Protein AF-0000000080268380 (afdb_homodimer)

Organism: Selenomonas ruminantium (NCBI:txid971)

Sequence (578 aa):
MYRKSRQEIVDLFRERSENGKILTGIGTGMEQTAKHGDHLGADFLAFYHTGRLQRAGRSMLAGMLSYDDANTIVQELGDEVLPAVRKTPVFAGVCGTDPFRKMDMFLGTLKEQGFNGVQNFPTVGIVDGRFRANMEGTNMGYQLEVDMIRTAHELDLFTCPFVFDAEQGEAMTHAGADMLLLHFGLVTKRALERGDTPSVESCADKLRQVWEKCRAVRRDILIGCCGQQVDSLEGAAQLVQSIPSVAGFFIFFPGKGEELEKGLTTKVREYRSLDKMKRAALQRTGAGRMYRKSRQEIVDLFRERSENGKILTGIGTGMEQTAKHGDHLGADFLAFYHTGRLQRAGRSMLAGMLSYDDANTIVQELGDEVLPAVRKTPVFAGVCGTDPFRKMDMFLGTLKEQGFNGVQNFPTVGIVDGRFRANMEGTNMGYQLEVDMIRTAHELDLFTCPFVFDAEQGEAMTHAGADMLLLHFGLVTKRALERGDTPSVESCADKLRQVWEKCRAVRRDILIGCCGQQVDSLEGAAQLVQSIPSVAGFFIFFPGKGEELEKGLTTKVREYRSLDKMKRAALQRTGAGR

Nearest PDB structures (foldseek):
  2p10-assembly1_E  TM=8.997E-01  e=6.668E-26  Mesorhizobium japonicum MAFF 303099
  2p10-assembly1_F  TM=9.136E-01  e=3.160E-25  Mesorhizobium japonicum MAFF 303099
  2p10-assembly1_D  TM=8.978E-01  e=2.675E-25  Mesorhizobium japonicum MAFF 303099
  3ez4-assembly1_B  TM=6.530E-01  e=5.687E-08  Burkholderia pseudomallei
  3k8k-assembly2_B  TM=4.576E-01  e=6.291E-03  Bacteroides thetaiotaomicron

Structure (mmCIF, N/CA/C/O backbone):
data_AF-0000000080268380-model_v1
#
loop_
_entity.id
_entity.type
_entity.pdbx_description
1 polymer 'Predicted TIM-barrel enzyme'
#
loop_
_atom_site.group_PDB
_atom_site.id
_atom_site.type_symbol
_atom_site.label_atom_id
_atom_site.label_alt_id
_atom_site.label_comp_id
_atom_site.label_asym_id
_atom_site.label_entity_id
_atom_site.label_seq_id
_atom_site.pdbx_PDB_ins_code
_atom_site.Cartn_x
_atom_site.Cartn_y
_atom_site.Cartn_z
_atom_site.occupancy
_atom_site.B_iso_or_equiv
_atom_site.auth_seq_id
_atom_site.auth_comp_id
_atom_site.auth_asym_id
_atom_site.auth_atom_id
_atom_site.pdbx_PDB_model_num
ATOM 1 N N . MET A 1 1 ? 4.48 -33.344 5.031 1 73.31 1 MET A N 1
ATOM 2 C CA . MET A 1 1 ? 4.875 -32.188 4.258 1 73.31 1 MET A CA 1
ATOM 3 C C . MET A 1 1 ? 5.398 -32.594 2.885 1 73.31 1 MET A C 1
ATOM 5 O O . MET A 1 1 ? 5.945 -33.688 2.719 1 73.31 1 MET A O 1
ATOM 9 N N . TYR A 1 2 ? 5.129 -31.766 1.904 1 80.56 2 TYR A N 1
ATOM 10 C CA . TYR A 1 2 ? 5.555 -32 0.531 1 80.56 2 TYR A CA 1
ATOM 11 C C . TYR A 1 2 ? 7.062 -31.828 0.386 1 80.56 2 TYR A C 1
ATOM 13 O O . TYR A 1 2 ? 7.582 -30.734 0.604 1 80.56 2 TYR A O 1
ATOM 21 N N . ARG A 1 3 ? 7.895 -32.781 0.098 1 85.31 3 ARG A N 1
ATOM 22 C CA . ARG A 1 3 ? 9.344 -32.719 0.237 1 85.31 3 ARG A CA 1
ATOM 23 C C . ARG A 1 3 ? 10.031 -32.812 -1.125 1 85.31 3 ARG A C 1
ATOM 25 O O . ARG A 1 3 ? 11.211 -33.156 -1.215 1 85.31 3 ARG A O 1
ATOM 32 N N . LYS A 1 4 ? 9.383 -32.406 -2.152 1 91 4 LYS A N 1
ATOM 33 C CA . LYS A 1 4 ? 10.047 -32.406 -3.451 1 91 4 LYS A CA 1
ATOM 34 C C . LYS A 1 4 ? 10.945 -31.172 -3.609 1 91 4 LYS A C 1
ATOM 36 O O . LYS A 1 4 ? 10.633 -30.109 -3.084 1 91 4 LYS A O 1
ATOM 41 N N . SER A 1 5 ? 12.039 -31.375 -4.348 1 95.25 5 SER A N 1
ATOM 42 C CA . SER A 1 5 ? 12.945 -30.281 -4.672 1 95.25 5 SER A CA 1
ATOM 43 C C . SER A 1 5 ? 12.352 -29.375 -5.75 1 95.25 5 SER A C 1
ATOM 45 O O . SER A 1 5 ? 11.367 -29.734 -6.402 1 95.25 5 SER A O 1
ATOM 47 N N . ARG A 1 6 ? 12.938 -28.234 -5.895 1 98 6 ARG A N 1
ATOM 48 C CA . ARG A 1 6 ? 12.547 -27.312 -6.953 1 98 6 ARG A CA 1
ATOM 49 C C . ARG A 1 6 ? 12.555 -28 -8.312 1 98 6 ARG A C 1
ATOM 51 O O . ARG A 1 6 ? 11.578 -27.922 -9.055 1 98 6 ARG A O 1
ATOM 58 N N . GLN A 1 7 ? 13.633 -28.719 -8.617 1 97.75 7 GLN A N 1
ATOM 59 C CA . GLN A 1 7 ? 13.773 -29.328 -9.93 1 97.75 7 GLN A CA 1
ATOM 60 C C . GLN A 1 7 ? 12.727 -30.422 -10.148 1 97.75 7 GLN A C 1
ATOM 62 O O . GLN A 1 7 ? 12.195 -30.578 -11.25 1 97.75 7 GLN A O 1
ATOM 67 N N . GLU A 1 8 ? 12.484 -31.141 -9.125 1 97.94 8 GLU A N 1
ATOM 68 C CA . GLU A 1 8 ? 11.453 -32.188 -9.227 1 97.94 8 GLU A CA 1
ATOM 69 C C . GLU A 1 8 ? 10.086 -31.562 -9.539 1 97.94 8 GLU A C 1
ATOM 71 O O . GLU A 1 8 ? 9.312 -32.125 -10.312 1 97.94 8 GLU A O 1
ATOM 76 N N . ILE A 1 9 ? 9.789 -30.453 -8.93 1 98.31 9 ILE A N 1
ATOM 77 C CA . ILE A 1 9 ? 8.523 -29.766 -9.172 1 98.31 9 ILE A CA 1
ATOM 78 C C . ILE A 1 9 ? 8.492 -29.219 -10.602 1 98.31 9 ILE A C 1
ATOM 80 O O . ILE A 1 9 ? 7.488 -29.375 -11.305 1 98.31 9 ILE A O 1
ATOM 84 N N . VAL A 1 10 ? 9.602 -28.641 -11.023 1 98.31 10 VAL A N 1
ATOM 85 C CA . VAL A 1 10 ? 9.711 -28.109 -12.383 1 98.31 10 VAL A CA 1
ATOM 86 C C . VAL A 1 10 ? 9.461 -29.234 -13.391 1 98.31 10 VAL A C 1
ATOM 88 O O . VAL A 1 10 ? 8.672 -29.062 -14.328 1 98.31 10 VAL A O 1
ATOM 91 N N . ASP A 1 11 ? 10.102 -30.359 -13.18 1 98.12 11 ASP A N 1
ATOM 92 C CA . ASP A 1 11 ? 9.961 -31.5 -14.094 1 98.12 11 ASP A CA 1
ATOM 93 C C . ASP A 1 11 ? 8.523 -32 -14.117 1 98.12 11 ASP A C 1
ATOM 95 O O . ASP A 1 11 ? 7.984 -32.312 -15.18 1 98.12 11 ASP A O 1
ATOM 99 N N . LEU A 1 12 ? 7.984 -32.094 -12.984 1 97.94 12 LEU A N 1
ATOM 100 C CA . LEU A 1 12 ? 6.605 -32.562 -12.875 1 97.94 12 LEU A CA 1
ATOM 101 C C . LEU A 1 12 ? 5.652 -31.625 -13.617 1 97.94 12 LEU A C 1
ATOM 103 O O . LEU A 1 12 ? 4.785 -32.062 -14.359 1 97.94 12 LEU A O 1
ATOM 107 N N . PHE A 1 13 ? 5.754 -30.281 -13.375 1 98.62 13 PHE A N 1
ATOM 108 C CA . PHE A 1 13 ? 4.887 -29.297 -14.008 1 98.62 13 PHE A CA 1
ATOM 109 C C . PHE A 1 13 ? 5.066 -29.312 -15.523 1 98.62 13 PHE A C 1
ATOM 111 O O . PHE A 1 13 ? 4.09 -29.234 -16.266 1 98.62 13 PHE A O 1
ATOM 118 N N . ARG A 1 14 ? 6.273 -29.453 -15.938 1 97.5 14 ARG A N 1
ATOM 119 C CA . ARG A 1 14 ? 6.559 -29.516 -17.375 1 97.5 14 ARG A CA 1
ATOM 120 C C . ARG A 1 14 ? 5.93 -30.75 -18.016 1 97.5 14 ARG A C 1
ATOM 122 O O . ARG A 1 14 ? 5.281 -30.656 -19.047 1 97.5 14 ARG A O 1
ATOM 129 N N . GLU A 1 15 ? 6.168 -31.828 -17.391 1 97.38 15 GLU A N 1
ATOM 130 C CA . GLU A 1 15 ? 5.609 -33.062 -17.891 1 97.38 15 GLU A CA 1
ATOM 131 C C . GLU A 1 15 ? 4.09 -33 -18 1 97.38 15 GLU A C 1
ATOM 133 O O . GLU A 1 15 ? 3.514 -33.375 -19.016 1 97.38 15 GLU A O 1
ATOM 138 N N . ARG A 1 16 ? 3.475 -32.531 -17 1 97.44 16 ARG A N 1
ATOM 139 C CA . ARG A 1 16 ? 2.02 -32.406 -16.984 1 97.44 16 ARG A CA 1
ATOM 140 C C . ARG A 1 16 ? 1.522 -31.469 -18.062 1 97.44 16 ARG A C 1
ATOM 142 O O . ARG A 1 16 ? 0.605 -31.797 -18.812 1 97.44 16 ARG A O 1
ATOM 149 N N . SER A 1 17 ? 2.15 -30.297 -18.125 1 96.94 17 SER A N 1
ATOM 150 C CA . SER A 1 17 ? 1.724 -29.297 -19.094 1 96.94 17 SER A CA 1
ATOM 151 C C . SER A 1 17 ? 1.911 -29.812 -20.516 1 96.94 17 SER A C 1
ATOM 153 O O . SER A 1 17 ? 1.025 -29.656 -21.359 1 96.94 17 SER A O 1
ATOM 155 N N . GLU A 1 18 ? 2.994 -30.469 -20.812 1 93.81 18 GLU A N 1
ATOM 156 C CA . GLU A 1 18 ? 3.312 -30.969 -22.156 1 93.81 18 GLU A CA 1
ATOM 157 C C . GLU A 1 18 ? 2.395 -32.125 -22.547 1 93.81 18 GLU A C 1
ATOM 159 O O . GLU A 1 18 ? 2.166 -32.375 -23.719 1 93.81 18 GLU A O 1
ATOM 164 N N . ASN A 1 19 ? 1.91 -32.812 -21.531 1 95.56 19 ASN A N 1
ATOM 165 C CA . ASN A 1 19 ? 1.016 -33.938 -21.797 1 95.56 19 ASN A CA 1
ATOM 166 C C . ASN A 1 19 ? -0.446 -33.5 -21.797 1 95.56 19 ASN A C 1
ATOM 168 O O . ASN 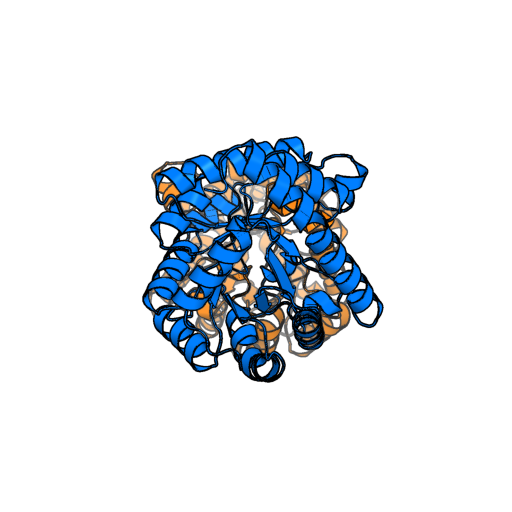A 1 19 ? -1.349 -34.312 -21.719 1 95.56 19 ASN A O 1
ATOM 172 N N . GLY A 1 20 ? -0.683 -32.219 -21.75 1 96.38 20 GLY A N 1
ATOM 173 C CA . GLY A 1 20 ? -2.012 -31.672 -21.984 1 96.38 20 GLY A CA 1
ATOM 174 C C . GLY A 1 20 ? -2.805 -31.438 -20.719 1 96.38 20 GLY A C 1
ATOM 175 O O . GLY A 1 20 ? -4.012 -31.203 -20.766 1 96.38 20 GLY A O 1
ATOM 176 N N . LYS A 1 21 ? -2.141 -31.516 -19.625 1 97.5 21 LYS A N 1
ATOM 177 C CA . LYS A 1 21 ? -2.816 -31.234 -18.359 1 97.5 21 LYS A CA 1
ATOM 178 C C . LYS A 1 21 ? -2.812 -29.734 -18.078 1 97.5 21 LYS A C 1
ATOM 180 O O . LYS A 1 21 ? -1.808 -29.047 -18.297 1 97.5 21 LYS A O 1
ATOM 185 N N . ILE A 1 22 ? -3.945 -29.234 -17.641 1 98.06 22 ILE A N 1
ATOM 186 C CA . ILE A 1 22 ? -4.043 -27.875 -17.141 1 98.06 22 ILE A CA 1
ATOM 187 C C . ILE A 1 22 ? -3.557 -27.812 -15.695 1 98.06 22 ILE A C 1
ATOM 189 O O . ILE A 1 22 ? -4.16 -28.406 -14.805 1 98.06 22 ILE A O 1
ATOM 193 N N . LEU A 1 23 ? -2.428 -27.125 -15.469 1 98.5 23 LEU A N 1
ATOM 194 C CA . LEU A 1 23 ? -1.984 -26.922 -14.094 1 98.5 23 LEU A CA 1
ATOM 195 C C . LEU A 1 23 ? -2.918 -25.953 -13.359 1 98.5 23 LEU A C 1
ATOM 197 O O . LEU A 1 23 ? -3.227 -24.875 -13.867 1 98.5 23 LEU A O 1
ATOM 201 N N . THR A 1 24 ? -3.363 -26.375 -12.195 1 97.88 24 THR A N 1
ATOM 202 C CA . THR A 1 24 ? -4.266 -25.547 -11.406 1 97.88 24 THR A CA 1
ATOM 203 C C . THR A 1 24 ? -3.6 -25.109 -10.102 1 97.88 24 THR A C 1
ATOM 205 O O . THR A 1 24 ? -3.189 -25.938 -9.297 1 97.88 24 THR A O 1
ATOM 208 N N . GLY A 1 25 ? -3.445 -23.812 -9.906 1 97.88 25 GLY A N 1
ATOM 209 C CA . GLY A 1 25 ? -2.963 -23.234 -8.664 1 97.88 25 GLY A CA 1
ATOM 210 C C . GLY A 1 25 ? -4.043 -22.5 -7.895 1 97.88 25 GLY A C 1
ATOM 211 O O . GLY A 1 25 ? -4.961 -21.922 -8.492 1 97.88 25 GLY A O 1
ATOM 212 N N . ILE A 1 26 ? -3.934 -22.531 -6.586 1 96.38 26 ILE A N 1
ATOM 213 C CA . ILE A 1 26 ? -4.887 -21.844 -5.723 1 96.38 26 ILE A CA 1
ATOM 214 C C . ILE A 1 26 ? -4.141 -20.922 -4.758 1 96.38 26 ILE A C 1
ATOM 216 O O . ILE A 1 26 ? -3.191 -21.344 -4.094 1 96.38 26 ILE A O 1
ATOM 220 N N . GLY A 1 27 ? -4.527 -19.688 -4.727 1 95.5 27 GLY A N 1
ATOM 221 C CA . GLY A 1 27 ? -4 -18.734 -3.76 1 95.5 27 GLY A CA 1
ATOM 222 C C . GLY A 1 27 ? -4.953 -18.469 -2.609 1 95.5 27 GLY A C 1
ATOM 223 O O . GLY A 1 27 ? -6.152 -18.281 -2.818 1 95.5 27 GLY A O 1
ATOM 224 N N . THR A 1 28 ? -4.387 -18.453 -1.376 1 94.25 28 THR A N 1
ATOM 225 C CA . THR A 1 28 ? -5.246 -18.219 -0.222 1 94.25 28 THR A CA 1
ATOM 226 C C . THR A 1 28 ? -4.422 -17.766 0.985 1 94.25 28 THR A C 1
ATOM 228 O O . THR A 1 28 ? -3.205 -17.953 1.013 1 94.25 28 THR A O 1
ATOM 231 N N . GLY A 1 29 ? -5.105 -17.109 1.889 1 93.31 29 GLY A N 1
ATOM 232 C CA . GLY A 1 29 ? -4.535 -16.859 3.203 1 93.31 29 GLY A CA 1
ATOM 233 C C . GLY A 1 29 ? -5.203 -17.656 4.305 1 93.31 29 GLY A C 1
ATOM 234 O O . GLY A 1 29 ? -4.934 -17.438 5.488 1 93.31 29 GLY A O 1
ATOM 235 N N . MET A 1 30 ? -6.02 -18.594 3.928 1 91.69 30 MET A N 1
ATOM 236 C CA . MET A 1 30 ? -6.789 -19.375 4.895 1 91.69 30 MET A CA 1
ATOM 237 C C . MET A 1 30 ? -6.344 -20.828 4.895 1 91.69 30 MET A C 1
ATOM 239 O O . MET A 1 30 ? -6.293 -21.469 3.842 1 91.69 30 MET A O 1
ATOM 243 N N . GLU A 1 31 ? -6.129 -21.297 6.09 1 91.94 31 GLU A N 1
ATOM 244 C CA . GLU A 1 31 ? -5.703 -22.688 6.258 1 91.94 31 GLU A CA 1
ATOM 245 C C . GLU A 1 31 ? -6.738 -23.656 5.688 1 91.94 31 GLU A C 1
ATOM 247 O O . GLU A 1 31 ? -6.383 -24.625 5.012 1 91.94 31 GLU A O 1
ATOM 252 N N . GLN A 1 32 ? -7.977 -23.391 5.918 1 91.5 32 GLN A N 1
ATOM 253 C CA . GLN A 1 32 ? -9.039 -24.281 5.469 1 91.5 32 GLN A CA 1
ATOM 254 C C . GLN A 1 32 ? -9.086 -24.359 3.943 1 91.5 32 GLN A C 1
ATOM 256 O O . GLN A 1 32 ? -9.328 -25.422 3.371 1 91.5 32 GLN A O 1
ATOM 261 N N . THR A 1 33 ? -8.883 -23.266 3.32 1 92.62 33 THR A N 1
ATOM 262 C CA . THR A 1 33 ? -8.867 -23.234 1.861 1 92.62 33 THR A CA 1
ATOM 263 C C . THR A 1 33 ? -7.664 -24 1.314 1 92.62 33 THR A C 1
ATOM 265 O O . THR A 1 33 ? -7.777 -24.719 0.319 1 92.62 33 THR A O 1
ATOM 268 N N . ALA A 1 34 ? -6.527 -23.844 1.977 1 94.06 34 ALA A N 1
ATOM 269 C CA . ALA A 1 34 ? -5.332 -24.578 1.571 1 94.06 34 ALA A CA 1
ATOM 270 C C . ALA A 1 34 ? -5.551 -26.094 1.688 1 94.06 34 ALA A C 1
ATOM 272 O O . ALA A 1 34 ? -5.203 -26.844 0.776 1 94.06 34 ALA A O 1
ATOM 273 N N . LYS A 1 35 ? -6.164 -26.484 2.771 1 93.56 35 LYS A N 1
ATOM 274 C CA . LYS A 1 35 ? -6.457 -27.891 2.998 1 93.56 35 LYS A CA 1
ATOM 275 C C . LYS A 1 35 ? -7.41 -28.438 1.936 1 93.56 35 LYS A C 1
ATOM 277 O O . LYS A 1 35 ? -7.215 -29.547 1.425 1 93.56 35 LYS A O 1
ATOM 282 N N . HIS A 1 36 ? -8.383 -27.703 1.685 1 94.38 36 HIS A N 1
ATOM 283 C CA . HIS A 1 36 ? -9.359 -28.125 0.686 1 94.38 36 HIS A CA 1
ATOM 284 C C . HIS A 1 36 ? -8.727 -28.234 -0.695 1 94.38 36 HIS A C 1
ATOM 286 O O . HIS A 1 36 ? -9.008 -29.172 -1.44 1 94.38 36 HIS A O 1
ATOM 292 N N . GLY A 1 37 ? -7.883 -27.234 -1.049 1 95.25 37 GLY A N 1
ATOM 293 C CA . GLY A 1 37 ? -7.164 -27.312 -2.311 1 95.25 37 GLY A CA 1
ATOM 294 C C . GLY A 1 37 ? -6.293 -28.547 -2.434 1 95.25 37 GLY A C 1
ATOM 295 O O . GLY A 1 37 ? -6.23 -29.172 -3.496 1 95.25 37 GLY A O 1
ATOM 296 N N . ASP A 1 38 ? -5.668 -28.859 -1.34 1 96.31 38 ASP A N 1
ATOM 297 C CA . ASP A 1 38 ? -4.855 -30.078 -1.284 1 96.31 38 ASP A CA 1
ATOM 298 C C . ASP A 1 38 ? -5.707 -31.312 -1.54 1 96.31 38 ASP A C 1
ATOM 300 O O . ASP A 1 38 ? -5.316 -32.188 -2.307 1 96.31 38 ASP A O 1
ATOM 304 N N . HIS A 1 39 ? -6.852 -31.328 -0.969 1 95.44 39 HIS A N 1
ATOM 305 C CA . HIS A 1 39 ? -7.77 -32.438 -1.107 1 95.44 39 HIS A CA 1
ATOM 306 C C . HIS A 1 39 ? -8.289 -32.562 -2.537 1 95.44 39 HIS A C 1
ATOM 308 O O . HIS A 1 39 ? -8.516 -33.656 -3.033 1 95.44 39 HIS A O 1
ATOM 314 N N . LEU A 1 40 ? -8.484 -31.438 -3.182 1 95.5 40 LEU A N 1
ATOM 315 C CA . LEU A 1 40 ? -9.031 -31.406 -4.531 1 95.5 40 LEU A CA 1
ATOM 316 C C . LEU A 1 40 ? -7.984 -31.812 -5.562 1 95.5 40 LEU A C 1
ATOM 318 O O . LEU A 1 40 ? -8.32 -32.062 -6.719 1 95.5 40 LEU A O 1
ATOM 322 N N . GLY A 1 41 ? -6.727 -31.812 -5.125 1 95.31 41 GLY A N 1
ATOM 323 C CA . GLY A 1 41 ? -5.652 -32.188 -6.043 1 95.31 41 GLY A CA 1
ATOM 324 C C . GLY A 1 41 ? -5.168 -31 -6.879 1 95.31 41 GLY A C 1
ATOM 325 O O . GLY A 1 41 ? -4.852 -31.172 -8.062 1 95.31 41 GLY A O 1
ATOM 326 N N . ALA A 1 42 ? -5.188 -29.781 -6.355 1 96.44 42 ALA A N 1
ATOM 327 C CA . ALA A 1 42 ? -4.523 -28.672 -7.012 1 96.44 42 ALA A CA 1
ATOM 328 C C . ALA A 1 42 ? -3.055 -28.984 -7.281 1 96.44 42 ALA A C 1
ATOM 330 O O . ALA A 1 42 ? -2.443 -29.781 -6.566 1 96.44 42 ALA A O 1
ATOM 331 N N . ASP A 1 43 ? -2.527 -28.422 -8.289 1 97.94 43 ASP A N 1
ATOM 332 C CA . ASP A 1 43 ? -1.135 -28.703 -8.625 1 97.94 43 ASP A CA 1
ATOM 333 C C . ASP A 1 43 ? -0.186 -27.953 -7.699 1 97.94 43 ASP A C 1
ATOM 335 O O . ASP A 1 43 ? 0.919 -28.422 -7.418 1 97.94 43 ASP A O 1
ATOM 339 N N . PHE A 1 44 ? -0.546 -26.75 -7.258 1 98.19 44 PHE A N 1
ATOM 340 C CA . PHE A 1 44 ? 0.22 -25.984 -6.273 1 98.19 44 PHE A CA 1
ATOM 341 C C . PHE A 1 44 ? -0.677 -25.016 -5.52 1 98.19 44 PHE A C 1
ATOM 343 O O . PHE A 1 44 ? -1.767 -24.688 -5.984 1 98.19 44 PHE A O 1
ATOM 350 N N . LEU A 1 45 ? -0.254 -24.672 -4.363 1 97.62 45 LEU A N 1
ATOM 351 C CA . LEU A 1 45 ? -0.914 -23.688 -3.512 1 97.62 45 LEU A CA 1
ATOM 352 C C . LEU A 1 45 ? 0.018 -22.516 -3.213 1 97.62 45 LEU A C 1
ATOM 354 O O . LEU A 1 45 ? 1.23 -22.688 -3.088 1 97.62 45 LEU A O 1
ATOM 358 N N . ALA A 1 46 ? -0.507 -21.359 -3.219 1 97.56 46 ALA A N 1
ATOM 359 C CA . ALA A 1 46 ? 0.213 -20.188 -2.73 1 97.56 46 ALA A CA 1
ATOM 360 C C . ALA A 1 46 ? -0.452 -19.625 -1.482 1 97.56 46 ALA A C 1
ATOM 362 O O . ALA A 1 46 ? -1.665 -19.391 -1.465 1 97.56 46 ALA A O 1
ATOM 363 N N . PHE A 1 47 ? 0.313 -19.406 -0.52 1 96.94 47 PHE A N 1
ATOM 364 C CA . PHE A 1 47 ? -0.2 -18.938 0.76 1 96.94 47 PHE A CA 1
ATOM 365 C C . PHE A 1 47 ? 0.258 -17.516 1.031 1 96.94 47 PHE A C 1
ATOM 367 O O . PHE A 1 47 ? 1.448 -17.203 0.934 1 96.94 47 PHE A O 1
ATOM 374 N N . TYR A 1 48 ? -0.719 -16.672 1.386 1 96.31 48 TYR A N 1
ATOM 375 C CA . TYR A 1 48 ? -0.467 -15.242 1.564 1 96.31 48 TYR A CA 1
ATOM 376 C C . TYR A 1 48 ? -0.883 -14.781 2.957 1 96.31 48 TYR A C 1
ATOM 378 O O . TYR A 1 48 ? -1.445 -15.562 3.73 1 96.31 48 TYR A O 1
ATOM 386 N N . HIS A 1 49 ? -0.612 -13.555 3.227 1 96.69 49 HIS A N 1
ATOM 387 C CA . HIS A 1 49 ? -0.997 -12.922 4.484 1 96.69 49 HIS A CA 1
ATOM 388 C C . HIS A 1 49 ? -2.457 -12.484 4.457 1 96.69 49 HIS A C 1
ATOM 390 O O . HIS A 1 49 ? -2.93 -11.828 5.391 1 96.69 49 HIS A O 1
ATOM 396 N N . THR A 1 50 ? -3.246 -12.867 3.49 1 93.38 50 THR A N 1
ATOM 397 C CA . THR A 1 50 ? -4.504 -12.211 3.162 1 93.38 50 THR A CA 1
ATOM 398 C C . THR A 1 50 ? -5.676 -12.898 3.855 1 93.38 50 THR A C 1
ATOM 400 O O . THR A 1 50 ? -6.836 -12.656 3.518 1 93.38 50 THR A O 1
ATOM 403 N N . GLY A 1 51 ? -5.441 -13.797 4.797 1 90.12 51 GLY A N 1
ATOM 404 C CA . GLY A 1 51 ? -6.512 -14.547 5.426 1 90.12 51 GLY A CA 1
ATOM 405 C C . GLY A 1 51 ? -7.602 -13.664 6.004 1 90.12 51 GLY A C 1
ATOM 406 O O . GLY A 1 51 ? -8.789 -13.859 5.723 1 90.12 51 GLY A O 1
ATOM 407 N N . ARG A 1 52 ? -7.223 -12.664 6.742 1 88.06 52 ARG A N 1
ATOM 408 C CA . ARG A 1 52 ? -8.188 -11.766 7.371 1 88.06 52 ARG A CA 1
ATOM 409 C C . ARG A 1 52 ? -8.945 -10.953 6.324 1 88.06 52 ARG A C 1
ATOM 411 O O . ARG A 1 52 ? -10.141 -10.711 6.473 1 88.06 52 ARG A O 1
ATOM 418 N N . LEU A 1 53 ? -8.234 -10.547 5.344 1 88.69 53 LEU A N 1
ATOM 419 C CA . LEU A 1 53 ? -8.844 -9.766 4.273 1 88.69 53 LEU A CA 1
ATOM 420 C C . LEU A 1 53 ? -9.875 -10.594 3.514 1 88.69 53 LEU A C 1
ATOM 422 O O . LEU A 1 53 ? -10.969 -10.109 3.215 1 88.69 53 LEU A O 1
ATOM 426 N N . GLN A 1 54 ? -9.492 -11.852 3.244 1 86.56 54 GLN A N 1
ATOM 427 C CA . GLN A 1 54 ? -10.391 -12.75 2.535 1 86.56 54 GLN A CA 1
ATOM 428 C C . GLN A 1 54 ? -11.656 -13.023 3.35 1 86.56 54 GLN A C 1
ATOM 430 O O . GLN A 1 54 ? -12.766 -12.992 2.812 1 86.56 54 GLN A O 1
ATOM 435 N N . ARG A 1 55 ? -11.453 -13.234 4.602 1 84.5 55 ARG A N 1
ATOM 436 C CA . ARG A 1 55 ? -12.594 -13.477 5.473 1 84.5 55 ARG A CA 1
ATOM 437 C C . ARG A 1 55 ? -13.523 -12.266 5.512 1 84.5 55 ARG A C 1
ATOM 439 O O . ARG A 1 55 ? -14.742 -12.414 5.645 1 84.5 55 ARG A O 1
ATOM 446 N N . ALA A 1 56 ? -12.953 -11.133 5.352 1 84.56 56 ALA A N 1
ATOM 447 C CA . ALA A 1 56 ? -13.719 -9.891 5.402 1 84.56 56 ALA A CA 1
ATOM 448 C C . ALA A 1 56 ? -14.312 -9.555 4.035 1 84.56 56 ALA A C 1
ATOM 450 O O . ALA A 1 56 ? -14.984 -8.539 3.879 1 84.56 56 ALA A O 1
ATOM 451 N N . GLY A 1 57 ? -14.047 -10.375 2.998 1 80.38 57 GLY A N 1
ATOM 452 C CA . GLY A 1 57 ? -14.578 -10.156 1.662 1 80.38 57 GLY A CA 1
ATOM 453 C C . GLY A 1 57 ? -13.883 -9.031 0.923 1 80.38 57 GLY A C 1
ATOM 454 O O . GLY A 1 57 ? -14.492 -8.352 0.095 1 80.38 57 GLY A O 1
ATOM 455 N N . ARG A 1 58 ? -12.609 -8.828 1.279 1 84.56 58 ARG A N 1
ATOM 456 C CA . ARG A 1 58 ? -11.867 -7.746 0.641 1 84.56 58 ARG A CA 1
ATOM 457 C C . ARG A 1 58 ? -11.062 -8.266 -0.549 1 84.56 58 ARG A C 1
ATOM 459 O O . ARG A 1 58 ? -10.688 -9.438 -0.588 1 84.56 58 ARG A O 1
ATOM 466 N N . SER A 1 59 ? -10.891 -7.375 -1.443 1 82.81 59 SER A N 1
ATOM 467 C CA . SER A 1 59 ? -10.078 -7.676 -2.621 1 82.81 59 SER A CA 1
ATOM 468 C C . SER A 1 59 ? -8.633 -7.973 -2.236 1 82.81 59 SER A C 1
ATOM 470 O O . SER A 1 59 ? -8.133 -7.445 -1.243 1 82.81 59 SER A O 1
ATOM 472 N N . MET A 1 60 ? -8.016 -8.742 -3.072 1 83.75 60 MET A N 1
ATOM 473 C CA . MET A 1 60 ? -6.605 -9.062 -2.869 1 83.75 60 MET A CA 1
ATOM 474 C C . MET A 1 60 ? -5.746 -7.805 -2.984 1 83.75 60 MET A C 1
ATOM 476 O O . MET A 1 60 ? -4.664 -7.73 -2.398 1 83.75 60 MET A O 1
ATOM 480 N N . LEU A 1 61 ? -6.277 -6.848 -3.637 1 87.75 61 LEU A N 1
ATOM 481 C CA . LEU A 1 61 ? -5.582 -5.57 -3.762 1 87.75 61 LEU A CA 1
ATOM 482 C C . LEU A 1 61 ? -5.324 -4.957 -2.391 1 87.75 61 LEU A C 1
ATOM 484 O O . LEU A 1 61 ? -4.316 -4.277 -2.189 1 87.75 61 LEU A O 1
ATOM 488 N N . ALA A 1 62 ? -6.176 -5.262 -1.526 1 91.56 62 ALA A N 1
ATOM 489 C CA . ALA A 1 62 ? -6.066 -4.738 -0.167 1 91.56 62 ALA A CA 1
ATOM 490 C C . ALA A 1 62 ? -4.805 -5.25 0.518 1 91.56 62 ALA A C 1
ATOM 492 O O . ALA A 1 62 ? -4.277 -4.602 1.426 1 91.56 62 ALA A O 1
ATOM 493 N N . GLY A 1 63 ? -4.293 -6.344 0.036 1 94.06 63 GLY A N 1
ATOM 494 C CA . GLY A 1 63 ? -3.107 -6.945 0.627 1 94.06 63 GLY A CA 1
ATOM 495 C C . GLY A 1 63 ? -1.863 -6.094 0.459 1 94.06 63 GLY A C 1
ATOM 496 O O . GLY A 1 63 ? -0.861 -6.305 1.145 1 94.06 63 GLY A O 1
ATOM 497 N N . MET A 1 64 ? -1.932 -5.09 -0.365 1 95.31 64 MET A N 1
ATOM 498 C CA . MET A 1 64 ? -0.781 -4.23 -0.634 1 95.31 64 MET A CA 1
ATOM 499 C C . MET A 1 64 ? -0.662 -3.133 0.418 1 95.31 64 MET A C 1
ATOM 501 O O . MET A 1 64 ? 0.389 -2.502 0.548 1 95.31 64 MET A O 1
ATOM 505 N N . LEU A 1 65 ? -1.72 -2.916 1.15 1 96.25 65 LEU A N 1
ATOM 506 C CA . LEU A 1 65 ? -1.782 -1.724 1.987 1 96.25 65 LEU A CA 1
ATOM 507 C C . LEU A 1 65 ? -1.331 -2.033 3.41 1 96.25 65 LEU A C 1
ATOM 509 O O . LEU A 1 65 ? -1.221 -3.201 3.791 1 96.25 65 LEU A O 1
ATOM 513 N N . SER A 1 66 ? -1.084 -0.993 4.129 1 97.12 66 SER A N 1
ATOM 514 C CA . SER A 1 66 ? -0.489 -1.079 5.457 1 97.12 66 SER A CA 1
ATOM 515 C C . SER A 1 66 ? -1.521 -1.5 6.5 1 97.12 66 SER A C 1
ATOM 517 O O . SER A 1 66 ? -1.545 -0.963 7.609 1 97.12 66 SER A O 1
ATOM 519 N N . TYR A 1 67 ? -2.338 -2.453 6.113 1 96.19 67 TYR A N 1
ATOM 520 C CA . TYR A 1 67 ? -3.256 -3.072 7.062 1 96.19 67 TYR A CA 1
ATOM 521 C C . TYR A 1 67 ? -2.537 -4.113 7.914 1 96.19 67 TYR A C 1
ATOM 523 O O . TYR A 1 67 ? -2.936 -4.375 9.055 1 96.19 67 TYR A O 1
ATOM 531 N N . ASP A 1 68 ? -1.453 -4.695 7.191 1 93.94 68 ASP A N 1
ATOM 532 C CA . ASP A 1 68 ? -0.718 -5.809 7.789 1 93.94 68 ASP A CA 1
ATOM 533 C C . ASP A 1 68 ? 0.749 -5.785 7.363 1 93.94 68 ASP A C 1
ATOM 535 O O . ASP A 1 68 ? 1.116 -5.082 6.418 1 93.94 68 ASP A O 1
ATOM 539 N N . ASP A 1 69 ? 1.484 -6.484 8.164 1 96 69 ASP A N 1
ATOM 540 C CA . ASP A 1 69 ? 2.83 -6.848 7.73 1 96 69 ASP A CA 1
ATOM 541 C C . ASP A 1 69 ? 2.828 -8.18 6.984 1 96 69 ASP A C 1
ATOM 543 O O . ASP A 1 69 ? 2.793 -9.242 7.609 1 96 69 ASP A O 1
ATOM 547 N N . ALA A 1 70 ? 2.92 -8.133 5.719 1 98.06 70 ALA A N 1
ATOM 548 C CA . ALA A 1 70 ? 2.68 -9.297 4.871 1 98.06 70 ALA A CA 1
ATOM 549 C C . ALA A 1 70 ? 3.674 -10.414 5.18 1 98.06 70 ALA A C 1
ATOM 551 O O . ALA A 1 70 ? 3.279 -11.555 5.41 1 98.06 70 ALA A O 1
ATOM 552 N N . ASN A 1 71 ? 4.977 -10.078 5.215 1 98.38 71 ASN A N 1
ATOM 553 C CA . ASN A 1 71 ? 6.012 -11.094 5.367 1 98.38 71 ASN A CA 1
ATOM 554 C C . ASN A 1 71 ? 5.965 -11.734 6.754 1 98.38 71 ASN A C 1
ATOM 556 O O . ASN A 1 71 ? 6.141 -12.945 6.887 1 98.38 71 ASN A O 1
ATOM 560 N N . THR A 1 72 ? 5.676 -10.961 7.773 1 97.38 72 THR A N 1
ATOM 561 C CA . THR A 1 72 ? 5.566 -11.516 9.117 1 97.38 72 THR A CA 1
ATOM 562 C C . THR A 1 72 ? 4.41 -12.508 9.211 1 97.38 72 THR A C 1
ATOM 564 O O . THR A 1 72 ? 4.566 -13.602 9.758 1 97.38 72 THR A O 1
ATOM 567 N N . ILE A 1 73 ? 3.33 -12.141 8.648 1 97.25 73 ILE A N 1
ATOM 568 C CA . ILE A 1 73 ? 2.131 -12.961 8.766 1 97.25 73 ILE A CA 1
ATOM 569 C C . ILE A 1 73 ? 2.32 -14.273 8 1 97.25 73 ILE A C 1
ATOM 571 O O . ILE A 1 73 ? 1.973 -15.344 8.5 1 97.25 73 ILE A O 1
ATOM 575 N N . VAL A 1 74 ? 2.875 -14.211 6.82 1 97.75 74 VAL A N 1
ATOM 576 C CA . VAL A 1 74 ? 3.088 -15.422 6.035 1 97.75 74 VAL A CA 1
ATOM 577 C C . VAL A 1 74 ? 4.016 -16.375 6.789 1 97.75 74 VAL A C 1
ATOM 579 O O . VAL A 1 74 ? 3.77 -17.578 6.844 1 97.75 74 VAL A O 1
ATOM 582 N N . GLN A 1 75 ? 5.09 -15.836 7.359 1 97.38 75 GLN A N 1
ATOM 583 C CA . GLN A 1 75 ? 6.047 -16.656 8.102 1 97.38 75 GLN A CA 1
ATOM 584 C C . GLN A 1 75 ? 5.395 -17.281 9.328 1 97.38 75 GLN A C 1
ATOM 586 O O . GLN A 1 75 ? 5.547 -18.484 9.57 1 97.38 75 GLN A O 1
ATOM 591 N N . GLU A 1 76 ? 4.652 -16.5 10.047 1 96.56 76 GLU A N 1
ATOM 592 C CA . GLU A 1 76 ? 4.031 -16.984 11.281 1 96.56 76 GLU A CA 1
ATOM 593 C C . GLU A 1 76 ? 2.977 -18.047 10.984 1 96.56 76 GLU A C 1
ATOM 595 O O . GLU A 1 76 ? 2.926 -19.078 11.648 1 96.56 76 GLU A O 1
ATOM 600 N N . LEU A 1 77 ? 2.229 -17.828 9.969 1 94.75 77 LEU A N 1
ATOM 601 C CA . LEU A 1 77 ? 1.116 -18.734 9.68 1 94.75 77 LEU A CA 1
ATOM 602 C C . LEU A 1 77 ? 1.594 -19.953 8.906 1 94.75 77 LEU A C 1
ATOM 604 O O . LEU A 1 77 ? 0.872 -20.953 8.797 1 94.75 77 LEU A O 1
ATOM 608 N N . GLY A 1 78 ? 2.818 -19.844 8.359 1 94.5 78 GLY A N 1
ATOM 609 C CA . GLY A 1 78 ? 3.389 -21 7.68 1 94.5 78 GLY A CA 1
ATOM 610 C C . GLY A 1 78 ? 3.457 -22.234 8.555 1 94.5 78 GLY A C 1
ATOM 611 O O . GLY A 1 78 ? 3.195 -23.344 8.094 1 94.5 78 GLY A O 1
ATOM 612 N N . ASP A 1 79 ? 3.678 -22.016 9.828 1 91.94 79 ASP A N 1
ATOM 613 C CA . ASP A 1 79 ? 3.803 -23.125 10.766 1 91.94 79 ASP A CA 1
ATOM 614 C C . ASP A 1 79 ? 2.463 -23.828 10.969 1 91.94 79 ASP A C 1
ATOM 616 O O . ASP A 1 79 ? 2.422 -25.016 11.305 1 91.94 79 ASP A O 1
ATOM 620 N N . GLU A 1 80 ? 1.474 -23.172 10.703 1 91.19 80 GLU A N 1
ATOM 621 C CA . GLU A 1 80 ? 0.142 -23.75 10.867 1 91.19 80 GLU A CA 1
ATOM 622 C C . GLU A 1 80 ? -0.335 -24.406 9.57 1 91.19 80 GLU A C 1
ATOM 624 O O . GLU A 1 80 ? -0.898 -25.5 9.594 1 91.19 80 GLU A O 1
ATOM 629 N N . VAL A 1 81 ? -0.068 -23.781 8.438 1 94.06 81 VAL A N 1
ATOM 630 C CA . VAL A 1 81 ? -0.665 -24.219 7.18 1 94.06 81 VAL A CA 1
ATOM 631 C C . VAL A 1 81 ? 0.142 -25.375 6.59 1 94.06 81 VAL A C 1
ATOM 633 O O . VAL A 1 81 ? -0.422 -26.281 5.988 1 94.06 81 VAL A O 1
ATOM 636 N N . LEU A 1 82 ? 1.443 -25.375 6.723 1 95.94 82 LEU A N 1
ATOM 637 C CA . LEU A 1 82 ? 2.32 -26.328 6.047 1 95.94 82 LEU A CA 1
ATOM 638 C C . LEU A 1 82 ? 2.047 -27.75 6.523 1 95.94 82 LEU A C 1
ATOM 640 O O . LEU A 1 82 ? 1.92 -28.656 5.707 1 95.94 82 LEU A O 1
ATOM 644 N N . PRO A 1 83 ? 1.826 -27.969 7.875 1 94 83 PRO A N 1
ATOM 645 C CA . PRO A 1 83 ? 1.521 -29.328 8.312 1 94 83 PRO A CA 1
ATOM 646 C C . PRO A 1 83 ? 0.153 -29.812 7.832 1 94 83 PRO A C 1
ATOM 648 O O . PRO A 1 83 ? -0.091 -31.016 7.762 1 94 83 PRO A O 1
ATOM 651 N N . ALA A 1 84 ? -0.67 -28.891 7.391 1 93.5 84 ALA A N 1
ATOM 652 C CA . ALA A 1 84 ? -2.041 -29.234 7.012 1 93.5 84 ALA A CA 1
ATOM 653 C C . ALA A 1 84 ? -2.117 -29.641 5.547 1 93.5 84 ALA A C 1
ATOM 655 O O . ALA A 1 84 ? -3.107 -30.25 5.117 1 93.5 84 ALA A O 1
ATOM 656 N N . VAL A 1 85 ? -1.177 -29.328 4.723 1 95.5 85 VAL A N 1
ATOM 657 C CA . VAL A 1 85 ? -1.117 -29.641 3.297 1 95.5 85 VAL A CA 1
ATOM 658 C C . VAL A 1 85 ? -0.089 -30.75 3.051 1 95.5 85 VAL A C 1
ATOM 660 O O . VAL A 1 85 ? 1.095 -30.578 3.352 1 95.5 85 VAL A O 1
ATOM 663 N N . ARG A 1 86 ? -0.508 -31.859 2.412 1 92.69 86 ARG A N 1
ATOM 664 C CA . ARG A 1 86 ? 0.356 -33.031 2.4 1 92.69 86 ARG A CA 1
ATOM 665 C C . ARG A 1 86 ? 0.769 -33.406 0.978 1 92.69 86 ARG A C 1
ATOM 667 O O . ARG A 1 86 ? 1.848 -33.969 0.76 1 92.69 86 ARG A O 1
ATOM 674 N N . LYS A 1 87 ? 0.01 -33.031 0.029 1 95.75 87 LYS A N 1
ATOM 675 C CA . LYS A 1 87 ? 0.194 -33.625 -1.293 1 95.75 87 LYS A CA 1
ATOM 676 C C . LYS A 1 87 ? 0.617 -32.562 -2.312 1 95.75 87 LYS A C 1
ATOM 678 O O . LYS A 1 87 ? 1.087 -32.906 -3.402 1 95.75 87 LYS A O 1
ATOM 683 N N . THR A 1 88 ? 0.452 -31.328 -1.983 1 97.62 88 THR A N 1
ATOM 684 C CA . THR A 1 88 ? 0.61 -30.234 -2.932 1 97.62 88 THR A CA 1
ATOM 685 C C . THR A 1 88 ? 1.727 -29.281 -2.49 1 97.62 88 THR A C 1
ATOM 687 O O . THR A 1 88 ? 1.825 -28.953 -1.309 1 97.62 88 THR A O 1
ATOM 690 N N . PRO A 1 89 ? 2.67 -28.922 -3.418 1 98.19 89 PRO A N 1
ATOM 691 C CA . PRO A 1 89 ? 3.646 -27.906 -3.016 1 98.19 89 PRO A CA 1
ATOM 692 C C . PRO A 1 89 ? 2.992 -26.578 -2.6 1 98.19 89 PRO A C 1
ATOM 694 O O . PRO A 1 89 ? 2.006 -26.156 -3.207 1 98.19 89 PRO A O 1
ATOM 697 N N . VAL A 1 90 ? 3.527 -25.969 -1.563 1 98.12 90 VAL A N 1
ATOM 698 C CA . VAL A 1 90 ? 3.006 -24.703 -1.045 1 98.12 90 VAL A CA 1
ATOM 699 C C . VAL A 1 90 ? 4.039 -23.594 -1.244 1 98.12 90 VAL A C 1
ATOM 701 O O . VAL A 1 90 ? 5.188 -23.719 -0.818 1 98.12 90 VAL A O 1
ATOM 704 N N . PHE A 1 91 ? 3.623 -22.562 -1.955 1 98.62 91 PHE A N 1
ATOM 705 C CA . PHE A 1 91 ? 4.465 -21.391 -2.189 1 98.62 91 PHE A CA 1
ATOM 706 C C . PHE A 1 91 ? 4.098 -20.266 -1.239 1 98.62 91 PHE A C 1
ATOM 708 O O . PHE A 1 91 ? 2.92 -20.047 -0.95 1 98.62 91 PHE A O 1
ATOM 715 N N . ALA A 1 92 ? 5.09 -19.562 -0.777 1 98.69 92 ALA A N 1
ATOM 716 C CA . ALA A 1 92 ? 4.855 -18.391 0.072 1 98.69 92 ALA A CA 1
ATOM 717 C C . ALA A 1 92 ? 4.738 -17.125 -0.762 1 98.69 92 ALA A C 1
ATOM 719 O O . ALA A 1 92 ? 5.543 -16.891 -1.668 1 98.69 92 ALA A O 1
ATOM 720 N N . GLY A 1 93 ? 3.715 -16.344 -0.504 1 98.44 93 GLY A N 1
ATOM 721 C CA . GLY A 1 93 ? 3.725 -14.984 -1.009 1 98.44 93 GLY A CA 1
ATOM 722 C C . GLY A 1 93 ? 4.672 -14.07 -0.251 1 98.44 93 GLY A C 1
ATOM 723 O O . GLY A 1 93 ? 4.516 -13.867 0.954 1 98.44 93 GLY A O 1
ATOM 724 N N . VAL A 1 94 ? 5.633 -13.523 -0.976 1 98.81 94 VAL A N 1
ATOM 725 C CA . VAL A 1 94 ? 6.676 -12.727 -0.339 1 98.81 94 VAL A CA 1
ATOM 726 C C . VAL A 1 94 ? 6.598 -11.289 -0.833 1 98.81 94 VAL A C 1
ATOM 728 O O . VAL A 1 94 ? 6.578 -11.039 -2.041 1 98.81 94 VAL A O 1
ATOM 731 N N . CYS A 1 95 ? 6.48 -10.391 0.092 1 98.5 95 CYS A N 1
ATOM 732 C CA . CYS A 1 95 ? 6.625 -8.977 -0.248 1 98.5 95 CYS A CA 1
ATOM 733 C C . CYS A 1 95 ? 8.078 -8.633 -0.55 1 98.5 95 CYS A C 1
ATOM 735 O O . CYS A 1 95 ? 8.844 -8.297 0.356 1 98.5 95 CYS A O 1
ATOM 737 N N . GLY A 1 96 ? 8.414 -8.578 -1.775 1 98.19 96 GLY A N 1
ATOM 738 C CA . GLY A 1 96 ? 9.797 -8.477 -2.213 1 98.19 96 GLY A CA 1
ATOM 739 C C . GLY A 1 96 ? 10.383 -7.09 -2.016 1 98.19 96 GLY A C 1
ATOM 740 O O . GLY A 1 96 ? 11.602 -6.926 -1.982 1 98.19 96 GLY A O 1
ATOM 741 N N . THR A 1 97 ? 9.547 -6.082 -1.837 1 97.06 97 THR A N 1
ATOM 742 C CA . THR A 1 97 ? 10.031 -4.715 -1.702 1 97.06 97 THR A CA 1
ATOM 743 C C . THR A 1 97 ? 10.281 -4.371 -0.236 1 97.06 97 THR A C 1
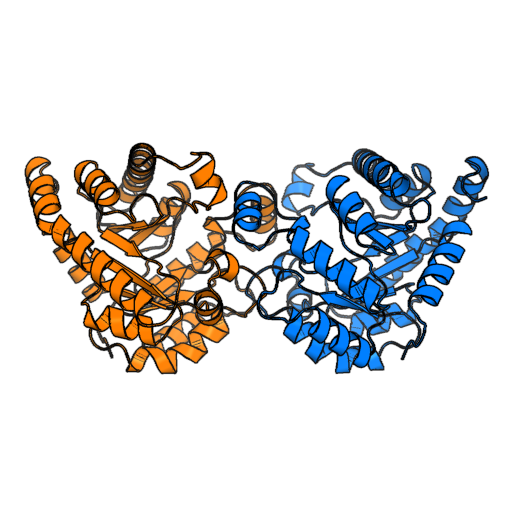ATOM 745 O O . THR A 1 97 ? 10.734 -3.268 0.08 1 97.06 97 THR A O 1
ATOM 748 N N . ASP A 1 98 ? 9.984 -5.281 0.687 1 96.44 98 ASP A N 1
ATOM 749 C CA . ASP A 1 98 ? 10.094 -5.039 2.121 1 96.44 98 ASP A CA 1
ATOM 750 C C . ASP A 1 98 ? 11.523 -4.668 2.508 1 96.44 98 ASP A C 1
ATOM 752 O O . ASP A 1 98 ? 12.43 -5.496 2.424 1 96.44 98 ASP A O 1
ATOM 756 N N . PRO A 1 99 ? 11.68 -3.463 2.975 1 94.5 99 PRO A N 1
ATOM 757 C CA . PRO A 1 99 ? 13.047 -3.018 3.264 1 94.5 99 PRO A CA 1
ATOM 758 C C . PRO A 1 99 ? 13.562 -3.541 4.602 1 94.5 99 PRO A C 1
ATOM 760 O O . PRO A 1 99 ? 14.734 -3.338 4.934 1 94.5 99 PRO A O 1
ATOM 763 N N . PHE A 1 100 ? 12.812 -4.258 5.273 1 94.81 100 PHE A N 1
ATOM 764 C CA . PHE A 1 100 ? 13.195 -4.645 6.625 1 94.81 100 PHE A CA 1
ATOM 765 C C . PHE A 1 100 ? 13.578 -6.121 6.676 1 94.81 100 PHE A C 1
ATOM 767 O O . PHE A 1 100 ? 13.766 -6.68 7.758 1 94.81 100 PHE A O 1
ATOM 774 N N . ARG A 1 101 ? 13.609 -6.703 5.562 1 95.62 101 ARG A N 1
ATOM 775 C CA . ARG A 1 101 ? 14 -8.109 5.48 1 95.62 101 ARG A CA 1
ATOM 776 C C . ARG A 1 101 ? 15.32 -8.266 4.738 1 95.62 101 ARG A C 1
ATOM 778 O O . ARG A 1 101 ? 15.508 -7.715 3.654 1 95.62 101 ARG A O 1
ATOM 785 N N . LYS A 1 102 ? 16.234 -8.922 5.457 1 96.88 102 LYS A N 1
ATOM 786 C CA . LYS A 1 102 ? 17.297 -9.516 4.656 1 96.88 102 LYS A CA 1
ATOM 787 C C . LYS A 1 102 ? 16.781 -10.672 3.809 1 96.88 102 LYS A C 1
ATOM 789 O O . LYS A 1 102 ? 16.641 -11.797 4.297 1 96.88 102 LYS A O 1
ATOM 794 N N . MET A 1 103 ? 16.594 -10.406 2.609 1 98.06 103 MET A N 1
ATOM 795 C CA . MET A 1 103 ? 15.75 -11.242 1.759 1 98.06 103 MET A CA 1
ATOM 796 C C . MET A 1 103 ? 16.312 -12.656 1.654 1 98.06 103 MET A C 1
ATOM 798 O O . MET A 1 103 ? 15.547 -13.633 1.673 1 98.06 103 MET A O 1
ATOM 802 N N . ASP A 1 104 ? 17.656 -12.742 1.504 1 98.44 104 ASP A N 1
ATOM 803 C CA . ASP A 1 104 ? 18.234 -14.078 1.402 1 98.44 104 ASP A CA 1
ATOM 804 C C . ASP A 1 104 ? 18 -14.883 2.678 1 98.44 104 ASP A C 1
ATOM 806 O O . ASP A 1 104 ? 17.625 -16.047 2.619 1 98.44 104 ASP A O 1
ATOM 810 N N . MET A 1 105 ? 18.141 -14.258 3.82 1 98.5 105 MET A N 1
ATOM 811 C CA . MET A 1 105 ? 17.906 -14.93 5.094 1 98.5 105 MET A CA 1
ATOM 812 C C . MET A 1 105 ? 16.438 -15.234 5.301 1 98.5 105 MET A C 1
ATOM 814 O O . MET A 1 105 ? 16.078 -16.312 5.797 1 98.5 105 MET A O 1
ATOM 818 N N . PHE A 1 106 ? 15.625 -14.266 4.949 1 98.69 106 PHE A N 1
ATOM 819 C CA . PHE A 1 106 ? 14.188 -14.461 5.098 1 98.69 106 PHE A CA 1
ATOM 820 C C . PHE A 1 106 ? 13.711 -15.633 4.25 1 98.69 106 PHE A C 1
ATOM 822 O O . PHE A 1 106 ? 12.969 -16.484 4.734 1 98.69 106 PHE A O 1
ATOM 829 N N . LEU A 1 107 ? 14.125 -15.672 2.982 1 98.88 107 LEU A N 1
ATOM 830 C CA . LEU A 1 107 ? 13.773 -16.766 2.086 1 98.88 107 LEU A CA 1
ATOM 831 C C . LEU A 1 107 ? 14.305 -18.094 2.613 1 98.88 107 LEU A C 1
ATOM 833 O O . LEU A 1 107 ? 13.633 -19.125 2.514 1 98.88 107 LEU A O 1
ATOM 837 N N . GLY A 1 108 ? 15.531 -18.047 3.16 1 98.62 108 GLY A N 1
ATOM 838 C CA . GLY A 1 108 ? 16.062 -19.25 3.793 1 98.62 108 GLY A CA 1
ATOM 839 C C . GLY A 1 108 ? 15.203 -19.766 4.926 1 98.62 108 GLY A C 1
ATOM 840 O O . GLY A 1 108 ? 14.992 -20.969 5.051 1 98.62 108 GLY A O 1
ATOM 841 N N . THR A 1 109 ? 14.695 -18.844 5.73 1 98.25 109 THR A N 1
ATOM 842 C CA . THR A 1 109 ? 13.812 -19.203 6.84 1 98.25 109 THR A CA 1
ATOM 843 C C . THR A 1 109 ? 12.531 -19.859 6.324 1 98.25 109 THR A C 1
ATOM 845 O O . THR A 1 109 ? 12.055 -20.844 6.902 1 98.25 109 THR A O 1
ATOM 848 N N . LEU A 1 110 ? 11.961 -19.312 5.242 1 98.31 110 LEU A N 1
ATOM 849 C CA . LEU A 1 110 ? 10.758 -19.875 4.648 1 98.31 110 LEU A CA 1
ATOM 850 C C . LEU A 1 110 ? 11.016 -21.281 4.121 1 98.31 110 LEU A C 1
ATOM 852 O O . LEU A 1 110 ? 10.195 -22.188 4.301 1 98.31 110 LEU A O 1
ATOM 856 N N . LYS A 1 111 ? 12.148 -21.453 3.5 1 97.94 111 LYS A N 1
ATOM 857 C CA . LYS A 1 111 ? 12.531 -22.781 3 1 97.94 111 LYS A CA 1
ATOM 858 C C . LYS A 1 111 ? 12.672 -23.781 4.145 1 97.94 111 LYS A C 1
ATOM 860 O O . LYS A 1 111 ? 12.164 -24.906 4.059 1 97.94 111 LYS A O 1
ATOM 865 N N . GLU A 1 112 ? 13.305 -23.359 5.211 1 96.88 112 GLU A N 1
ATOM 866 C CA . GLU A 1 112 ? 13.508 -24.234 6.367 1 96.88 112 GLU A CA 1
ATOM 867 C C . GLU A 1 112 ? 12.18 -24.594 7.02 1 96.88 112 GLU A C 1
ATOM 869 O O . GLU A 1 112 ? 12.023 -25.703 7.547 1 96.88 112 GLU A O 1
ATOM 874 N N . GLN A 1 113 ? 11.297 -23.688 6.961 1 96.38 113 GLN A N 1
ATOM 875 C CA . GLN A 1 113 ? 9.969 -23.938 7.512 1 96.38 113 GLN A CA 1
ATOM 876 C C . GLN A 1 113 ? 9.242 -25.031 6.719 1 96.38 113 GLN A C 1
ATOM 878 O O . GLN A 1 113 ? 8.367 -25.703 7.254 1 96.38 113 GLN A O 1
ATOM 883 N N . GLY A 1 114 ? 9.562 -25.047 5.355 1 96.94 114 GLY A N 1
ATOM 884 C CA . GLY A 1 114 ? 8.977 -26.125 4.566 1 96.94 114 GLY A CA 1
ATOM 885 C C . GLY A 1 114 ? 8.281 -25.625 3.312 1 96.94 114 GLY A C 1
ATOM 886 O O . GLY A 1 114 ? 7.719 -26.422 2.555 1 96.94 114 GLY A O 1
ATOM 887 N N . PHE A 1 115 ? 8.289 -24.359 3.074 1 98.25 115 PHE A N 1
ATOM 888 C CA . PHE A 1 115 ? 7.742 -23.875 1.813 1 98.25 115 PHE A CA 1
ATOM 889 C C . PHE A 1 115 ? 8.539 -24.406 0.632 1 98.25 115 PHE A C 1
ATOM 891 O O . PHE A 1 115 ? 9.773 -24.484 0.693 1 98.25 115 PHE A O 1
ATOM 898 N N . ASN A 1 116 ? 7.875 -24.688 -0.427 1 98.5 116 ASN A N 1
ATOM 899 C CA . ASN A 1 116 ? 8.508 -25.281 -1.604 1 98.5 116 ASN A CA 1
ATOM 900 C C . ASN A 1 116 ? 8.945 -24.203 -2.596 1 98.5 116 ASN A C 1
ATOM 902 O O . ASN A 1 116 ? 9.766 -24.453 -3.479 1 98.5 116 ASN A O 1
ATOM 906 N N . GLY A 1 117 ? 8.367 -23.031 -2.461 1 98.75 117 GLY A N 1
ATOM 907 C CA . GLY A 1 117 ? 8.609 -21.953 -3.412 1 98.75 117 GLY A CA 1
ATOM 908 C C . GLY A 1 117 ? 8.047 -20.609 -2.963 1 98.75 117 GLY A C 1
ATOM 909 O O . GLY A 1 117 ? 7.637 -20.469 -1.81 1 98.75 117 GLY A O 1
ATOM 910 N N . VAL A 1 118 ? 8.109 -19.656 -3.914 1 98.94 118 VAL A N 1
ATOM 911 C CA . VAL A 1 118 ? 7.672 -18.312 -3.547 1 98.94 118 VAL A CA 1
ATOM 912 C C . VAL A 1 118 ? 6.961 -17.656 -4.73 1 98.94 118 VAL A C 1
ATOM 914 O O . VAL A 1 118 ? 7.168 -18.047 -5.883 1 98.94 118 VAL A O 1
ATOM 917 N N . GLN A 1 119 ? 6.098 -16.781 -4.434 1 98.81 119 GLN A N 1
ATOM 918 C CA . GLN A 1 119 ? 5.52 -15.789 -5.336 1 98.81 119 GLN A CA 1
ATOM 919 C C . GLN A 1 119 ? 5.801 -14.367 -4.852 1 98.81 119 GLN A C 1
ATOM 921 O O . GLN A 1 119 ? 5.984 -14.141 -3.654 1 98.81 119 GLN A O 1
ATOM 926 N N . ASN A 1 120 ? 5.914 -13.422 -5.809 1 98.75 120 ASN A N 1
ATOM 927 C CA . ASN A 1 120 ? 5.965 -12.016 -5.414 1 98.75 120 ASN A CA 1
ATOM 928 C C . ASN A 1 120 ? 4.578 -11.484 -5.055 1 98.75 120 ASN A C 1
ATOM 930 O O . ASN A 1 120 ? 3.838 -11.039 -5.934 1 98.75 120 ASN A O 1
ATOM 934 N N . PHE A 1 121 ? 4.195 -11.555 -3.844 1 97.88 121 PHE A N 1
ATOM 935 C CA . PHE A 1 121 ? 2.916 -11.047 -3.365 1 97.88 121 PHE A CA 1
ATOM 936 C C . PHE A 1 121 ? 3.039 -10.523 -1.941 1 97.88 121 PHE A C 1
ATOM 938 O O . PHE A 1 121 ? 3.498 -11.234 -1.047 1 97.88 121 PHE A O 1
ATOM 945 N N . PRO A 1 122 ? 2.566 -9.328 -1.732 1 96.94 122 PRO A N 1
ATOM 946 C CA . PRO A 1 122 ? 1.986 -8.383 -2.691 1 96.94 122 PRO A CA 1
ATOM 947 C C . PRO A 1 122 ? 3.004 -7.883 -3.715 1 96.94 122 PRO A C 1
ATOM 949 O O . PRO A 1 122 ? 4.211 -8.008 -3.5 1 96.94 122 PRO A O 1
ATOM 952 N N . THR A 1 123 ? 2.523 -7.363 -4.863 1 97.56 123 THR A N 1
ATOM 953 C CA . THR A 1 123 ? 3.432 -6.977 -5.938 1 97.56 123 THR A CA 1
ATOM 954 C C . THR A 1 123 ? 3.119 -5.562 -6.422 1 97.56 123 THR A C 1
ATOM 956 O O . THR A 1 123 ? 1.955 -5.211 -6.621 1 97.56 123 THR A O 1
ATOM 959 N N . VAL A 1 124 ? 4.121 -4.746 -6.633 1 96.94 124 VAL A N 1
ATOM 960 C CA . VAL A 1 124 ? 3.955 -3.404 -7.18 1 96.94 124 VAL A CA 1
ATOM 961 C C . VAL A 1 124 ? 3.732 -3.482 -8.688 1 96.94 124 VAL A C 1
ATOM 963 O O . VAL A 1 124 ? 3.387 -2.484 -9.32 1 96.94 124 VAL A O 1
ATOM 966 N N . GLY A 1 125 ? 3.846 -4.707 -9.211 1 96.69 125 GLY A N 1
ATOM 967 C CA . GLY A 1 125 ? 3.68 -4.902 -10.648 1 96.69 125 GLY A CA 1
ATOM 968 C C . GLY A 1 125 ? 2.312 -4.477 -11.148 1 96.69 125 GLY A C 1
ATOM 969 O O . GLY A 1 125 ? 2.156 -4.137 -12.328 1 96.69 125 GLY A O 1
ATOM 970 N N . ILE A 1 126 ? 1.341 -4.488 -10.258 1 94.62 126 ILE A N 1
ATOM 971 C CA . ILE A 1 126 ? -0.03 -4.191 -10.656 1 94.62 126 ILE A CA 1
ATOM 972 C C . ILE A 1 126 ? -0.256 -2.68 -10.641 1 94.62 126 ILE A C 1
ATOM 974 O O . ILE A 1 126 ? -1.276 -2.193 -11.133 1 94.62 126 ILE A O 1
ATOM 978 N N . VAL A 1 127 ? 0.664 -1.908 -10.039 1 95.44 127 VAL A N 1
ATOM 979 C CA . VAL A 1 127 ? 0.523 -0.467 -9.867 1 95.44 127 VAL A CA 1
ATOM 980 C C . VAL A 1 127 ? 0.937 0.254 -11.148 1 95.44 127 VAL A C 1
ATOM 982 O O . VAL A 1 127 ? 1.805 -0.222 -11.883 1 95.44 127 VAL A O 1
ATOM 985 N N . ASP A 1 128 ? 0.281 1.376 -11.469 1 94.69 128 ASP A N 1
ATOM 986 C CA . ASP A 1 128 ? 0.613 2.178 -12.641 1 94.69 128 ASP A CA 1
ATOM 987 C C . ASP A 1 128 ? 0.544 3.67 -12.328 1 94.69 128 ASP A C 1
ATOM 989 O O . ASP A 1 128 ? 0.487 4.062 -11.156 1 94.69 128 ASP A O 1
ATOM 993 N N . GLY A 1 129 ? 0.808 4.508 -13.336 1 93.38 129 GLY A N 1
ATOM 994 C CA . GLY A 1 129 ? 0.69 5.949 -13.188 1 93.38 129 GLY A CA 1
ATOM 995 C C . GLY A 1 129 ? 1.901 6.586 -12.523 1 93.38 129 GLY A C 1
ATOM 996 O O . GLY A 1 129 ? 2.975 5.98 -12.477 1 93.38 129 GLY A O 1
ATOM 997 N N . ARG A 1 130 ? 1.716 7.852 -12.102 1 90.44 130 ARG A N 1
ATOM 998 C CA . ARG A 1 130 ? 2.762 8.602 -11.422 1 90.44 130 ARG A CA 1
ATOM 999 C C . ARG A 1 130 ? 3.141 7.941 -10.102 1 90.44 130 ARG A C 1
ATOM 1001 O O . ARG A 1 130 ? 4.305 7.969 -9.695 1 90.44 130 ARG A O 1
ATOM 1008 N N . PHE A 1 131 ? 2.178 7.32 -9.547 1 92.88 131 PHE A N 1
ATOM 1009 C CA . PHE A 1 131 ? 2.428 6.637 -8.289 1 92.88 131 PHE A CA 1
ATOM 1010 C C . PHE A 1 131 ? 3.449 5.52 -8.469 1 92.88 131 PHE A C 1
ATOM 1012 O O . PHE A 1 131 ? 4.379 5.387 -7.672 1 92.88 131 PHE A O 1
ATOM 1019 N N . ARG A 1 132 ? 3.287 4.746 -9.547 1 94.62 132 ARG A N 1
ATOM 1020 C CA . ARG A 1 132 ? 4.246 3.693 -9.867 1 94.62 132 ARG A CA 1
ATOM 1021 C C . ARG A 1 132 ? 5.629 4.273 -10.133 1 94.62 132 ARG A C 1
ATOM 1023 O O . ARG A 1 132 ? 6.633 3.752 -9.641 1 94.62 132 ARG A O 1
ATOM 1030 N N . ALA A 1 133 ? 5.629 5.336 -10.875 1 91.81 133 ALA A N 1
ATOM 1031 C CA . ALA A 1 133 ? 6.902 5.992 -11.172 1 91.81 133 ALA A CA 1
ATOM 1032 C C . ALA A 1 133 ? 7.598 6.453 -9.898 1 91.81 133 ALA A C 1
ATOM 1034 O O . ALA A 1 133 ? 8.82 6.352 -9.773 1 91.81 133 ALA A O 1
ATOM 1035 N N . ASN A 1 134 ? 6.824 6.965 -8.953 1 91.12 134 ASN A N 1
ATOM 1036 C CA . ASN A 1 134 ? 7.375 7.398 -7.676 1 91.12 134 ASN A CA 1
ATOM 1037 C C . ASN A 1 134 ? 7.934 6.223 -6.879 1 91.12 134 ASN A C 1
ATOM 1039 O O . ASN A 1 134 ? 8.969 6.352 -6.219 1 91.12 134 ASN A O 1
ATOM 1043 N N . MET A 1 135 ? 7.238 5.082 -6.941 1 93.5 135 MET A N 1
ATOM 1044 C CA . MET A 1 135 ? 7.742 3.889 -6.266 1 93.5 135 MET A CA 1
ATOM 1045 C C . MET A 1 135 ? 9.078 3.455 -6.848 1 93.5 135 MET A C 1
ATOM 1047 O O . MET A 1 135 ? 10.008 3.129 -6.109 1 93.5 135 MET A O 1
ATOM 1051 N N . GLU A 1 136 ? 9.156 3.494 -8.18 1 93.25 136 GLU A N 1
ATOM 1052 C CA . GLU A 1 136 ? 10.406 3.145 -8.859 1 93.25 136 GLU A CA 1
ATOM 1053 C C . GLU A 1 136 ? 11.531 4.094 -8.461 1 93.25 136 GLU A C 1
ATOM 1055 O O . GLU A 1 136 ? 12.68 3.678 -8.32 1 93.25 136 GLU A O 1
ATOM 1060 N N . GLY A 1 137 ? 11.188 5.367 -8.203 1 89.62 137 GLY A N 1
ATOM 1061 C CA . GLY A 1 137 ? 12.18 6.387 -7.91 1 89.62 137 GLY A CA 1
ATOM 1062 C C . GLY A 1 137 ? 12.562 6.438 -6.445 1 89.62 137 GLY A C 1
ATOM 1063 O O . GLY A 1 137 ? 13.492 7.152 -6.062 1 89.62 137 GLY A O 1
ATOM 1064 N N . THR A 1 138 ? 11.859 5.66 -5.617 1 89.19 138 THR A N 1
ATOM 1065 C CA . THR A 1 138 ? 12.133 5.699 -4.184 1 89.19 138 THR A CA 1
ATOM 1066 C C . THR A 1 138 ? 12.445 4.301 -3.656 1 89.19 138 THR A C 1
ATOM 1068 O O . THR A 1 138 ? 12.031 3.939 -2.555 1 89.19 138 THR A O 1
ATOM 1071 N N . ASN A 1 139 ? 13.023 3.439 -4.453 1 88.75 139 ASN A N 1
ATOM 1072 C CA . ASN A 1 139 ? 13.555 2.131 -4.09 1 88.75 139 ASN A CA 1
ATOM 1073 C C . ASN A 1 139 ? 12.445 1.176 -3.666 1 88.75 139 ASN A C 1
ATOM 1075 O O . ASN A 1 139 ? 12.586 0.447 -2.682 1 88.75 139 ASN A O 1
ATOM 1079 N N . MET A 1 140 ? 11.328 1.242 -4.285 1 93.44 140 MET A N 1
ATOM 1080 C CA . MET A 1 140 ? 10.211 0.33 -4.066 1 93.44 140 MET A CA 1
ATOM 1081 C C . MET A 1 140 ? 9.703 -0.238 -5.387 1 93.44 140 MET A C 1
ATOM 1083 O O . MET A 1 140 ? 8.508 -0.483 -5.543 1 93.44 140 MET A O 1
ATOM 1087 N N . GLY A 1 141 ? 10.594 -0.274 -6.273 1 95.62 141 GLY A N 1
ATOM 1088 C CA . GLY A 1 141 ? 10.211 -0.668 -7.621 1 95.62 141 GLY A CA 1
ATOM 1089 C C . GLY A 1 141 ? 10.141 -2.172 -7.805 1 95.62 141 GLY A C 1
ATOM 1090 O O . GLY A 1 141 ? 10.516 -2.932 -6.91 1 95.62 141 GLY A O 1
ATOM 1091 N N . TYR A 1 142 ? 9.727 -2.611 -9.016 1 98.25 142 TYR A N 1
ATOM 1092 C CA . TYR A 1 142 ? 9.484 -4.008 -9.375 1 98.25 142 TYR A CA 1
ATOM 1093 C C . TYR A 1 142 ? 10.789 -4.793 -9.398 1 98.25 142 TYR A C 1
ATOM 1095 O O . TYR A 1 142 ? 10.797 -6.004 -9.164 1 98.25 142 TYR A O 1
ATOM 1103 N N . GLN A 1 143 ? 11.922 -4.105 -9.617 1 98.44 143 GLN A N 1
ATOM 1104 C CA . GLN A 1 143 ? 13.219 -4.781 -9.68 1 98.44 143 GLN A CA 1
ATOM 1105 C C . GLN A 1 143 ? 13.531 -5.496 -8.375 1 98.44 143 GLN A C 1
ATOM 1107 O O . GLN A 1 143 ? 14.18 -6.543 -8.375 1 98.44 143 GLN A O 1
ATOM 1112 N N . LEU A 1 144 ? 13.07 -4.957 -7.273 1 98.31 144 LEU A N 1
ATOM 1113 C CA . LEU A 1 144 ? 13.297 -5.609 -5.992 1 98.31 144 LEU A CA 1
ATOM 1114 C C . LEU A 1 144 ? 12.609 -6.973 -5.949 1 98.31 144 LEU A C 1
ATOM 1116 O O . LEU A 1 144 ? 13.125 -7.91 -5.328 1 98.31 144 LEU A O 1
ATOM 1120 N N . GLU A 1 145 ? 11.438 -7.051 -6.57 1 98.81 145 GLU A N 1
ATOM 1121 C CA . GLU A 1 145 ? 10.742 -8.328 -6.664 1 98.81 145 GLU A CA 1
ATOM 1122 C C . GLU A 1 145 ? 11.492 -9.297 -7.574 1 98.81 145 GLU A C 1
ATOM 1124 O O . GLU A 1 145 ? 11.562 -10.5 -7.289 1 98.81 145 GLU A O 1
ATOM 1129 N N . VAL A 1 146 ? 12.055 -8.758 -8.617 1 98.94 146 VAL A N 1
ATOM 1130 C CA . VAL A 1 146 ? 12.859 -9.57 -9.523 1 98.94 146 VAL A CA 1
ATOM 1131 C C . VAL A 1 146 ? 14.078 -10.10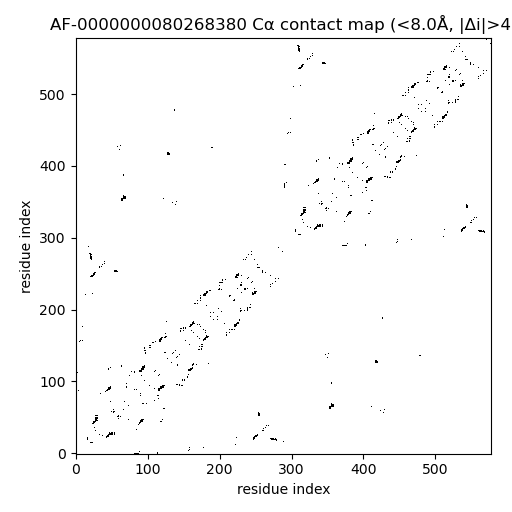9 -8.781 1 98.94 146 VAL A C 1
ATOM 1133 O O . VAL A 1 146 ? 14.406 -11.297 -8.891 1 98.94 146 VAL A O 1
ATOM 1136 N N . ASP A 1 147 ? 14.727 -9.289 -8.008 1 98.88 147 ASP A N 1
ATOM 1137 C CA . ASP A 1 147 ? 15.891 -9.703 -7.227 1 98.88 147 ASP A CA 1
ATOM 1138 C C . ASP A 1 147 ? 15.516 -10.766 -6.199 1 98.88 147 ASP A C 1
ATOM 1140 O O . ASP A 1 147 ? 16.281 -11.703 -5.961 1 98.88 147 ASP A O 1
ATOM 1144 N N . MET A 1 148 ? 14.359 -10.562 -5.629 1 98.94 148 MET A N 1
ATOM 1145 C CA . MET A 1 148 ? 13.867 -11.555 -4.672 1 98.94 148 MET A CA 1
ATOM 1146 C C . MET A 1 148 ? 13.68 -12.906 -5.344 1 98.94 148 MET A C 1
ATOM 1148 O O . MET A 1 148 ? 14.07 -13.938 -4.797 1 98.94 148 MET A O 1
ATOM 1152 N N . ILE A 1 149 ? 13.148 -12.922 -6.535 1 98.94 149 ILE A N 1
ATOM 1153 C CA . ILE A 1 149 ? 12.922 -14.156 -7.281 1 98.94 149 ILE A CA 1
ATOM 1154 C C . ILE A 1 149 ? 14.258 -14.797 -7.641 1 98.94 149 ILE A C 1
ATOM 1156 O O . ILE A 1 149 ? 14.422 -16.016 -7.531 1 98.94 149 ILE A O 1
ATOM 1160 N N . ARG A 1 150 ? 15.203 -14.008 -8.078 1 98.94 150 ARG A N 1
ATOM 1161 C CA . ARG A 1 150 ? 16.547 -14.508 -8.359 1 98.94 150 ARG A CA 1
ATOM 1162 C C . ARG A 1 150 ? 17.141 -15.188 -7.137 1 98.94 150 ARG A C 1
ATOM 1164 O O . ARG A 1 150 ? 17.672 -16.297 -7.234 1 98.94 150 ARG A O 1
ATOM 1171 N N . THR A 1 151 ? 17.078 -14.5 -5.996 1 98.94 151 THR A N 1
ATOM 1172 C CA . THR A 1 151 ? 17.625 -15.031 -4.746 1 98.94 151 THR A CA 1
ATOM 1173 C C . THR A 1 151 ? 16.938 -16.344 -4.379 1 98.94 151 THR A C 1
ATOM 1175 O O . THR A 1 151 ? 17.594 -17.297 -3.965 1 98.94 151 THR A O 1
ATOM 1178 N N . ALA A 1 152 ? 15.625 -16.375 -4.527 1 98.94 152 ALA A N 1
ATOM 1179 C CA . ALA A 1 152 ? 14.875 -17.578 -4.227 1 98.94 152 ALA A CA 1
ATOM 1180 C C . ALA A 1 152 ? 15.32 -18.734 -5.121 1 98.94 152 ALA A C 1
ATOM 1182 O O . ALA A 1 152 ? 15.484 -19.875 -4.652 1 98.94 152 ALA A O 1
ATOM 1183 N N . HIS A 1 153 ? 15.469 -18.422 -6.398 1 98.81 153 HIS A N 1
ATOM 1184 C CA . HIS A 1 153 ? 15.953 -19.422 -7.344 1 98.81 153 HIS A CA 1
ATOM 1185 C C . HIS A 1 153 ? 17.312 -19.969 -6.914 1 98.81 153 HIS A C 1
ATOM 1187 O O . HIS A 1 153 ? 17.531 -21.188 -6.953 1 98.81 153 HIS A O 1
ATOM 1193 N N . GLU A 1 154 ? 18.172 -19.156 -6.512 1 98.56 154 GLU A N 1
ATOM 1194 C CA . GLU A 1 154 ? 19.516 -19.547 -6.082 1 98.56 154 GLU A CA 1
ATOM 1195 C C . GLU A 1 154 ? 19.469 -20.406 -4.82 1 98.56 154 GLU A C 1
ATOM 1197 O O . GLU A 1 154 ? 20.359 -21.219 -4.59 1 98.56 154 GLU A O 1
ATOM 1202 N N . LEU A 1 155 ? 18.453 -20.266 -4.043 1 98.56 155 LEU A N 1
ATOM 1203 C CA . LEU A 1 155 ? 18.281 -21.047 -2.816 1 98.56 155 LEU A CA 1
ATOM 1204 C C . LEU A 1 155 ? 17.516 -22.328 -3.092 1 98.56 155 LEU A C 1
ATOM 1206 O O . LEU A 1 155 ? 17.094 -23.031 -2.158 1 98.56 155 LEU A O 1
ATOM 1210 N N . ASP A 1 156 ? 17.188 -22.578 -4.332 1 98.31 156 ASP A N 1
ATOM 1211 C CA . ASP A 1 156 ? 16.531 -23.812 -4.781 1 98.31 156 ASP A CA 1
ATOM 1212 C C . ASP A 1 156 ? 15.055 -23.828 -4.355 1 98.31 156 ASP A C 1
ATOM 1214 O O . ASP A 1 156 ? 14.516 -24.891 -4.031 1 98.31 156 ASP A O 1
ATOM 1218 N N . LEU A 1 157 ? 14.469 -22.672 -4.227 1 98.81 157 LEU A N 1
ATOM 1219 C CA . LEU A 1 157 ? 13.023 -22.531 -4.094 1 98.81 157 LEU A CA 1
ATOM 1220 C C . LEU A 1 157 ? 12.359 -22.422 -5.465 1 98.81 157 LEU A C 1
ATOM 1222 O O . LEU A 1 157 ? 12.891 -21.766 -6.359 1 98.81 157 LEU A O 1
ATOM 1226 N N . PHE A 1 158 ? 11.234 -23.094 -5.637 1 98.88 158 PHE A N 1
ATOM 1227 C CA . PHE A 1 158 ? 10.461 -22.891 -6.852 1 98.88 158 PHE A CA 1
ATOM 1228 C C . PHE A 1 158 ? 9.961 -21.453 -6.945 1 98.88 158 PHE A C 1
ATOM 1230 O O . PHE A 1 158 ? 9.516 -20.891 -5.945 1 98.88 158 PHE A O 1
ATOM 1237 N N . THR A 1 159 ? 10.047 -20.844 -8.125 1 98.88 159 THR A N 1
ATOM 1238 C CA . THR A 1 159 ? 9.672 -19.438 -8.289 1 98.88 159 THR A CA 1
ATOM 1239 C C . THR A 1 159 ? 8.516 -19.297 -9.273 1 98.88 159 THR A C 1
ATOM 1241 O O . THR A 1 159 ? 8.594 -19.781 -10.406 1 98.88 159 THR A O 1
ATOM 1244 N N . CYS A 1 160 ? 7.418 -18.703 -8.852 1 98.88 160 CYS A N 1
ATOM 1245 C CA . CYS A 1 160 ? 6.207 -18.531 -9.648 1 98.88 160 CYS A CA 1
ATOM 1246 C C . CYS A 1 160 ? 5.684 -17.094 -9.547 1 98.88 160 CYS A C 1
ATOM 1248 O O . CYS A 1 160 ? 4.562 -16.875 -9.086 1 98.88 160 CYS A O 1
ATOM 1250 N N . PRO A 1 161 ? 6.426 -16.125 -10.047 1 98.88 161 PRO A N 1
ATOM 1251 C CA . PRO A 1 161 ? 6.055 -14.727 -9.852 1 98.88 161 PRO A CA 1
ATOM 1252 C C . PRO A 1 161 ? 4.871 -14.305 -10.719 1 98.88 161 PRO A C 1
ATOM 1254 O O . PRO A 1 161 ? 4.688 -14.828 -11.82 1 98.88 161 PRO A O 1
ATOM 1257 N N . PHE A 1 162 ? 4.172 -13.359 -10.211 1 98.62 162 PHE A N 1
ATOM 1258 C CA . PHE A 1 162 ? 3.195 -12.617 -11 1 98.62 162 PHE A CA 1
ATOM 1259 C C . PHE A 1 162 ? 3.887 -11.648 -11.945 1 98.62 162 PHE A C 1
ATOM 1261 O O . PHE A 1 162 ? 4.867 -11 -11.578 1 98.62 162 PHE A O 1
ATOM 1268 N N . VAL A 1 163 ? 3.385 -11.578 -13.156 1 98.69 163 VAL A N 1
ATOM 1269 C CA . VAL A 1 163 ? 3.797 -10.586 -14.141 1 98.69 163 VAL A CA 1
ATOM 1270 C C . VAL A 1 163 ? 2.566 -9.969 -14.805 1 98.69 163 VAL A C 1
ATOM 1272 O O . VAL A 1 163 ? 1.511 -10.609 -14.875 1 98.69 163 VAL A O 1
ATOM 1275 N N . PHE A 1 164 ? 2.73 -8.766 -15.32 1 97.12 164 PHE A N 1
ATOM 1276 C CA . PHE A 1 164 ? 1.573 -8.047 -15.844 1 97.12 164 PHE A CA 1
ATOM 1277 C C . PHE A 1 164 ? 1.827 -7.578 -17.281 1 97.12 164 PHE A C 1
ATOM 1279 O O . PHE A 1 164 ? 0.915 -7.094 -17.953 1 97.12 164 PHE A O 1
ATOM 1286 N N . ASP A 1 165 ? 3.047 -7.711 -17.719 1 97.06 165 ASP A N 1
ATOM 1287 C CA . ASP A 1 165 ? 3.391 -7.391 -19.094 1 97.06 165 ASP A CA 1
ATOM 1288 C C . ASP A 1 165 ? 4.656 -8.133 -19.531 1 97.06 165 ASP A C 1
ATOM 1290 O O . ASP A 1 165 ? 5.246 -8.875 -18.75 1 97.06 165 ASP A O 1
ATOM 1294 N N . ALA A 1 166 ? 5 -7.918 -20.812 1 98.38 166 ALA A N 1
ATOM 1295 C CA . ALA A 1 166 ? 6.102 -8.664 -21.422 1 98.38 166 ALA A CA 1
ATOM 1296 C C . ALA A 1 166 ? 7.438 -8.266 -20.797 1 98.38 166 ALA A C 1
ATOM 1298 O O . ALA A 1 166 ? 8.328 -9.109 -20.641 1 98.38 166 ALA A O 1
ATOM 1299 N N . GLU A 1 167 ? 7.613 -7.035 -20.422 1 98.44 167 GLU A N 1
ATOM 1300 C CA . GLU A 1 167 ? 8.859 -6.574 -19.812 1 98.44 167 GLU A CA 1
ATOM 1301 C C . GLU A 1 167 ? 9.086 -7.223 -18.453 1 98.44 167 GLU A C 1
ATOM 1303 O O . GLU A 1 167 ? 10.195 -7.656 -18.141 1 98.44 167 GLU A O 1
ATOM 1308 N N . GLN A 1 168 ? 8.055 -7.266 -17.688 1 98.69 168 GLN A N 1
ATOM 1309 C CA . GLN A 1 168 ? 8.141 -7.945 -16.391 1 98.69 168 GLN A CA 1
ATOM 1310 C C . GLN A 1 168 ? 8.414 -9.438 -16.578 1 98.69 168 GLN A C 1
ATOM 1312 O O . GLN A 1 168 ? 9.227 -10.016 -15.852 1 98.69 168 GLN A O 1
ATOM 1317 N N . GLY A 1 169 ? 7.711 -10.016 -17.547 1 98.81 169 GLY A N 1
ATOM 1318 C CA . GLY A 1 169 ? 7.961 -11.422 -17.844 1 98.81 169 GLY A CA 1
ATOM 1319 C C . GLY A 1 169 ? 9.406 -11.703 -18.203 1 98.81 169 GLY A C 1
ATOM 1320 O O . GLY A 1 169 ? 10 -12.656 -17.688 1 98.81 169 GLY A O 1
ATOM 1321 N N . GLU A 1 170 ? 9.914 -10.891 -19.031 1 98.81 170 GLU A N 1
ATOM 1322 C CA . GLU A 1 170 ? 11.297 -11.047 -19.453 1 98.81 170 GLU A CA 1
ATOM 1323 C C . GLU A 1 170 ? 12.258 -10.922 -18.281 1 98.81 170 GLU A C 1
ATOM 1325 O O . GLU A 1 170 ? 13.18 -11.727 -18.125 1 98.81 170 GLU A O 1
ATOM 1330 N N . ALA A 1 171 ? 12.055 -9.922 -17.453 1 98.88 171 ALA A N 1
ATOM 1331 C CA . ALA A 1 171 ? 12.906 -9.703 -16.281 1 98.88 171 ALA A CA 1
ATOM 1332 C C . ALA A 1 171 ? 12.875 -10.898 -15.344 1 98.88 171 ALA A C 1
ATOM 1334 O O . ALA A 1 171 ? 13.922 -11.352 -14.867 1 98.88 171 ALA A O 1
ATOM 1335 N N . MET A 1 172 ? 11.672 -11.398 -15.094 1 98.94 172 MET A N 1
ATOM 1336 C CA . MET A 1 172 ? 11.523 -12.539 -14.195 1 98.94 172 MET A CA 1
ATOM 1337 C C . MET A 1 172 ? 12.156 -13.789 -14.797 1 98.94 172 MET A C 1
ATOM 1339 O O . MET A 1 172 ? 12.75 -14.594 -14.078 1 98.94 172 MET A O 1
ATOM 1343 N N . THR A 1 173 ? 12.047 -13.93 -16.109 1 98.88 173 THR A N 1
ATOM 1344 C CA . THR A 1 173 ? 12.672 -15.07 -16.781 1 98.88 173 THR A CA 1
ATOM 1345 C C . THR A 1 173 ? 14.195 -15 -16.656 1 98.88 173 THR A C 1
ATOM 1347 O O . THR A 1 173 ? 14.844 -16 -16.359 1 98.88 173 THR A O 1
ATOM 1350 N N . HIS A 1 174 ? 14.773 -13.828 -16.844 1 98.88 174 HIS A N 1
ATOM 1351 C CA . HIS A 1 174 ? 16.203 -13.641 -16.656 1 98.88 174 HIS A CA 1
ATOM 1352 C C . HIS A 1 174 ? 16.625 -13.938 -15.219 1 98.88 174 HIS A C 1
ATOM 1354 O O . HIS A 1 174 ? 17.734 -14.43 -14.977 1 98.88 174 HIS A O 1
ATOM 1360 N N . ALA A 1 175 ? 15.727 -13.719 -14.289 1 98.88 175 ALA A N 1
ATOM 1361 C CA . ALA A 1 175 ? 16.016 -13.914 -12.875 1 98.88 175 ALA A CA 1
ATOM 1362 C C . ALA A 1 175 ? 15.984 -15.398 -12.508 1 98.88 175 ALA A C 1
ATOM 1364 O O . ALA A 1 175 ? 16.375 -15.781 -11.398 1 98.88 175 ALA A O 1
ATOM 1365 N N . GLY A 1 176 ? 15.461 -16.219 -13.414 1 98.75 176 GLY A N 1
ATOM 1366 C CA . GLY A 1 176 ? 15.445 -17.641 -13.18 1 98.75 176 GLY A CA 1
ATOM 1367 C C . GLY A 1 176 ? 14.078 -18.172 -12.781 1 98.75 176 GLY A C 1
ATOM 1368 O O . GLY A 1 176 ? 13.961 -19.281 -12.266 1 98.75 176 GLY A O 1
ATOM 1369 N N . ALA A 1 177 ? 13.031 -17.422 -13.031 1 98.88 177 ALA A N 1
ATOM 1370 C CA . ALA A 1 177 ? 11.68 -17.859 -12.688 1 98.88 177 ALA A CA 1
ATOM 1371 C C . ALA A 1 177 ? 11.367 -19.219 -13.32 1 98.88 177 ALA A C 1
ATOM 1373 O O . ALA A 1 177 ? 11.711 -19.469 -14.484 1 98.88 177 ALA A O 1
ATOM 1374 N N . ASP A 1 178 ? 10.766 -20.109 -12.57 1 98.81 178 ASP A N 1
ATOM 1375 C CA . ASP A 1 178 ? 10.414 -21.438 -13.07 1 98.81 178 ASP A CA 1
ATOM 1376 C C . ASP A 1 178 ? 9.094 -21.406 -13.836 1 98.81 178 ASP A C 1
ATOM 1378 O O . ASP A 1 178 ? 8.945 -22.094 -14.852 1 98.81 178 ASP A O 1
ATOM 1382 N N . MET A 1 179 ? 8.156 -20.719 -13.328 1 98.81 179 MET A N 1
ATOM 1383 C CA . MET A 1 179 ? 6.844 -20.516 -13.922 1 98.81 179 MET A CA 1
ATOM 1384 C C . MET A 1 179 ? 6.367 -19.078 -13.711 1 98.81 179 MET A C 1
ATOM 1386 O O . MET A 1 179 ? 6.555 -18.516 -12.641 1 98.81 179 MET A O 1
ATOM 1390 N N . LEU A 1 180 ? 5.852 -18.484 -14.766 1 98.88 180 LEU A N 1
ATOM 1391 C CA . LEU A 1 180 ? 5.25 -17.156 -14.641 1 98.88 180 LEU A CA 1
ATOM 1392 C C . LEU A 1 180 ? 3.734 -17.266 -14.484 1 98.88 180 LEU A C 1
ATOM 1394 O O . LEU A 1 180 ? 3.111 -18.172 -15.031 1 98.88 180 LEU A O 1
ATOM 1398 N N . L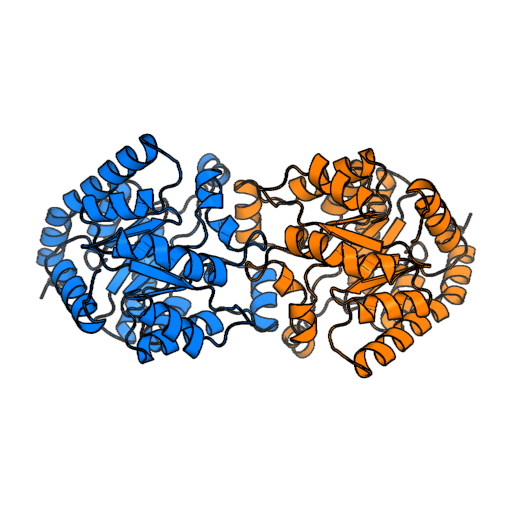EU A 1 181 ? 3.209 -16.406 -13.758 1 98.62 181 LEU A N 1
ATOM 1399 C CA . LEU A 1 181 ? 1.763 -16.219 -13.711 1 98.62 181 LEU A CA 1
ATOM 1400 C C . LEU A 1 181 ? 1.371 -14.859 -14.266 1 98.62 181 LEU A C 1
ATOM 1402 O O . LEU A 1 181 ? 1.513 -13.844 -13.578 1 98.62 181 LEU A O 1
ATOM 1406 N N . LEU A 1 182 ? 0.88 -14.852 -15.445 1 98.44 182 LEU A N 1
ATOM 1407 C CA . LEU A 1 182 ? 0.417 -13.625 -16.078 1 98.44 182 LEU A CA 1
ATOM 1408 C C . LEU A 1 182 ? -0.952 -13.219 -15.547 1 98.44 182 LEU A C 1
ATOM 1410 O O . LEU A 1 182 ? -1.925 -13.961 -15.688 1 98.44 182 LEU A O 1
ATOM 1414 N N . HIS A 1 183 ? -0.962 -12.148 -14.898 1 96.69 183 HIS A N 1
ATOM 1415 C CA . HIS A 1 183 ? -2.211 -11.602 -14.367 1 96.69 183 HIS A CA 1
ATOM 1416 C C . HIS A 1 183 ? -2.832 -10.609 -15.344 1 96.69 183 HIS A C 1
ATOM 1418 O O . HIS A 1 183 ? -2.172 -9.656 -15.766 1 96.69 183 HIS A O 1
ATOM 1424 N N . PHE A 1 184 ? -4.082 -10.781 -15.664 1 93.56 184 PHE A N 1
ATOM 1425 C CA . PHE A 1 184 ? -4.727 -9.992 -16.703 1 93.56 184 PHE A CA 1
ATOM 1426 C C . PHE A 1 184 ? -5.32 -8.719 -16.125 1 93.56 184 PHE A C 1
ATOM 1428 O O . PHE A 1 184 ? -6.02 -7.977 -16.828 1 93.56 184 PHE A O 1
ATOM 1435 N N . GLY A 1 185 ? -5.016 -8.438 -14.875 1 83.5 185 GLY A N 1
ATOM 1436 C CA . GLY A 1 185 ? -5.555 -7.246 -14.234 1 83.5 185 GLY A CA 1
ATOM 1437 C C . GLY A 1 185 ? -6.824 -7.516 -13.453 1 83.5 185 GLY A C 1
ATOM 1438 O O . GLY A 1 185 ? -7.445 -8.57 -13.609 1 83.5 185 GLY A O 1
ATOM 1439 N N . LEU A 1 186 ? -7.18 -6.543 -12.648 1 77.69 186 LEU A N 1
ATOM 1440 C CA . LEU A 1 186 ? -8.383 -6.645 -11.836 1 77.69 186 LEU A CA 1
ATOM 1441 C C . LEU A 1 186 ? -9.586 -6.07 -12.57 1 77.69 186 LEU A C 1
ATOM 1443 O O . LEU A 1 186 ? -9.477 -5.039 -13.242 1 77.69 186 LEU A O 1
ATOM 1447 N N . VAL A 1 187 ? -10.594 -6.801 -12.516 1 71.06 187 VAL A N 1
ATOM 1448 C CA . VAL A 1 187 ? -11.852 -6.277 -13.039 1 71.06 187 VAL A CA 1
ATOM 1449 C C . VAL A 1 187 ? -12.805 -5.965 -11.891 1 71.06 187 VAL A C 1
ATOM 1451 O O . VAL A 1 187 ? -13.273 -6.875 -11.195 1 71.06 187 VAL A O 1
ATOM 1454 N N . THR A 1 188 ? -12.992 -4.762 -11.672 1 73.62 188 THR A N 1
ATOM 1455 C CA . THR A 1 188 ? -13.906 -4.355 -10.609 1 73.62 188 THR A CA 1
ATOM 1456 C C . THR A 1 188 ? -15.359 -4.551 -11.039 1 73.62 188 THR A C 1
ATOM 1458 O O . THR A 1 188 ? -15.648 -4.672 -12.234 1 73.62 188 THR A O 1
ATOM 1461 N N . LYS A 1 189 ? -16.219 -4.566 -10.031 1 74.94 189 LYS A N 1
ATOM 1462 C CA . LYS A 1 189 ? -17.641 -4.629 -10.328 1 74.94 189 LYS A CA 1
ATOM 1463 C C . LYS A 1 189 ? -18.078 -3.463 -11.219 1 74.94 189 LYS A C 1
ATOM 1465 O O . LYS A 1 189 ? -18.859 -3.645 -12.156 1 74.94 189 LYS A O 1
ATOM 1470 N N . ARG A 1 190 ? -17.531 -2.295 -10.922 1 75.19 190 ARG A N 1
ATOM 1471 C CA . ARG A 1 190 ? -17.875 -1.097 -11.68 1 75.19 190 ARG A CA 1
ATOM 1472 C C . ARG A 1 190 ? -17.422 -1.221 -13.133 1 75.19 190 ARG A C 1
ATOM 1474 O O . ARG A 1 190 ? -18.141 -0.809 -14.047 1 75.19 190 ARG A O 1
ATOM 1481 N N . ALA A 1 191 ? -16.266 -1.769 -13.234 1 76.88 191 ALA A N 1
ATOM 1482 C CA . ALA A 1 191 ? -15.766 -1.969 -14.586 1 76.88 191 ALA A CA 1
ATOM 1483 C C . ALA A 1 191 ? -16.609 -2.984 -15.344 1 76.88 191 ALA A C 1
ATOM 1485 O O . ALA A 1 191 ? -16.859 -2.824 -16.547 1 76.88 191 ALA A O 1
ATOM 1486 N N . LEU A 1 192 ? -17.047 -3.947 -14.664 1 73.75 192 LEU A N 1
ATOM 1487 C CA . LEU A 1 192 ? -17.891 -4.969 -15.266 1 73.75 192 LEU A CA 1
ATOM 1488 C C . LEU A 1 192 ? -19.219 -4.379 -15.727 1 73.75 192 LEU A C 1
ATOM 1490 O O . LEU A 1 192 ? -19.672 -4.645 -16.844 1 73.75 192 LEU A O 1
ATOM 1494 N N . GLU A 1 193 ? -19.734 -3.543 -14.883 1 77.88 193 GLU A N 1
ATOM 1495 C CA . GLU A 1 193 ? -21.031 -2.92 -15.172 1 77.88 193 GLU A CA 1
ATOM 1496 C C . GLU A 1 193 ? -20.922 -1.979 -16.375 1 77.88 193 GLU A C 1
ATOM 1498 O O . GLU A 1 193 ? -21.875 -1.842 -17.141 1 77.88 193 GLU A O 1
ATOM 1503 N N . ARG A 1 194 ? -19.812 -1.406 -16.578 1 79.25 194 ARG A N 1
ATOM 1504 C CA . ARG A 1 194 ? -19.625 -0.452 -17.656 1 79.25 194 ARG A CA 1
ATOM 1505 C C . ARG A 1 194 ? -19.188 -1.157 -18.938 1 79.25 194 ARG A C 1
ATOM 1507 O O . ARG A 1 194 ? -19.078 -0.533 -20 1 79.25 194 ARG A O 1
ATOM 1514 N N . GLY A 1 195 ? -18.906 -2.459 -18.766 1 73.31 195 GLY A N 1
ATOM 1515 C CA . GLY A 1 195 ? -18.422 -3.217 -19.906 1 73.31 195 GLY A CA 1
ATOM 1516 C C . GLY A 1 195 ? -16.969 -2.93 -20.234 1 73.31 195 GLY A C 1
ATOM 1517 O O . GLY A 1 195 ? -16.531 -3.135 -21.359 1 73.31 195 GLY A O 1
ATOM 1518 N N . ASP A 1 196 ? -16.281 -2.357 -19.266 1 78.62 196 ASP A N 1
ATOM 1519 C CA . ASP A 1 196 ? -14.875 -2.014 -19.422 1 78.62 196 ASP A CA 1
ATOM 1520 C C . ASP A 1 196 ? -13.977 -3.137 -18.906 1 78.62 196 ASP A C 1
ATOM 1522 O O . ASP A 1 196 ? -13.227 -2.947 -17.953 1 78.62 196 ASP A O 1
ATOM 1526 N N . THR A 1 197 ? -14.133 -4.305 -19.547 1 81 197 THR A N 1
ATOM 1527 C CA . THR A 1 197 ? -13.32 -5.461 -19.188 1 81 197 THR A CA 1
ATOM 1528 C C . THR A 1 197 ? -12.539 -5.965 -20.406 1 81 197 THR A C 1
ATOM 1530 O O . THR A 1 197 ? -13.055 -5.98 -21.516 1 81 197 THR A O 1
ATOM 1533 N N . PRO A 1 198 ? -11.328 -6.266 -20.156 1 85.75 198 PRO A N 1
ATOM 1534 C CA . PRO A 1 198 ? -10.586 -6.832 -21.281 1 85.75 198 PRO A CA 1
ATOM 1535 C C . PRO A 1 198 ? -11.219 -8.102 -21.828 1 85.75 198 PRO A C 1
ATOM 1537 O O . PRO A 1 198 ? -11.727 -8.93 -21.062 1 85.75 198 PRO A O 1
ATOM 1540 N N . SER A 1 199 ? -11.242 -8.219 -23.125 1 89.75 199 SER A N 1
ATOM 1541 C CA . SER A 1 199 ? -11.758 -9.43 -23.766 1 89.75 199 SER A CA 1
ATOM 1542 C C . SER A 1 199 ? -10.766 -10.586 -23.641 1 89.75 199 SER A C 1
ATOM 1544 O O . SER A 1 199 ? -9.578 -10.367 -23.406 1 89.75 199 SER A O 1
ATOM 1546 N N . VAL A 1 200 ? -11.273 -11.766 -23.812 1 92.81 200 VAL A N 1
ATOM 1547 C CA . VAL A 1 200 ? -10.398 -12.93 -23.797 1 92.81 200 VAL A CA 1
ATOM 1548 C C . VAL A 1 200 ? -9.398 -12.836 -24.938 1 92.81 200 VAL A C 1
ATOM 1550 O O . VAL A 1 200 ? -8.242 -13.258 -24.812 1 92.81 200 VAL A O 1
ATOM 1553 N N . GLU A 1 201 ? -9.828 -12.242 -26.031 1 93.62 201 GLU A N 1
ATOM 1554 C CA . GLU A 1 201 ? -8.938 -12.047 -27.172 1 93.62 201 GLU A CA 1
ATOM 1555 C C . GLU A 1 201 ? -7.781 -11.125 -26.812 1 93.62 201 GLU A C 1
ATOM 1557 O O . GLU A 1 201 ? -6.637 -11.391 -27.188 1 93.62 201 GLU A O 1
ATOM 1562 N N . SER A 1 202 ? -8.156 -10.102 -26.156 1 94.12 202 SER A N 1
ATOM 1563 C CA . SER A 1 202 ? -7.105 -9.18 -25.719 1 94.12 202 SER A CA 1
ATOM 1564 C C . SER A 1 202 ? -6.152 -9.836 -24.734 1 94.12 202 SER A C 1
ATOM 1566 O O . SER A 1 202 ? -4.949 -9.57 -24.75 1 94.12 202 SER A O 1
ATOM 1568 N N . CYS A 1 203 ? -6.68 -10.656 -23.891 1 95.12 203 CYS A N 1
ATOM 1569 C CA . CYS A 1 203 ? -5.863 -11.406 -22.938 1 95.12 203 CYS A CA 1
ATOM 1570 C C . CYS A 1 203 ? -4.945 -12.383 -23.672 1 95.12 203 CYS A C 1
ATOM 1572 O O . CYS A 1 203 ? -3.777 -12.523 -23.312 1 95.12 203 CYS A O 1
ATOM 1574 N N . ALA A 1 204 ? -5.477 -13.031 -24.703 1 95.81 204 ALA A N 1
ATOM 1575 C CA . ALA A 1 204 ? -4.672 -13.938 -25.516 1 95.81 204 ALA A CA 1
ATOM 1576 C C . ALA A 1 204 ? -3.516 -13.203 -26.188 1 95.81 204 ALA A C 1
ATOM 1578 O O . ALA A 1 204 ? -2.398 -13.719 -26.25 1 95.81 204 ALA A O 1
ATOM 1579 N N . ASP A 1 205 ? -3.824 -12.023 -26.672 1 96.69 205 ASP A N 1
ATOM 1580 C CA . ASP A 1 205 ? -2.779 -11.211 -27.297 1 96.69 205 ASP A CA 1
ATOM 1581 C C . ASP A 1 205 ? -1.686 -10.859 -26.281 1 96.69 205 ASP A C 1
ATOM 1583 O O . ASP A 1 205 ? -0.497 -10.914 -26.609 1 96.69 205 ASP A O 1
ATOM 1587 N N . LYS A 1 206 ? -2.113 -10.461 -25.125 1 96.44 206 LYS A N 1
ATOM 1588 C CA . LYS A 1 206 ? -1.151 -10.164 -24.062 1 96.44 206 LYS A CA 1
ATOM 1589 C C . LYS A 1 206 ? -0.308 -11.391 -23.719 1 96.44 206 LYS A C 1
ATOM 1591 O O . LYS A 1 206 ? 0.91 -11.281 -23.562 1 96.44 206 LYS A O 1
ATOM 1596 N N . LEU A 1 207 ? -0.927 -12.5 -23.578 1 97.5 207 LEU A N 1
ATOM 1597 C CA . LEU A 1 207 ? -0.217 -13.742 -23.281 1 97.5 207 LEU A CA 1
ATOM 1598 C C . LEU A 1 207 ? 0.784 -14.062 -24.391 1 97.5 207 LEU A C 1
ATOM 1600 O O . LEU A 1 207 ? 1.905 -14.492 -24.109 1 97.5 207 LEU A O 1
ATOM 1604 N N . ARG A 1 208 ? 0.39 -13.891 -25.656 1 96.94 208 ARG A N 1
ATOM 1605 C CA . ARG A 1 208 ? 1.284 -14.148 -26.781 1 96.94 208 ARG A CA 1
ATOM 1606 C C . ARG A 1 208 ? 2.527 -13.266 -26.703 1 96.94 208 ARG A C 1
ATOM 1608 O O . ARG A 1 208 ? 3.643 -13.734 -26.938 1 96.94 208 ARG A O 1
ATOM 1615 N N . GLN A 1 209 ? 2.314 -12.016 -26.375 1 97.75 209 GLN A N 1
ATOM 1616 C CA . GLN A 1 209 ? 3.432 -11.086 -26.25 1 97.75 209 GLN A CA 1
ATOM 1617 C C . GLN A 1 209 ? 4.391 -11.523 -25.141 1 97.75 209 GLN A C 1
ATOM 1619 O O . GLN A 1 209 ? 5.609 -11.508 -25.328 1 97.75 209 GLN A O 1
ATOM 1624 N N . VAL A 1 210 ? 3.85 -11.867 -23.984 1 98.12 210 VAL A N 1
ATOM 1625 C CA . VAL A 1 210 ? 4.664 -12.312 -22.859 1 98.12 210 VAL A CA 1
ATOM 1626 C C . VAL A 1 210 ? 5.387 -13.609 -23.219 1 98.12 210 VAL A C 1
ATOM 1628 O O . VAL A 1 210 ? 6.586 -13.75 -22.969 1 98.12 210 VAL A O 1
ATOM 1631 N N . TRP A 1 211 ? 4.637 -14.477 -23.828 1 96.25 211 TRP A N 1
ATOM 1632 C CA . TRP A 1 211 ? 5.172 -15.781 -24.203 1 96.25 211 TRP A CA 1
ATOM 1633 C C . TRP A 1 211 ? 6.348 -15.625 -25.156 1 96.25 211 TRP A C 1
ATOM 1635 O O . TRP A 1 211 ? 7.406 -16.219 -24.953 1 96.25 211 TRP A O 1
ATOM 1645 N N . GLU A 1 212 ? 6.18 -14.875 -26.219 1 96.62 212 GLU A N 1
ATOM 1646 C CA . GLU A 1 212 ? 7.223 -14.68 -27.219 1 96.62 212 GLU A CA 1
ATOM 1647 C C . GLU A 1 212 ? 8.477 -14.062 -26.594 1 96.62 212 GLU A C 1
ATOM 1649 O O . GLU A 1 212 ? 9.586 -14.531 -26.828 1 96.62 212 GLU A O 1
ATOM 1654 N N . LYS A 1 213 ? 8.266 -13.047 -25.766 1 97.94 213 LYS A N 1
ATOM 1655 C CA . LYS A 1 213 ? 9.391 -12.352 -25.156 1 97.94 213 LYS A CA 1
ATOM 1656 C C . LYS A 1 213 ? 10.133 -13.258 -24.172 1 97.94 213 LYS A C 1
ATOM 1658 O O . LYS A 1 213 ? 11.359 -13.266 -24.141 1 97.94 213 LYS A O 1
ATOM 1663 N N . CYS A 1 214 ? 9.43 -13.992 -23.391 1 98.25 214 CYS A N 1
ATOM 1664 C CA . CYS A 1 214 ? 10.023 -14.828 -22.359 1 98.25 214 CYS A CA 1
ATOM 1665 C C . CYS A 1 214 ? 10.688 -16.062 -22.953 1 98.25 214 CYS A C 1
ATOM 1667 O O . CYS A 1 214 ? 11.742 -16.484 -22.484 1 98.25 214 CYS A O 1
ATOM 1669 N N . ARG A 1 215 ? 10.133 -16.625 -24.016 1 95.62 215 ARG A N 1
ATOM 1670 C CA . ARG A 1 215 ? 10.703 -17.812 -24.656 1 95.62 215 ARG A CA 1
ATOM 1671 C C . ARG A 1 215 ? 11.992 -17.469 -25.391 1 95.62 215 ARG A C 1
ATOM 1673 O O . ARG A 1 215 ? 12.844 -18.328 -25.594 1 95.62 215 ARG A O 1
ATOM 1680 N N . ALA A 1 216 ? 12.07 -16.266 -25.766 1 97.56 216 ALA A N 1
ATOM 1681 C CA . ALA A 1 216 ? 13.32 -15.812 -26.375 1 97.56 216 ALA A CA 1
ATOM 1682 C C . ALA A 1 216 ? 14.461 -15.852 -25.359 1 97.56 216 ALA A C 1
ATOM 1684 O O . ALA A 1 216 ? 15.625 -16 -25.734 1 97.56 216 ALA A O 1
ATOM 1685 N N . VAL A 1 217 ? 14.172 -15.711 -24.109 1 98.19 217 VAL A N 1
ATOM 1686 C CA . VAL A 1 217 ? 15.164 -15.773 -23.047 1 98.19 217 VAL A CA 1
ATOM 1687 C C . VAL A 1 217 ? 15.406 -17.219 -22.656 1 98.19 217 VAL A C 1
ATOM 1689 O O . VAL A 1 217 ? 16.547 -17.656 -22.5 1 98.19 217 VAL A O 1
ATOM 1692 N N . ARG A 1 218 ? 14.344 -17.953 -22.484 1 98.06 218 ARG A N 1
ATOM 1693 C CA . ARG A 1 218 ? 14.391 -19.359 -22.094 1 98.06 218 ARG A CA 1
ATOM 1694 C C . ARG A 1 218 ? 13.211 -20.125 -22.672 1 98.06 218 ARG A C 1
ATOM 1696 O O . ARG A 1 218 ? 12.07 -19.922 -22.266 1 98.06 218 ARG A O 1
ATOM 1703 N N . ARG A 1 219 ? 13.398 -21.109 -23.391 1 95.31 219 ARG A N 1
ATOM 1704 C CA . ARG A 1 219 ? 12.398 -21.766 -24.234 1 95.31 219 ARG A CA 1
ATOM 1705 C C . ARG A 1 219 ? 11.453 -22.609 -23.391 1 95.31 219 ARG A C 1
ATOM 1707 O O . ARG A 1 219 ? 10.289 -22.797 -23.766 1 95.31 219 ARG A O 1
ATOM 1714 N N . ASP A 1 220 ? 11.883 -23.094 -22.25 1 94.44 220 ASP A N 1
ATOM 1715 C CA . ASP A 1 220 ? 11.078 -24.062 -21.516 1 94.44 220 ASP A CA 1
ATOM 1716 C C . ASP A 1 220 ? 10.312 -23.391 -20.375 1 94.44 220 ASP A C 1
ATOM 1718 O O . ASP A 1 220 ? 9.805 -24.062 -19.484 1 94.44 220 ASP A O 1
ATOM 1722 N N . ILE A 1 221 ? 10.25 -22.078 -20.344 1 97.19 221 ILE A N 1
ATOM 1723 C CA . ILE A 1 221 ? 9.562 -21.344 -19.281 1 97.19 221 ILE A CA 1
ATOM 1724 C C . ILE A 1 221 ? 8.07 -21.672 -19.312 1 97.19 221 ILE A C 1
ATOM 1726 O O . ILE A 1 221 ? 7.469 -21.734 -20.391 1 97.19 221 ILE A O 1
ATOM 1730 N N . LEU A 1 222 ? 7.5 -22.047 -18.188 1 98.31 222 LEU A N 1
ATOM 1731 C CA . LEU A 1 222 ? 6.066 -22.281 -18.031 1 98.31 222 LEU A CA 1
ATOM 1732 C C . LEU A 1 222 ? 5.332 -20.969 -17.781 1 98.31 222 LEU A C 1
ATOM 1734 O O . LEU A 1 222 ? 5.824 -20.109 -17.031 1 98.31 222 LEU A O 1
ATOM 1738 N N . ILE A 1 223 ? 4.164 -20.766 -18.422 1 98.56 223 ILE A N 1
ATOM 1739 C CA . ILE A 1 223 ? 3.381 -19.562 -18.203 1 98.56 223 ILE A CA 1
ATOM 1740 C C . ILE A 1 223 ? 1.925 -19.938 -17.922 1 98.56 223 ILE A C 1
ATOM 1742 O O . ILE A 1 223 ? 1.274 -20.562 -18.766 1 98.56 223 ILE A O 1
ATOM 1746 N N . GLY A 1 224 ? 1.497 -19.656 -16.75 1 98.38 224 GLY A N 1
ATOM 1747 C CA . GLY A 1 224 ? 0.083 -19.719 -16.406 1 98.38 224 GLY A CA 1
ATOM 1748 C C . GLY A 1 224 ? -0.577 -18.344 -16.406 1 98.38 224 GLY A C 1
ATOM 1749 O O . GLY A 1 224 ? 0.094 -17.328 -16.578 1 98.38 224 GLY A O 1
ATOM 1750 N N . CYS A 1 225 ? -1.906 -18.359 -16.188 1 97.44 225 CYS A N 1
ATOM 1751 C CA . CYS A 1 225 ? -2.646 -17.094 -16.234 1 97.44 225 CYS A CA 1
ATOM 1752 C C . CYS A 1 225 ? -3.643 -17.016 -15.078 1 97.44 225 CYS A C 1
ATOM 1754 O O . CYS A 1 225 ? -4.047 -18.047 -14.531 1 97.44 225 CYS A O 1
ATOM 1756 N N . CYS A 1 226 ? -3.957 -15.82 -14.734 1 94.62 226 CYS A N 1
ATOM 1757 C CA . CYS A 1 226 ? -5.031 -15.578 -13.781 1 94.62 226 CYS A CA 1
ATOM 1758 C C . CYS A 1 226 ? -5.723 -14.25 -14.062 1 94.62 226 CYS A C 1
ATOM 1760 O O . CYS A 1 226 ? -5.145 -13.359 -14.695 1 94.62 226 CYS A O 1
ATOM 1762 N N . GLY A 1 227 ? -6.973 -14.172 -13.609 1 90.62 227 GLY A N 1
ATOM 1763 C CA . GLY A 1 227 ? -7.844 -13.031 -13.844 1 90.62 227 GLY A CA 1
ATOM 1764 C C . GLY A 1 227 ? -9.289 -13.422 -14.094 1 90.62 227 GLY A C 1
ATOM 1765 O O . GLY A 1 227 ? -9.586 -14.594 -14.344 1 90.62 227 GLY A O 1
ATOM 1766 N N . GLN A 1 228 ? -10.086 -12.43 -14.156 1 86.12 228 GLN A N 1
ATOM 1767 C CA . GLN A 1 228 ? -11.523 -12.688 -14.266 1 86.12 228 GLN A CA 1
ATOM 1768 C C . GLN A 1 228 ? -11.867 -13.289 -15.625 1 86.12 228 GLN A C 1
ATOM 1770 O O . GLN A 1 228 ? -12.805 -14.078 -15.727 1 86.12 228 GLN A O 1
ATOM 1775 N N . GLN A 1 229 ? -11.148 -13.008 -16.609 1 87.88 229 GLN A N 1
ATOM 1776 C CA . GLN A 1 229 ? -11.422 -13.453 -17.984 1 87.88 229 GLN A CA 1
ATOM 1777 C C . GLN A 1 229 ? -11.281 -14.961 -18.094 1 87.88 229 GLN A C 1
ATOM 1779 O O . GLN A 1 229 ? -11.906 -15.586 -18.969 1 87.88 229 GLN A O 1
ATOM 1784 N N . VAL A 1 230 ? -10.516 -15.516 -17.234 1 91.19 230 VAL A N 1
ATOM 1785 C CA . VAL A 1 230 ? -10.273 -16.953 -17.359 1 91.19 230 VAL A CA 1
ATOM 1786 C C . VAL A 1 230 ? -10.859 -17.672 -16.141 1 91.19 230 VAL A C 1
ATOM 1788 O O . VAL A 1 230 ? -10.594 -18.859 -15.93 1 91.19 230 VAL A O 1
ATOM 1791 N N . ASP A 1 231 ? -11.688 -16.906 -15.438 1 86.94 231 ASP A N 1
ATOM 1792 C CA . ASP A 1 231 ? -12.375 -17.531 -14.305 1 86.94 231 ASP A CA 1
ATOM 1793 C C . ASP A 1 231 ? -13.508 -18.438 -14.781 1 86.94 231 ASP A C 1
ATOM 1795 O O . ASP A 1 231 ? -13.844 -19.422 -14.109 1 86.94 231 ASP A O 1
ATOM 1799 N N . SER A 1 232 ? -14.062 -18.047 -15.891 1 88.62 232 SER A N 1
ATOM 1800 C CA . SER A 1 232 ? -15.109 -18.891 -16.453 1 88.62 232 SER A CA 1
ATOM 1801 C C . SER A 1 232 ? -14.523 -20.016 -17.297 1 88.62 232 SER A C 1
ATOM 1803 O O . SER A 1 232 ? -13.453 -19.859 -17.891 1 88.62 232 SER A O 1
ATOM 1805 N N . LEU A 1 233 ? -15.25 -21.094 -17.312 1 94.31 233 LEU A N 1
ATOM 1806 C CA . LEU A 1 233 ? -14.836 -22.203 -18.156 1 94.31 233 LEU A CA 1
ATOM 1807 C C . LEU A 1 233 ? -14.719 -21.766 -19.609 1 94.31 233 LEU A C 1
ATOM 1809 O O . LEU A 1 233 ? -13.781 -22.156 -20.297 1 94.31 233 LEU A O 1
ATOM 1813 N N . GLU A 1 234 ? -15.672 -20.969 -20.016 1 95.12 234 GLU A N 1
ATOM 1814 C CA . GLU A 1 234 ? -15.688 -20.5 -21.391 1 95.12 234 GLU A CA 1
ATOM 1815 C C . GLU A 1 234 ? -14.453 -19.656 -21.703 1 95.12 234 GLU A C 1
ATOM 1817 O O . GLU A 1 234 ? -13.82 -19.828 -22.75 1 95.12 234 GLU A O 1
ATOM 1822 N N . GLY A 1 235 ? -14.156 -18.75 -20.828 1 94.62 235 GLY A N 1
ATOM 1823 C CA . GLY A 1 235 ? -12.984 -17.906 -21.016 1 94.62 235 GLY A CA 1
ATOM 1824 C C . GLY A 1 235 ? -11.68 -18.703 -21.031 1 94.62 235 GLY A C 1
ATOM 1825 O O . GLY A 1 235 ? -10.82 -18.469 -21.875 1 94.62 235 GLY A O 1
ATOM 1826 N N . ALA A 1 236 ? -11.578 -19.625 -20.109 1 96.56 236 ALA A N 1
ATOM 1827 C CA . ALA A 1 236 ? -10.391 -20.469 -20.031 1 96.56 236 ALA A CA 1
ATOM 1828 C C . ALA A 1 236 ? -10.258 -21.344 -21.281 1 96.56 236 ALA A C 1
ATOM 1830 O O . ALA A 1 236 ? -9.164 -21.484 -21.828 1 96.56 236 ALA A O 1
ATOM 1831 N N . ALA A 1 237 ? -11.367 -21.891 -21.719 1 97.19 237 ALA A N 1
ATOM 1832 C CA . ALA A 1 237 ? -11.375 -22.734 -22.906 1 97.19 237 ALA A CA 1
ATOM 1833 C C . ALA A 1 237 ? -10.914 -21.953 -24.125 1 97.19 237 ALA A C 1
ATOM 1835 O O . ALA A 1 237 ? -10.133 -22.453 -24.938 1 97.19 237 ALA A O 1
ATOM 1836 N N . GLN A 1 238 ? -11.43 -20.797 -24.234 1 96.19 238 GLN A N 1
ATOM 1837 C CA . GLN A 1 238 ? -11.062 -19.953 -25.359 1 96.19 238 GLN A CA 1
ATOM 1838 C C . GLN A 1 238 ? -9.57 -19.641 -25.359 1 96.19 238 GLN A C 1
ATOM 1840 O O . GLN A 1 238 ? -8.93 -19.641 -26.406 1 96.19 238 GLN A O 1
ATOM 1845 N N . LEU A 1 239 ? -9.031 -19.375 -24.219 1 96.31 239 LEU A N 1
ATOM 1846 C CA . LEU A 1 239 ? -7.609 -19.078 -24.109 1 96.31 239 LEU A CA 1
ATOM 1847 C C . LEU A 1 239 ? -6.77 -20.297 -24.469 1 96.31 239 LEU A C 1
ATOM 1849 O O . LEU A 1 239 ? -5.777 -20.188 -25.188 1 96.31 239 LEU A O 1
ATOM 1853 N N . VAL A 1 240 ? -7.172 -21.484 -23.984 1 96.25 240 VAL A N 1
ATOM 1854 C CA . VAL A 1 240 ? -6.457 -22.734 -24.25 1 96.25 240 VAL A CA 1
ATOM 1855 C C . VAL A 1 240 ? -6.473 -23.031 -25.75 1 96.25 240 VAL A C 1
ATOM 1857 O O . VAL A 1 240 ? -5.473 -23.484 -26.297 1 96.25 240 VAL A O 1
ATOM 1860 N N . GLN A 1 241 ? -7.578 -22.766 -26.344 1 94.12 241 GLN A N 1
ATOM 1861 C CA . GLN A 1 241 ? -7.691 -22.984 -27.781 1 94.12 241 GLN A CA 1
ATOM 1862 C C . GLN A 1 241 ? -6.766 -22.062 -28.562 1 94.12 241 GLN A C 1
ATOM 1864 O O . GLN A 1 241 ? -6.176 -22.469 -29.562 1 94.12 241 GLN A O 1
ATOM 1869 N N . SER A 1 242 ? -6.695 -20.891 -28.125 1 93.06 242 SER A N 1
ATOM 1870 C CA . SER A 1 242 ? -5.914 -19.891 -28.812 1 93.06 242 SER A CA 1
ATOM 1871 C C . SER A 1 242 ? -4.418 -20.094 -28.609 1 93.06 242 SER A C 1
ATOM 1873 O O . SER A 1 242 ? -3.615 -19.859 -29.5 1 93.06 242 SER A O 1
ATOM 1875 N N . ILE A 1 243 ? -4.055 -20.438 -27.359 1 94.19 243 ILE A N 1
ATOM 1876 C CA . ILE A 1 243 ? -2.66 -20.656 -26.984 1 94.19 243 ILE A CA 1
ATOM 1877 C C . ILE A 1 243 ? -2.537 -21.938 -26.172 1 94.19 243 ILE A C 1
ATOM 1879 O O . ILE A 1 243 ? -2.391 -21.891 -24.953 1 94.19 243 ILE A O 1
ATOM 1883 N N . PRO A 1 244 ? -2.402 -23.031 -26.828 1 93.19 244 PRO A N 1
ATOM 1884 C CA . PRO A 1 244 ? -2.422 -24.328 -26.125 1 93.19 244 PRO A CA 1
ATOM 1885 C C . PRO A 1 244 ? -1.197 -24.531 -25.234 1 93.19 244 PRO A C 1
ATOM 1887 O O . PRO A 1 244 ? -1.189 -25.422 -24.391 1 93.19 244 PRO A O 1
ATOM 1890 N N . SER A 1 245 ? -0.19 -23.688 -25.438 1 92.38 245 SER A N 1
ATOM 1891 C CA . SER A 1 245 ? 1.038 -23.812 -24.672 1 92.38 245 SER A CA 1
ATOM 1892 C C . SER A 1 245 ? 0.869 -23.25 -23.266 1 92.38 245 SER A C 1
ATOM 1894 O O . SER A 1 245 ? 1.757 -23.391 -22.422 1 92.38 245 SER A O 1
ATOM 1896 N N . VAL A 1 246 ? -0.271 -22.594 -22.984 1 96.75 246 VAL A N 1
ATOM 1897 C CA . VAL A 1 246 ? -0.518 -22.094 -21.625 1 96.75 246 VAL A CA 1
ATOM 1898 C C . VAL A 1 246 ? -0.429 -23.25 -20.625 1 96.75 246 VAL A C 1
ATOM 1900 O O . VAL A 1 246 ? -1.002 -24.312 -20.844 1 96.75 246 VAL A O 1
ATOM 1903 N N . ALA A 1 247 ? 0.306 -23.047 -19.578 1 97.94 247 ALA A N 1
ATOM 1904 C CA . ALA A 1 247 ? 0.566 -24.125 -18.625 1 97.94 247 ALA A CA 1
ATOM 1905 C C . ALA A 1 247 ? -0.667 -24.406 -17.766 1 97.94 247 ALA A C 1
ATOM 1907 O O . ALA A 1 247 ? -0.915 -25.547 -17.391 1 97.94 247 ALA A O 1
ATOM 1908 N N . GLY A 1 248 ? -1.357 -23.344 -17.422 1 97.88 248 GLY A N 1
ATOM 1909 C CA . GLY A 1 248 ? -2.527 -23.531 -16.578 1 97.88 248 GLY A CA 1
ATOM 1910 C C . GLY A 1 248 ? -3.082 -22.234 -16.016 1 97.88 248 GLY A C 1
ATOM 1911 O O . GLY A 1 248 ? -2.863 -21.156 -16.594 1 97.88 248 GLY A O 1
ATOM 1912 N N . PHE A 1 249 ? -3.922 -22.406 -14.938 1 97.69 249 PHE A N 1
ATOM 1913 C CA . PHE A 1 249 ? -4.652 -21.266 -14.398 1 97.69 249 PHE A CA 1
ATOM 1914 C C . PHE A 1 249 ? -4.484 -21.188 -12.883 1 97.69 249 PHE A C 1
ATOM 1916 O O . PHE A 1 249 ? -4.215 -22.203 -12.227 1 97.69 249 PHE A O 1
ATOM 1923 N N . PHE A 1 250 ? -4.586 -19.969 -12.375 1 96.81 250 PHE A N 1
ATOM 1924 C CA . PHE A 1 250 ? -4.461 -19.656 -10.953 1 96.81 250 PHE A CA 1
ATOM 1925 C C . PHE A 1 250 ? -5.703 -18.953 -10.438 1 96.81 250 PHE A C 1
ATOM 1927 O O . PHE A 1 250 ? -6.195 -18.016 -11.078 1 96.81 250 PHE A O 1
ATOM 1934 N N . ILE A 1 251 ? -6.199 -19.422 -9.297 1 91.5 251 ILE A N 1
ATOM 1935 C CA . ILE A 1 251 ? -7.48 -18.906 -8.82 1 91.5 251 ILE A CA 1
ATOM 1936 C C . ILE A 1 251 ? -7.324 -18.344 -7.41 1 91.5 251 ILE A C 1
ATOM 1938 O O . ILE A 1 251 ? -6.59 -18.906 -6.59 1 91.5 251 ILE A O 1
ATOM 1942 N N . PHE A 1 252 ? -7.906 -17.172 -7.246 1 83.88 252 PHE A N 1
ATOM 1943 C CA . PHE A 1 252 ? -8.188 -16.625 -5.926 1 83.88 252 PHE A CA 1
ATOM 1944 C C . PHE A 1 252 ? -9.672 -16.719 -5.605 1 83.88 252 PHE A C 1
ATOM 1946 O O . PHE A 1 252 ? -10.508 -16.312 -6.406 1 83.88 252 PHE A O 1
ATOM 1953 N N . PHE A 1 253 ? -10.008 -17.438 -4.621 1 73.31 253 PHE A N 1
ATOM 1954 C CA . PHE A 1 253 ? -11.438 -17.531 -4.348 1 73.31 253 PHE A CA 1
ATOM 1955 C C . PHE A 1 253 ? -11.773 -16.891 -3.004 1 73.31 253 PHE A C 1
ATOM 1957 O O . PHE A 1 253 ? -11.336 -17.375 -1.956 1 73.31 253 PHE A O 1
ATOM 1964 N N . PRO A 1 254 ? -12.453 -15.734 -3.094 1 67.5 254 PRO A N 1
ATOM 1965 C CA . PRO A 1 254 ? -12.867 -15.094 -1.842 1 67.5 254 PRO A CA 1
ATOM 1966 C C . PRO A 1 254 ? -14.039 -15.82 -1.175 1 67.5 254 PRO A C 1
ATOM 1968 O O . PRO A 1 254 ? -14.734 -16.609 -1.823 1 67.5 254 PRO A O 1
ATOM 1971 N N . GLY A 1 255 ? -14.211 -15.664 0.052 1 67.94 255 GLY A N 1
ATOM 1972 C CA . GLY A 1 255 ? -15.375 -16.219 0.738 1 67.94 255 GLY A CA 1
ATOM 1973 C C . GLY A 1 255 ? -15.008 -17.094 1.919 1 67.94 255 GLY A C 1
ATOM 1974 O O . GLY A 1 255 ? -13.844 -17.125 2.33 1 67.94 255 GLY A O 1
ATOM 1975 N N . LYS A 1 256 ? -16.031 -17.547 2.527 1 69.88 256 LYS A N 1
ATOM 1976 C CA . LYS A 1 256 ? -15.789 -18.406 3.688 1 69.88 256 LYS A CA 1
ATOM 1977 C C . LYS A 1 256 ? -16.781 -19.547 3.73 1 69.88 256 LYS A C 1
ATOM 1979 O O . LYS A 1 256 ? -17.828 -19.5 3.08 1 69.88 256 LYS A O 1
ATOM 1984 N N . GLY A 1 257 ? -16.344 -20.578 4.223 1 77.06 257 GLY A N 1
ATOM 1985 C CA . GLY A 1 257 ? -17.234 -21.672 4.574 1 77.06 257 GLY A CA 1
ATOM 1986 C C . GLY A 1 257 ? -17.547 -22.578 3.396 1 77.06 257 GLY A C 1
ATOM 1987 O O . GLY A 1 257 ? -16.703 -22.828 2.549 1 77.06 257 GLY A O 1
ATOM 1988 N N . GLU A 1 258 ? -18.734 -23.078 3.375 1 80.25 258 GLU A N 1
ATOM 1989 C CA . GLU A 1 258 ? -19.188 -24.078 2.42 1 80.25 258 GLU A CA 1
ATOM 1990 C C . GLU A 1 258 ? -19.25 -23.516 1.006 1 80.25 258 GLU A C 1
ATOM 1992 O O . GLU A 1 258 ? -18.969 -24.219 0.032 1 80.25 258 GLU A O 1
ATOM 1997 N N . GLU A 1 259 ? -19.578 -22.328 0.981 1 82.06 259 GLU A N 1
ATOM 1998 C CA . GLU A 1 259 ? -19.688 -21.703 -0.333 1 82.06 259 GLU A CA 1
ATOM 1999 C C . GLU A 1 259 ? -18.328 -21.625 -1.022 1 82.06 259 GLU A C 1
ATOM 2001 O O . GLU A 1 259 ? -18.219 -21.875 -2.225 1 82.06 259 GLU A O 1
ATOM 2006 N N . LEU A 1 260 ? -17.328 -21.297 -0.309 1 84 260 LEU A N 1
ATOM 2007 C CA . LEU A 1 260 ? -15.969 -21.266 -0.837 1 84 260 LEU A CA 1
ATOM 2008 C C . LEU A 1 260 ? -15.531 -22.656 -1.308 1 84 260 LEU A C 1
ATOM 2010 O O . LEU A 1 260 ? -14.984 -22.797 -2.402 1 84 260 LEU A O 1
ATOM 2014 N N . GLU A 1 261 ? -15.891 -23.656 -0.534 1 88.5 261 GLU A N 1
ATOM 2015 C CA . GLU A 1 261 ? -15.461 -25.016 -0.861 1 88.5 261 GLU A CA 1
ATOM 2016 C C . GLU A 1 261 ? -16.141 -25.516 -2.131 1 88.5 261 GLU A C 1
ATOM 2018 O O . GLU A 1 261 ? -15.492 -26.125 -2.992 1 88.5 261 GLU A O 1
ATOM 2023 N N . LYS A 1 262 ? -17.391 -25.219 -2.186 1 89.88 262 LYS A N 1
ATOM 2024 C CA . LYS A 1 262 ? -18.141 -25.641 -3.369 1 89.88 262 LYS A CA 1
ATOM 2025 C C . LYS A 1 262 ? -17.641 -24.906 -4.613 1 89.88 262 LYS A C 1
ATOM 2027 O O . LYS A 1 262 ? -17.5 -25.516 -5.68 1 89.88 262 LYS A O 1
ATOM 2032 N N . GLY A 1 263 ? -17.438 -23.672 -4.441 1 89.94 263 GLY A N 1
ATOM 2033 C CA . GLY A 1 263 ? -16.953 -22.875 -5.559 1 89.94 263 GLY A CA 1
ATOM 2034 C C . GLY A 1 263 ? -15.594 -23.328 -6.059 1 89.94 263 GLY A C 1
ATOM 2035 O O . GLY A 1 263 ? -15.383 -23.453 -7.266 1 89.94 263 GLY A O 1
ATOM 2036 N N . LEU A 1 264 ? -14.742 -23.594 -5.133 1 92 264 LEU A N 1
ATOM 2037 C CA . LEU A 1 264 ? -13.398 -24.047 -5.477 1 92 264 LEU A CA 1
ATOM 2038 C C . LEU A 1 264 ? -13.43 -25.422 -6.137 1 92 264 LEU A C 1
ATOM 2040 O O . LEU A 1 264 ? -12.688 -25.672 -7.09 1 92 264 LEU A O 1
ATOM 2044 N N . THR A 1 265 ? -14.234 -26.266 -5.613 1 93.94 265 THR A N 1
ATOM 2045 C CA . THR A 1 265 ? -14.383 -27.594 -6.188 1 93.94 265 THR A CA 1
ATOM 2046 C C . THR A 1 265 ? -14.844 -27.516 -7.641 1 93.94 265 THR A C 1
ATOM 2048 O O . THR A 1 265 ? -14.289 -28.188 -8.516 1 93.94 265 THR A O 1
ATOM 2051 N N . THR A 1 266 ? -15.805 -26.672 -7.832 1 93.62 266 THR A N 1
ATOM 2052 C CA . THR A 1 266 ? -16.344 -26.5 -9.18 1 93.62 266 THR A CA 1
ATOM 2053 C C . THR A 1 266 ? -15.258 -25.953 -10.117 1 93.62 266 THR A C 1
ATOM 2055 O O . THR A 1 266 ? -15.094 -26.469 -11.227 1 93.62 266 THR A O 1
ATOM 2058 N N . LYS A 1 267 ? -14.508 -25 -9.688 1 92.75 267 LYS A N 1
ATOM 2059 C CA . LYS A 1 267 ? -13.492 -24.375 -10.523 1 92.75 267 LYS A CA 1
ATOM 2060 C C . LYS A 1 267 ? -12.391 -25.375 -10.891 1 92.75 267 LYS A C 1
ATOM 2062 O O . LYS A 1 267 ? -11.961 -25.422 -12.047 1 92.75 267 LYS A O 1
ATOM 2067 N N . VAL A 1 268 ? -11.945 -26.109 -9.961 1 94.25 268 VAL A N 1
ATOM 2068 C CA . VAL A 1 268 ? -10.875 -27.078 -10.195 1 94.25 268 VAL A CA 1
ATOM 2069 C C . VAL A 1 268 ? -11.359 -28.141 -11.188 1 94.25 268 VAL A C 1
ATOM 2071 O O . VAL A 1 268 ? -10.617 -28.531 -12.102 1 94.25 268 VAL A O 1
ATOM 2074 N N . ARG A 1 269 ? -12.586 -28.547 -11.055 1 95.12 269 ARG A N 1
ATOM 2075 C CA . ARG A 1 269 ? -13.156 -29.531 -11.969 1 95.12 269 ARG A CA 1
ATOM 2076 C C . ARG A 1 269 ? -13.289 -28.969 -13.375 1 95.12 269 ARG A C 1
ATOM 2078 O O . ARG A 1 269 ? -13.047 -29.672 -14.359 1 95.12 269 ARG A O 1
ATOM 2085 N N . GLU A 1 270 ? -13.711 -27.766 -13.398 1 95.69 270 GLU A N 1
ATOM 2086 C CA . GLU A 1 270 ? -13.844 -27.094 -14.688 1 95.69 270 GLU A CA 1
ATOM 2087 C C . GLU A 1 270 ? -12.508 -27.031 -15.422 1 95.69 270 GLU A C 1
ATOM 2089 O O . GLU A 1 270 ? -12.422 -27.359 -16.609 1 95.69 270 GLU A O 1
ATOM 2094 N N . TYR A 1 271 ? -11.477 -26.656 -14.75 1 96.69 271 TYR A N 1
ATOM 2095 C CA . TYR A 1 271 ? -10.164 -26.562 -15.375 1 96.69 271 TYR A CA 1
ATOM 2096 C C . TYR A 1 271 ? -9.672 -27.938 -15.812 1 96.69 271 TYR A C 1
ATOM 2098 O O . TYR A 1 271 ? -9.094 -28.078 -16.891 1 96.69 271 TYR A O 1
ATOM 2106 N N . ARG A 1 272 ? -9.938 -28.938 -15.031 1 96 272 ARG A N 1
ATOM 2107 C CA . ARG A 1 272 ? -9.523 -30.297 -15.359 1 96 272 ARG A CA 1
ATOM 2108 C C . ARG A 1 272 ? -10.227 -30.797 -16.609 1 96 272 ARG A C 1
ATOM 2110 O O . ARG A 1 272 ? -9.664 -31.594 -17.375 1 96 272 ARG A O 1
ATOM 2117 N N . SER A 1 273 ? -11.406 -30.344 -16.797 1 97.19 273 SER A N 1
ATOM 2118 C CA . SER A 1 273 ? -12.188 -30.766 -17.953 1 97.19 273 SER A CA 1
ATOM 2119 C C . SER A 1 273 ? -11.578 -30.266 -19.266 1 97.19 273 SER A C 1
ATOM 2121 O O . SER A 1 273 ? -11.922 -30.734 -20.344 1 97.19 273 SER A O 1
ATOM 2123 N N . LEU A 1 274 ? -10.672 -29.344 -19.141 1 97.5 274 LEU A N 1
ATOM 2124 C CA . LEU A 1 274 ? -10.07 -28.75 -20.328 1 97.5 274 LEU A CA 1
ATOM 2125 C C . LEU A 1 274 ? -8.852 -29.547 -20.781 1 97.5 274 LEU A C 1
ATOM 2127 O O . LEU A 1 274 ? -8.258 -29.25 -21.828 1 97.5 274 LEU A O 1
ATOM 2131 N N . ASP A 1 275 ? -8.461 -30.562 -20.016 1 97.5 275 ASP A N 1
ATOM 2132 C CA . ASP A 1 275 ? -7.266 -31.344 -20.328 1 97.5 275 ASP A CA 1
ATOM 2133 C C . ASP A 1 275 ? -7.34 -31.938 -21.734 1 97.5 275 ASP A C 1
ATOM 2135 O O . ASP A 1 275 ? -6.379 -31.844 -22.5 1 97.5 275 ASP A O 1
ATOM 2139 N N . LYS A 1 276 ? -8.477 -32.5 -22.016 1 96.31 276 LYS A N 1
ATOM 2140 C CA . LYS A 1 276 ? -8.648 -33.156 -23.328 1 96.31 276 LYS A CA 1
ATOM 2141 C C . LYS A 1 276 ? -8.523 -32.125 -24.453 1 96.31 276 LYS A C 1
ATOM 2143 O O . LYS A 1 276 ? -7.902 -32.406 -25.484 1 96.31 276 LYS A O 1
ATOM 2148 N N . MET A 1 277 ? -9.164 -31.047 -24.203 1 96.19 277 MET A N 1
ATOM 2149 C CA . MET A 1 277 ? -9.094 -29.984 -25.203 1 96.19 277 MET A CA 1
ATOM 2150 C C . MET A 1 277 ? -7.648 -29.531 -25.406 1 96.19 277 MET A C 1
ATOM 2152 O O . MET A 1 277 ? -7.219 -29.328 -26.547 1 96.19 277 MET A O 1
ATOM 2156 N N . LYS A 1 278 ? -6.938 -29.328 -24.375 1 96.5 278 LYS A N 1
ATOM 2157 C CA . LYS A 1 278 ? -5.543 -28.906 -24.469 1 96.5 278 LYS A CA 1
ATOM 2158 C C . LYS A 1 278 ? -4.703 -29.953 -25.203 1 96.5 278 LYS A C 1
ATOM 2160 O O . LYS A 1 278 ? -3.9 -29.594 -26.062 1 96.5 278 LYS A O 1
ATOM 2165 N N . ARG A 1 279 ? -4.863 -31.219 -24.906 1 95.94 279 ARG A N 1
ATOM 2166 C CA . ARG A 1 279 ? -4.133 -32.281 -25.562 1 95.94 279 ARG A CA 1
ATOM 2167 C C . ARG A 1 279 ? -4.371 -32.281 -27.062 1 95.94 279 ARG A C 1
ATOM 2169 O O . ARG A 1 279 ? -3.43 -32.406 -27.844 1 95.94 279 ARG A O 1
ATOM 2176 N N . ALA A 1 280 ? -5.594 -32.125 -27.391 1 95.44 280 ALA A N 1
ATOM 2177 C CA . ALA A 1 280 ? -5.957 -32.094 -28.812 1 95.44 280 ALA A CA 1
ATOM 2178 C C . ALA A 1 280 ? -5.328 -30.891 -29.516 1 95.44 280 ALA A C 1
ATOM 2180 O O . ALA A 1 280 ? -4.859 -31 -30.641 1 95.44 280 ALA A O 1
ATOM 2181 N N . ALA A 1 281 ? -5.375 -29.781 -28.812 1 93.44 281 ALA A N 1
ATOM 2182 C CA . ALA A 1 281 ? -4.836 -28.562 -29.391 1 93.44 281 ALA A CA 1
ATOM 2183 C C . ALA A 1 281 ? -3.322 -28.656 -29.578 1 93.44 281 ALA A C 1
ATOM 2185 O O . ALA A 1 281 ? -2.777 -28.172 -30.562 1 93.44 281 ALA A O 1
ATOM 2186 N N . LEU A 1 282 ? -2.645 -29.234 -28.641 1 93 282 LEU A N 1
ATOM 2187 C CA . LEU A 1 282 ? -1.198 -29.422 -28.719 1 93 282 LEU A CA 1
ATOM 2188 C C . LEU A 1 282 ? -0.822 -30.344 -29.875 1 93 282 LEU A C 1
ATOM 2190 O O . LEU A 1 282 ? 0.185 -30.125 -30.547 1 93 282 LEU A O 1
ATOM 2194 N N . GLN A 1 283 ? -1.538 -31.375 -30.094 1 90.31 283 GLN A N 1
ATOM 2195 C CA . GLN A 1 283 ? -1.279 -32.312 -31.172 1 90.31 283 GLN A CA 1
ATOM 2196 C C . GLN A 1 283 ? -1.437 -31.656 -32.531 1 90.31 283 GLN A C 1
ATOM 2198 O O . GLN A 1 283 ? -0.696 -31.969 -33.469 1 90.31 283 GLN A O 1
ATOM 2203 N N . ARG A 1 284 ? -2.318 -30.781 -32.656 1 86.94 284 ARG A N 1
ATOM 2204 C CA . ARG A 1 284 ? -2.568 -30.094 -33.906 1 86.94 284 ARG A CA 1
ATOM 2205 C C . ARG A 1 284 ? -1.437 -29.125 -34.25 1 86.94 284 ARG A C 1
ATOM 2207 O O . ARG A 1 284 ? -1.107 -28.922 -35.406 1 86.94 284 ARG A O 1
ATOM 2214 N N . THR A 1 285 ? -0.997 -28.422 -33.312 1 77.62 285 THR A N 1
ATOM 2215 C CA . THR A 1 285 ? 0.003 -27.391 -33.562 1 77.62 285 THR A CA 1
ATOM 2216 C C . THR A 1 285 ? 1.405 -28 -33.594 1 77.62 285 THR A C 1
ATOM 2218 O O . THR A 1 285 ? 2.352 -27.344 -34.031 1 77.62 285 THR A O 1
ATOM 2221 N N . GLY A 1 286 ? 1.557 -29.219 -33.281 1 64.56 286 GLY A N 1
ATOM 2222 C CA . GLY A 1 286 ? 2.877 -29.812 -33.188 1 64.56 286 GLY A CA 1
ATOM 2223 C C . GLY A 1 286 ? 3.631 -29.375 -31.938 1 64.56 286 GLY A C 1
ATOM 2224 O O . GLY A 1 286 ? 4.844 -29.578 -31.844 1 64.56 286 GLY A O 1
ATOM 2225 N N . ALA A 1 287 ? 3.102 -28.5 -31.188 1 53.03 287 ALA A N 1
ATOM 2226 C CA . ALA A 1 287 ? 3.75 -27.891 -30.016 1 53.03 287 ALA A CA 1
ATOM 2227 C C . ALA A 1 287 ? 3.863 -28.891 -28.875 1 53.03 287 ALA A C 1
ATOM 2229 O O . ALA A 1 287 ? 4.473 -28.594 -27.844 1 53.03 287 ALA A O 1
ATOM 2230 N N . GLY A 1 288 ? 3.236 -30.047 -28.812 1 42.19 288 GLY A N 1
ATOM 2231 C CA . GLY A 1 288 ? 3.441 -31.031 -27.766 1 42.19 288 GLY A CA 1
ATOM 2232 C C . GLY A 1 288 ? 4.828 -31.656 -27.797 1 42.19 288 GLY A C 1
ATOM 2233 O O . GLY A 1 288 ? 5.23 -32.344 -26.844 1 42.19 288 GLY A O 1
ATOM 2234 N N . ARG A 1 289 ? 5.434 -31.797 -28.953 1 39.12 289 ARG A N 1
ATOM 2235 C CA . ARG A 1 289 ? 6.703 -32.5 -29.141 1 39.12 289 ARG A CA 1
ATOM 2236 C C . ARG A 1 289 ? 7.875 -31.516 -29.047 1 39.12 289 ARG A C 1
ATOM 2238 O O . ARG A 1 289 ? 7.773 -30.375 -29.5 1 39.12 289 ARG A O 1
ATOM 2245 N N . MET B 1 1 ? 0.868 16.562 29.172 1 73.25 1 MET B N 1
ATOM 2246 C CA . MET B 1 1 ? 0.168 16.344 27.906 1 73.25 1 MET B CA 1
ATOM 2247 C C . MET B 1 1 ? -0.608 17.594 27.5 1 73.25 1 MET B C 1
ATOM 2249 O O . MET B 1 1 ? -1.052 18.359 28.359 1 73.25 1 MET B O 1
ATOM 2253 N N . TYR B 1 2 ? -0.653 17.859 26.219 1 80.38 2 TYR B N 1
ATOM 2254 C CA . TYR B 1 2 ? -1.354 19 25.672 1 80.38 2 TYR B CA 1
ATOM 2255 C C . TYR B 1 2 ? -2.863 18.844 25.781 1 80.38 2 TYR B C 1
ATOM 2257 O O . TYR B 1 2 ? -3.439 17.906 25.203 1 80.38 2 TYR B O 1
ATOM 2265 N N . ARG B 1 3 ? -3.625 19.578 26.547 1 85.25 3 ARG B N 1
ATOM 2266 C CA . ARG B 1 3 ? -5.008 19.297 26.922 1 85.25 3 ARG B CA 1
ATOM 2267 C C . ARG B 1 3 ? -5.957 20.328 26.312 1 85.25 3 ARG B C 1
ATOM 2269 O O . ARG B 1 3 ? -7.039 20.562 26.859 1 85.25 3 ARG B O 1
ATOM 2276 N N . LYS B 1 4 ? -5.68 20.844 25.203 1 90.88 4 LYS B N 1
ATOM 2277 C CA . LYS B 1 4 ? -6.625 21.766 24.562 1 90.88 4 LYS B CA 1
ATOM 2278 C C . LYS B 1 4 ? -7.66 21 23.75 1 90.88 4 LYS B C 1
ATOM 2280 O O . LYS B 1 4 ? -7.359 19.953 23.172 1 90.88 4 LYS B O 1
ATOM 2285 N N . SER B 1 5 ? -8.867 21.578 23.719 1 95.12 5 SER B N 1
ATOM 2286 C CA . SER B 1 5 ? -9.938 21.031 22.891 1 95.12 5 SER B CA 1
ATOM 2287 C C . SER B 1 5 ? -9.703 21.328 21.406 1 95.12 5 SER B C 1
ATOM 2289 O O . SER B 1 5 ? -8.867 22.156 21.062 1 95.12 5 SER B O 1
ATOM 2291 N N . ARG B 1 6 ? -10.43 20.625 20.594 1 98 6 ARG B N 1
ATOM 2292 C CA . ARG B 1 6 ? -10.398 20.891 19.156 1 98 6 ARG B CA 1
ATOM 2293 C C . ARG B 1 6 ? -10.648 22.359 18.859 1 98 6 ARG B C 1
ATOM 2295 O O . ARG B 1 6 ? -9.891 22.984 18.125 1 98 6 ARG B O 1
ATOM 2302 N N . GLN B 1 7 ? -11.68 22.938 19.453 1 97.75 7 GLN B N 1
ATOM 2303 C CA . GLN B 1 7 ? -12.055 24.312 19.172 1 97.75 7 GLN B CA 1
ATOM 2304 C C . GLN B 1 7 ? -10.969 25.281 19.625 1 97.75 7 GLN B C 1
ATOM 2306 O O . GLN B 1 7 ? -10.703 26.281 18.953 1 97.75 7 GLN B O 1
ATOM 2311 N N . GLU B 1 8 ? -10.422 25.016 20.734 1 97.94 8 GLU B N 1
ATOM 2312 C CA . GLU B 1 8 ? -9.344 25.859 21.219 1 97.94 8 GLU B CA 1
ATOM 2313 C C . GLU B 1 8 ? -8.164 25.859 20.25 1 97.94 8 GLU B C 1
ATOM 2315 O O . GLU B 1 8 ? -7.531 26.891 20.016 1 97.94 8 GLU B O 1
ATOM 2320 N N . ILE B 1 9 ? -7.848 24.703 19.703 1 98.31 9 ILE B N 1
ATOM 2321 C CA . ILE B 1 9 ? -6.754 24.594 18.75 1 98.31 9 ILE B CA 1
ATOM 2322 C C . ILE B 1 9 ? -7.117 25.344 17.469 1 98.31 9 ILE B C 1
ATOM 2324 O O . ILE B 1 9 ? -6.297 26.078 16.906 1 98.31 9 ILE B O 1
ATOM 2328 N N . VAL B 1 10 ? -8.359 25.156 17.016 1 98.31 10 VAL B N 1
ATOM 2329 C CA . VAL B 1 10 ? -8.836 25.844 15.812 1 98.31 10 VAL B CA 1
ATOM 2330 C C . VAL B 1 10 ? -8.703 27.344 15.992 1 98.31 10 VAL B C 1
ATOM 2332 O O . VAL B 1 10 ? -8.188 28.047 15.109 1 98.31 10 VAL B O 1
ATOM 2335 N N . ASP B 1 11 ? -9.156 27.844 17.125 1 98.12 11 ASP B N 1
ATOM 2336 C CA . ASP B 1 11 ? -9.102 29.281 17.406 1 98.12 11 ASP B CA 1
ATOM 2337 C C . ASP B 1 11 ? -7.664 29.781 17.438 1 98.12 11 ASP B C 1
ATOM 2339 O O . ASP B 1 11 ? -7.363 30.859 16.906 1 98.12 11 ASP B O 1
ATOM 2343 N N . LEU B 1 12 ? -6.859 29.031 18.062 1 97.94 12 LEU B N 1
ATOM 2344 C CA . LEU B 1 12 ? -5.453 29.406 18.156 1 97.94 12 LEU B CA 1
ATOM 2345 C C . LEU B 1 12 ? -4.809 29.469 16.781 1 97.94 12 LEU B C 1
ATOM 2347 O O . LEU B 1 12 ? -4.094 30.422 16.469 1 97.94 12 LEU B O 1
ATOM 2351 N N . PHE B 1 13 ? -5.004 28.422 15.93 1 98.62 13 PHE B N 1
ATOM 2352 C CA . PHE B 1 13 ? -4.422 28.359 14.594 1 98.62 13 PHE B CA 1
ATOM 2353 C C . PHE B 1 13 ? -4.949 29.5 13.734 1 98.62 13 PHE B C 1
ATOM 2355 O O . PHE B 1 13 ? -4.188 30.125 12.984 1 98.62 13 PHE B O 1
ATOM 2362 N N . ARG B 1 14 ? -6.195 29.797 13.875 1 97.5 14 ARG B N 1
ATOM 2363 C CA . ARG B 1 14 ? -6.797 30.875 13.109 1 97.5 14 ARG B CA 1
ATOM 2364 C C . ARG B 1 14 ? -6.203 32.219 13.516 1 97.5 14 ARG B C 1
ATOM 2366 O O . ARG B 1 14 ? -5.832 33.031 12.656 1 97.5 14 ARG B O 1
ATOM 2373 N N . GLU B 1 15 ? -6.172 32.406 14.766 1 97.38 15 GLU B N 1
ATOM 2374 C CA . GLU B 1 15 ? -5.609 33.656 15.281 1 97.38 15 GLU B CA 1
ATOM 2375 C C . GLU B 1 15 ? -4.172 33.875 14.805 1 97.38 15 GLU B C 1
ATOM 2377 O O . GLU B 1 15 ? -3.814 34.938 14.32 1 97.38 15 GLU B O 1
ATOM 2382 N N . ARG B 1 16 ? -3.404 32.875 14.898 1 97.44 16 ARG B N 1
ATOM 2383 C CA . ARG B 1 16 ? -2.004 32.938 14.492 1 97.44 16 ARG B CA 1
ATOM 2384 C C . ARG B 1 16 ? -1.884 33.188 12.992 1 97.44 16 ARG B C 1
ATOM 2386 O O . ARG B 1 16 ? -1.137 34.094 12.578 1 97.44 16 ARG B O 1
ATOM 2393 N N . SER B 1 17 ? -2.629 32.438 12.219 1 96.94 17 SER B N 1
ATOM 2394 C CA . SER B 1 17 ? -2.557 32.562 10.773 1 96.94 17 SER B CA 1
ATOM 2395 C C . SER B 1 17 ? -3.014 33.969 10.336 1 96.94 17 SER B C 1
ATOM 2397 O O . SER B 1 17 ? -2.371 34.594 9.492 1 96.94 17 SER B O 1
ATOM 2399 N N . GLU B 1 18 ? -4.051 34.5 10.914 1 93.81 18 GLU B N 1
ATOM 2400 C CA . GLU B 1 18 ? -4.613 35.781 10.555 1 93.81 18 GLU B CA 1
ATOM 2401 C C . GLU B 1 18 ? -3.689 36.938 10.977 1 93.81 18 GLU B C 1
ATOM 2403 O O . GLU B 1 18 ? -3.717 38 10.383 1 93.81 18 GLU B O 1
ATOM 2408 N N . ASN B 1 19 ? -2.912 36.656 12 1 95.5 19 ASN B N 1
ATOM 2409 C CA . ASN B 1 19 ? -1.985 37.688 12.484 1 95.5 19 ASN B CA 1
ATOM 2410 C C . ASN B 1 19 ? -0.624 37.562 11.805 1 95.5 19 ASN B C 1
ATOM 2412 O O . ASN B 1 19 ? 0.362 38.125 12.281 1 95.5 19 ASN B O 1
ATOM 2416 N N . GLY B 1 20 ? -0.529 36.719 10.797 1 96.31 20 GLY B N 1
ATOM 2417 C CA . GLY B 1 20 ? 0.641 36.719 9.93 1 96.31 20 GLY B CA 1
ATOM 2418 C C . GLY B 1 20 ? 1.677 35.688 10.352 1 96.31 20 GLY B C 1
ATOM 2419 O O . GLY B 1 20 ? 2.805 35.688 9.852 1 96.31 20 GLY B O 1
ATOM 2420 N N . LYS B 1 21 ? 1.297 34.844 11.219 1 97.44 21 LYS B N 1
ATOM 2421 C CA . LYS B 1 21 ? 2.209 33.75 11.602 1 97.44 21 LYS B CA 1
ATOM 2422 C C . LYS B 1 21 ? 2.105 32.562 10.641 1 97.44 21 LYS B C 1
ATOM 2424 O O . LYS B 1 21 ? 1.007 32.188 10.227 1 97.44 21 LYS B O 1
ATOM 2429 N N . ILE B 1 22 ? 3.252 32.062 10.273 1 98 22 ILE B N 1
ATOM 2430 C CA . ILE B 1 22 ? 3.309 30.812 9.516 1 98 22 ILE B CA 1
ATOM 2431 C C . ILE B 1 22 ? 3.172 29.625 10.461 1 98 22 ILE B C 1
ATOM 2433 O O . ILE B 1 22 ? 4.027 29.406 11.32 1 98 22 ILE B O 1
ATOM 2437 N N . LEU B 1 23 ? 2.062 28.875 10.336 1 98.44 23 LEU B N 1
ATOM 2438 C CA . LEU B 1 23 ? 1.935 27.656 11.117 1 98.44 23 LEU B CA 1
ATOM 2439 C C . LEU B 1 23 ? 2.902 26.594 10.617 1 98.44 23 LEU B C 1
ATOM 2441 O O . LEU B 1 23 ? 2.963 26.312 9.414 1 98.44 23 LEU B O 1
ATOM 2445 N N . THR B 1 24 ? 3.645 26.016 11.539 1 97.88 24 THR B N 1
ATOM 2446 C CA . THR B 1 24 ? 4.613 24.984 11.18 1 97.88 24 THR B CA 1
ATOM 2447 C C . THR B 1 24 ? 4.219 23.641 11.789 1 97.88 24 THR B C 1
ATOM 2449 O O . THR B 1 24 ? 4.102 23.516 13.008 1 97.88 24 THR B O 1
ATOM 2452 N N . GLY B 1 25 ? 3.984 22.641 10.969 1 97.81 25 GLY B N 1
ATOM 2453 C CA . GLY B 1 25 ? 3.742 21.266 11.391 1 97.81 25 GLY B CA 1
ATOM 2454 C C . GLY B 1 25 ? 4.883 20.328 11.047 1 97.81 25 GLY B C 1
ATOM 2455 O O . GLY B 1 25 ? 5.566 20.516 10.039 1 97.81 25 GLY B O 1
ATOM 2456 N N . ILE B 1 26 ? 5.078 19.359 11.891 1 96.38 26 ILE B N 1
ATOM 2457 C CA . ILE B 1 26 ? 6.121 18.359 11.672 1 96.38 26 ILE B CA 1
ATOM 2458 C C . ILE B 1 26 ? 5.523 16.953 11.742 1 96.38 26 ILE B C 1
ATOM 2460 O O . ILE B 1 26 ? 4.805 16.625 12.688 1 96.38 26 ILE B O 1
ATOM 2464 N N . GLY B 1 27 ? 5.77 16.188 10.727 1 95.5 27 GLY B N 1
ATOM 2465 C CA . GLY B 1 27 ? 5.383 14.781 10.719 1 95.5 27 GLY B CA 1
ATOM 2466 C C . GLY B 1 27 ? 6.539 13.836 11 1 95.5 27 GLY B C 1
ATOM 2467 O O . GLY B 1 27 ? 7.637 14.016 10.461 1 95.5 27 GLY B O 1
ATOM 2468 N N . THR B 1 28 ? 6.27 12.82 11.859 1 94.31 28 THR B N 1
ATOM 2469 C CA . THR B 1 28 ? 7.344 11.891 12.18 1 94.31 28 THR B CA 1
ATOM 2470 C C . THR B 1 28 ? 6.777 10.602 12.773 1 94.31 28 THR B C 1
ATOM 2472 O O . THR B 1 28 ? 5.625 10.562 13.211 1 94.31 28 THR B O 1
ATOM 2475 N N . GLY B 1 29 ? 7.578 9.562 12.664 1 93.56 29 GLY B N 1
ATOM 2476 C CA . GLY B 1 29 ? 7.301 8.336 13.398 1 93.56 29 GLY B CA 1
ATOM 2477 C C . GLY B 1 29 ? 8.297 8.078 14.516 1 93.56 29 GLY B C 1
ATOM 2478 O O . GLY B 1 29 ? 8.289 7.008 15.125 1 93.56 29 GLY B O 1
ATOM 2479 N N . MET B 1 30 ? 9.102 9.062 14.82 1 91.94 30 MET B N 1
ATOM 2480 C CA . MET B 1 30 ? 10.156 8.914 15.82 1 91.94 30 MET B CA 1
ATOM 2481 C C . MET B 1 30 ? 9.891 9.797 17.031 1 91.94 30 MET B C 1
ATOM 2483 O O . MET B 1 30 ? 9.664 11 16.891 1 91.94 30 MET B O 1
ATOM 2487 N N . GLU B 1 31 ? 10.008 9.172 18.156 1 92.12 31 GLU B N 1
ATOM 2488 C CA . GLU B 1 31 ? 9.797 9.891 19.406 1 92.12 31 GLU B CA 1
ATOM 2489 C C . GLU B 1 31 ? 10.766 11.055 19.562 1 92.12 31 GLU B C 1
ATOM 2491 O O . GLU B 1 31 ? 10.383 12.148 19.953 1 92.12 31 GLU B O 1
ATOM 2496 N N . GLN B 1 32 ? 12 10.844 19.219 1 91.75 32 GLN B N 1
ATOM 2497 C CA . GLN B 1 32 ? 13.023 11.875 19.375 1 91.75 32 GLN B CA 1
ATOM 2498 C C . GLN B 1 32 ? 12.727 13.078 18.484 1 91.75 32 GLN B C 1
ATOM 2500 O O . GLN B 1 32 ? 12.945 14.227 18.875 1 91.75 32 GLN B O 1
ATOM 2505 N N . THR B 1 33 ? 12.258 12.836 17.312 1 92.75 33 THR B N 1
ATOM 2506 C CA . THR B 1 33 ? 11.906 13.914 16.406 1 92.75 33 THR B CA 1
ATOM 2507 C C . THR B 1 33 ? 10.703 14.695 16.938 1 92.75 33 THR B C 1
ATOM 2509 O O . THR B 1 33 ? 10.664 15.922 16.844 1 92.75 33 THR B O 1
ATOM 2512 N N . ALA B 1 34 ? 9.734 13.969 17.484 1 94.19 34 ALA B N 1
ATOM 2513 C CA . ALA B 1 34 ? 8.57 14.625 18.078 1 94.19 34 ALA B CA 1
ATOM 2514 C C . ALA B 1 34 ? 8.977 15.523 19.234 1 94.19 34 ALA B C 1
ATOM 2516 O O . ALA B 1 34 ? 8.508 16.656 19.344 1 94.19 34 ALA B O 1
ATOM 2517 N N . LYS B 1 35 ? 9.859 15.023 20.047 1 93.69 35 LYS B N 1
ATOM 2518 C CA . LYS B 1 35 ? 10.352 15.789 21.188 1 93.69 35 LYS B CA 1
ATOM 2519 C C . LYS B 1 35 ? 11.086 17.047 20.734 1 93.69 35 LYS B C 1
ATOM 2521 O O . LYS B 1 35 ? 10.906 18.125 21.297 1 93.69 35 LYS B O 1
ATOM 2526 N N . HIS B 1 36 ? 11.891 16.875 19.797 1 94.5 36 HIS B N 1
ATOM 2527 C CA . HIS B 1 36 ? 12.648 18 19.266 1 94.5 36 HIS B CA 1
ATOM 2528 C C . HIS B 1 36 ? 11.719 19.062 18.672 1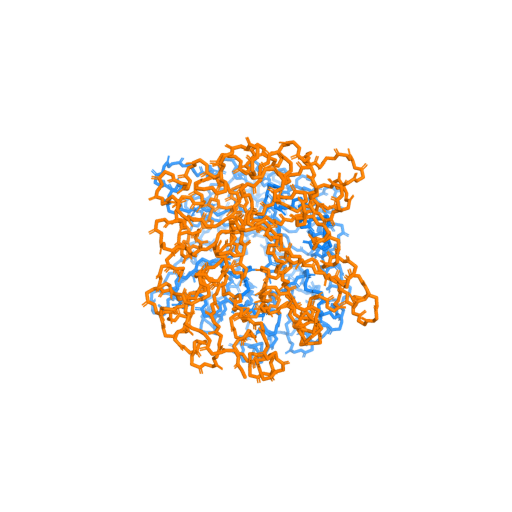 94.5 36 HIS B C 1
ATOM 2530 O O . HIS B 1 36 ? 11.93 20.25 18.859 1 94.5 36 HIS B O 1
ATOM 2536 N N . GLY B 1 37 ? 10.711 18.594 17.891 1 95.38 37 GLY B N 1
ATOM 2537 C CA . GLY B 1 37 ? 9.727 19.516 17.344 1 95.38 37 GLY B CA 1
ATOM 2538 C C . GLY B 1 37 ? 9 20.312 18.422 1 95.38 37 GLY B C 1
ATOM 2539 O O . GLY B 1 37 ? 8.758 21.516 18.25 1 95.38 37 GLY B O 1
ATOM 2540 N N . ASP B 1 38 ? 8.688 19.625 19.469 1 96.38 38 ASP B N 1
ATOM 2541 C CA . ASP B 1 38 ? 8.055 20.266 20.609 1 96.38 38 ASP B CA 1
ATOM 2542 C C . ASP B 1 38 ? 8.953 21.359 21.203 1 96.38 38 ASP B C 1
ATOM 2544 O O . ASP B 1 38 ? 8.492 22.453 21.5 1 96.38 38 ASP B O 1
ATOM 2548 N N . HIS B 1 39 ? 10.195 21.062 21.281 1 95.5 39 HIS B N 1
ATOM 2549 C CA . HIS B 1 39 ? 11.18 21.984 21.828 1 95.5 39 HIS B CA 1
ATOM 2550 C C . HIS B 1 39 ? 11.359 23.203 20.922 1 95.5 39 HIS B C 1
ATOM 2552 O O . HIS B 1 39 ? 11.586 24.312 21.406 1 95.5 39 HIS B O 1
ATOM 2558 N N . LEU B 1 40 ? 11.266 22.969 19.641 1 95.56 40 LEU B N 1
ATOM 2559 C CA . LEU B 1 40 ? 11.484 24.031 18.656 1 95.56 40 LEU B CA 1
ATOM 2560 C C . LEU B 1 40 ? 10.273 24.953 18.578 1 95.56 40 LEU B C 1
ATOM 2562 O O . LEU B 1 40 ? 10.352 26.047 18 1 95.56 40 LEU B O 1
ATOM 2566 N N . GLY B 1 41 ? 9.164 24.5 19.156 1 95.31 41 GLY B N 1
ATOM 2567 C CA . GLY B 1 41 ? 7.953 25.312 19.141 1 95.31 41 GLY B CA 1
ATOM 2568 C C . GLY B 1 41 ? 7.152 25.141 17.859 1 95.31 41 GLY B C 1
ATOM 2569 O O . GLY B 1 41 ? 6.59 26.109 17.344 1 95.31 41 GLY B O 1
ATOM 2570 N N . ALA B 1 42 ? 7.156 23.969 17.234 1 96.44 42 ALA B N 1
ATOM 2571 C CA . ALA B 1 42 ? 6.234 23.672 16.141 1 96.44 42 ALA B CA 1
ATOM 2572 C C . ALA B 1 42 ? 4.789 23.922 16.562 1 96.44 42 ALA B C 1
ATOM 2574 O O . ALA B 1 42 ? 4.453 23.828 17.75 1 96.44 42 ALA B O 1
ATOM 2575 N N . ASP B 1 43 ? 3.984 24.281 15.664 1 97.94 43 ASP B N 1
ATOM 2576 C CA . ASP B 1 43 ? 2.59 24.562 16 1 97.94 43 ASP B CA 1
ATOM 2577 C C . ASP B 1 43 ? 1.806 23.266 16.203 1 97.94 43 ASP B C 1
ATOM 2579 O O . ASP B 1 43 ? 0.856 23.234 16.984 1 97.94 43 ASP B O 1
ATOM 2583 N N . PHE B 1 44 ? 2.121 22.203 15.477 1 98.19 44 PHE B N 1
ATOM 2584 C CA . PHE B 1 44 ? 1.523 20.891 15.68 1 98.19 44 PHE B CA 1
ATOM 2585 C C . PHE B 1 44 ? 2.459 19.781 15.188 1 98.19 44 PHE B C 1
ATOM 2587 O O . PHE B 1 44 ? 3.365 20.047 14.398 1 98.19 44 PHE B O 1
ATOM 2594 N N . LEU B 1 45 ? 2.275 18.625 15.734 1 97.62 45 LEU B N 1
ATOM 2595 C CA . LEU B 1 45 ? 3.002 17.422 15.344 1 97.62 45 LEU B CA 1
ATOM 2596 C C . LEU B 1 45 ? 2.043 16.344 14.859 1 97.62 45 LEU B C 1
ATOM 2598 O O . LEU B 1 45 ? 0.92 16.234 15.352 1 97.62 45 LEU B O 1
ATOM 2602 N N . ALA B 1 46 ? 2.424 15.68 13.852 1 97.56 46 ALA B N 1
ATOM 2603 C CA . ALA B 1 46 ? 1.711 14.477 13.422 1 97.56 46 ALA B CA 1
ATOM 2604 C C . ALA B 1 46 ? 2.58 13.234 13.594 1 97.56 46 ALA B C 1
ATOM 2606 O O . ALA B 1 46 ? 3.732 13.211 13.156 1 97.56 46 ALA B O 1
ATOM 2607 N N . PHE B 1 47 ? 2.041 12.281 14.203 1 97 47 PHE B N 1
ATOM 2608 C CA . PHE B 1 47 ? 2.781 11.062 14.5 1 97 47 PHE B CA 1
ATOM 2609 C C . PHE B 1 47 ? 2.242 9.891 13.695 1 97 47 PHE B C 1
ATOM 2611 O O . PHE B 1 47 ? 1.035 9.633 13.688 1 97 47 PHE B O 1
ATOM 2618 N N . TYR B 1 48 ? 3.178 9.18 13.047 1 96.38 48 TYR B N 1
ATOM 2619 C CA . TYR B 1 48 ? 2.816 8.102 12.133 1 96.38 48 TYR B CA 1
ATOM 2620 C C . TYR B 1 48 ? 3.49 6.797 12.531 1 96.38 48 TYR B C 1
ATOM 2622 O O . TYR B 1 48 ? 4.301 6.77 13.461 1 96.38 48 TYR B O 1
ATOM 2630 N N . HIS B 1 49 ? 3.152 5.773 11.828 1 96.81 49 HIS B N 1
ATOM 2631 C CA . HIS B 1 49 ? 3.746 4.457 12.023 1 96.81 49 HIS B CA 1
ATOM 2632 C C . HIS B 1 49 ? 5.102 4.352 11.336 1 96.81 49 HIS B C 1
ATOM 2634 O O . HIS B 1 49 ? 5.703 3.277 11.297 1 96.81 49 HIS B O 1
ATOM 2640 N N . THR B 1 50 ? 5.676 5.418 10.852 1 93.69 50 THR B N 1
ATOM 2641 C CA . THR B 1 50 ? 6.738 5.383 9.852 1 93.69 50 THR B CA 1
ATOM 2642 C C . THR B 1 50 ? 8.109 5.434 10.523 1 93.69 50 THR B C 1
ATOM 2644 O O . THR B 1 50 ? 9.125 5.676 9.859 1 93.69 50 THR B O 1
ATOM 2647 N N . GLY B 1 51 ? 8.211 5.266 11.836 1 90.75 51 GLY B N 1
ATOM 2648 C CA . GLY B 1 51 ? 9.477 5.398 12.531 1 90.75 51 GLY B CA 1
ATOM 2649 C C . GLY B 1 51 ? 10.57 4.523 11.953 1 90.75 51 GLY B C 1
ATOM 2650 O O . GLY B 1 51 ? 11.664 5.008 11.648 1 90.75 51 GLY B O 1
ATOM 2651 N N . ARG B 1 52 ? 10.281 3.27 11.719 1 88.5 52 ARG B N 1
ATOM 2652 C CA . ARG B 1 52 ? 11.258 2.33 11.18 1 88.5 52 ARG B CA 1
ATOM 2653 C C . ARG B 1 52 ? 11.656 2.697 9.758 1 88.5 52 ARG B C 1
ATOM 2655 O O . ARG B 1 52 ? 12.82 2.574 9.375 1 88.5 52 ARG B O 1
ATOM 2662 N N . LEU B 1 53 ? 10.68 3.1 9.023 1 89 53 LEU B N 1
ATOM 2663 C CA . LEU B 1 53 ? 10.922 3.486 7.637 1 89 53 LEU B CA 1
ATOM 2664 C C . LEU B 1 53 ? 11.82 4.715 7.562 1 89 53 LEU B C 1
ATOM 2666 O O . LEU B 1 53 ? 12.75 4.766 6.754 1 89 53 LEU B O 1
ATOM 2670 N N . GLN B 1 54 ? 11.516 5.684 8.445 1 87 54 GLN B N 1
ATOM 2671 C CA . GLN B 1 54 ? 12.312 6.91 8.492 1 87 54 GLN B CA 1
ATOM 2672 C C . GLN B 1 54 ? 13.758 6.617 8.891 1 87 54 GLN B C 1
ATOM 2674 O O . GLN B 1 54 ? 14.688 7.141 8.281 1 87 54 GLN B O 1
ATOM 2679 N N . ARG B 1 55 ? 13.891 5.773 9.859 1 84.81 55 ARG B N 1
ATOM 2680 C CA . ARG B 1 55 ? 15.234 5.402 10.297 1 84.81 55 ARG B CA 1
ATOM 2681 C C . ARG B 1 55 ? 16 4.715 9.18 1 84.81 55 ARG B C 1
ATOM 2683 O O . ARG B 1 55 ? 17.219 4.859 9.078 1 84.81 55 ARG B O 1
ATOM 2690 N N . ALA B 1 56 ? 15.289 4.023 8.359 1 84.81 56 ALA B N 1
ATOM 2691 C CA . ALA B 1 56 ? 15.906 3.283 7.258 1 84.81 56 ALA B CA 1
ATOM 2692 C C . ALA B 1 56 ? 16.109 4.18 6.039 1 84.81 56 ALA B C 1
ATOM 2694 O O . ALA B 1 56 ? 16.609 3.727 5.008 1 84.81 56 ALA B O 1
ATOM 2695 N N . GLY B 1 57 ? 15.703 5.469 6.098 1 80.56 57 GLY B N 1
ATOM 2696 C CA . GLY B 1 57 ? 15.867 6.406 5 1 80.56 57 GLY B CA 1
ATOM 2697 C C . GLY B 1 57 ? 14.891 6.164 3.861 1 80.56 57 GLY B C 1
ATOM 2698 O O . GLY B 1 57 ? 15.211 6.434 2.699 1 80.56 57 GLY B O 1
ATOM 2699 N N . ARG B 1 58 ? 13.734 5.617 4.227 1 84.62 58 ARG B N 1
ATOM 2700 C CA . ARG B 1 58 ? 12.742 5.32 3.197 1 84.62 58 ARG B CA 1
ATOM 2701 C C . ARG B 1 58 ? 11.742 6.457 3.057 1 84.62 58 ARG B C 1
ATOM 2703 O O . ARG B 1 58 ? 11.5 7.203 4.008 1 84.62 58 ARG B O 1
ATOM 2710 N N . SER B 1 59 ? 11.258 6.543 1.881 1 82.94 59 SER B N 1
ATOM 2711 C CA . SER B 1 59 ? 10.227 7.543 1.587 1 82.94 59 SER B CA 1
ATOM 2712 C C . SER B 1 59 ? 8.953 7.273 2.379 1 82.94 59 SER B C 1
ATOM 2714 O O . SER B 1 59 ? 8.648 6.121 2.705 1 82.94 59 SER B O 1
ATOM 2716 N N . MET B 1 60 ? 8.242 8.328 2.596 1 84.44 60 MET B N 1
ATOM 2717 C CA . MET B 1 60 ? 6.961 8.211 3.281 1 84.44 60 MET B CA 1
ATOM 2718 C C . MET B 1 60 ? 5.98 7.379 2.459 1 84.44 60 MET B C 1
ATOM 2720 O O . MET B 1 60 ? 5.062 6.766 3.01 1 84.44 60 MET B O 1
ATOM 2724 N N . LEU B 1 61 ? 6.238 7.316 1.214 1 88.06 61 LEU B N 1
ATOM 2725 C CA . LEU B 1 61 ? 5.398 6.508 0.337 1 88.06 61 LEU B CA 1
ATOM 2726 C C . LEU B 1 61 ? 5.41 5.047 0.771 1 88.06 61 LEU B C 1
ATOM 2728 O O . LEU B 1 61 ? 4.414 4.34 0.614 1 88.06 61 LEU B O 1
ATOM 2732 N N . ALA B 1 62 ? 6.477 4.684 1.316 1 91.62 62 ALA B N 1
ATOM 2733 C CA . ALA B 1 62 ? 6.637 3.307 1.777 1 91.62 62 ALA B CA 1
ATOM 2734 C C . ALA B 1 62 ? 5.637 2.977 2.881 1 91.62 62 ALA B C 1
ATOM 2736 O O . ALA B 1 62 ? 5.273 1.813 3.07 1 91.62 62 ALA B O 1
ATOM 2737 N N . GLY B 1 63 ? 5.16 3.996 3.549 1 94.12 63 GLY B N 1
ATOM 2738 C CA . GLY B 1 63 ? 4.223 3.801 4.645 1 94.12 63 GLY B CA 1
ATOM 2739 C C . GLY B 1 63 ? 2.883 3.248 4.188 1 94.12 63 GLY B C 1
ATOM 2740 O O . GLY B 1 63 ? 2.1 2.756 5.004 1 94.12 63 GLY B O 1
ATOM 2741 N N . MET B 1 64 ? 2.641 3.232 2.914 1 95.31 64 MET B N 1
ATOM 2742 C CA . MET B 1 64 ? 1.37 2.76 2.373 1 95.31 64 MET B CA 1
ATOM 2743 C C . MET B 1 64 ? 1.38 1.244 2.203 1 95.31 64 MET B C 1
ATOM 2745 O O . MET B 1 64 ? 0.325 0.626 2.047 1 95.31 64 MET B O 1
ATOM 2749 N N . LEU B 1 65 ? 2.543 0.664 2.23 1 96.25 65 LEU B N 1
ATOM 2750 C CA . LEU B 1 65 ? 2.666 -0.729 1.814 1 96.25 65 LEU B CA 1
ATOM 2751 C C . LEU B 1 65 ? 2.6 -1.663 3.018 1 96.25 65 LEU B C 1
ATOM 2753 O O . LEU B 1 65 ? 2.713 -1.218 4.164 1 96.25 65 LEU B O 1
ATOM 2757 N N . SER B 1 66 ? 2.414 -2.904 2.711 1 97.06 66 SER B N 1
ATOM 2758 C CA . SER B 1 66 ? 2.162 -3.926 3.721 1 97.06 66 SER B CA 1
ATOM 2759 C C . SER B 1 66 ? 3.449 -4.332 4.43 1 97.06 66 SER B C 1
ATOM 2761 O O . SER B 1 66 ? 3.678 -5.516 4.684 1 97.06 66 SER B O 1
ATOM 2763 N N . TYR B 1 67 ? 4.25 -3.332 4.738 1 96.25 67 TYR B N 1
ATOM 2764 C CA . TYR B 1 67 ? 5.43 -3.555 5.57 1 96.25 67 TYR B CA 1
ATOM 2765 C C . TYR B 1 67 ? 5.051 -3.611 7.047 1 96.25 67 TYR B C 1
ATOM 2767 O O . TYR B 1 67 ? 5.727 -4.266 7.844 1 96.25 67 TYR B O 1
ATOM 2775 N N . ASP B 1 68 ? 3.902 -2.807 7.305 1 94 68 ASP B N 1
ATOM 2776 C CA . ASP B 1 68 ? 3.457 -2.625 8.68 1 94 68 ASP B CA 1
ATOM 2777 C C . ASP B 1 68 ? 1.939 -2.482 8.758 1 94 68 ASP B C 1
ATOM 2779 O O . ASP B 1 68 ? 1.283 -2.238 7.742 1 94 68 ASP B O 1
ATOM 2783 N N . ASP B 1 69 ? 1.499 -2.742 9.938 1 96.06 69 ASP B N 1
ATOM 2784 C CA . ASP B 1 69 ? 0.138 -2.332 10.273 1 96.06 69 ASP B CA 1
ATOM 2785 C C . ASP B 1 69 ? 0.115 -0.912 10.836 1 96.06 69 ASP B C 1
ATOM 2787 O O . ASP B 1 69 ? 0.41 -0.701 12.016 1 96.06 69 ASP B O 1
ATOM 2791 N N . ALA B 1 70 ? -0.274 0.008 10.055 1 98.06 70 ALA B N 1
ATOM 2792 C CA . ALA B 1 70 ? -0.111 1.426 10.367 1 98.06 70 ALA B CA 1
ATOM 2793 C C . ALA B 1 70 ? -0.874 1.8 11.633 1 98.06 70 ALA B C 1
ATOM 2795 O O . ALA B 1 70 ? -0.31 2.402 12.547 1 98.06 70 ALA B O 1
ATOM 2796 N N . ASN B 1 71 ? -2.166 1.423 11.703 1 98.38 71 ASN B N 1
ATOM 2797 C CA . ASN B 1 71 ? -3.016 1.843 12.812 1 98.38 71 ASN B CA 1
ATOM 2798 C C . ASN B 1 71 ? -2.576 1.209 14.125 1 98.38 71 ASN B C 1
ATOM 2800 O O . ASN B 1 71 ? -2.58 1.866 15.172 1 98.38 71 ASN B O 1
ATOM 2804 N N . THR B 1 72 ? -2.137 -0.034 14.102 1 97.38 72 THR B N 1
ATOM 2805 C CA . THR B 1 72 ? -1.657 -0.69 15.312 1 97.38 72 THR B CA 1
ATOM 2806 C C . THR B 1 72 ? -0.41 0.008 15.844 1 97.38 72 THR B C 1
ATOM 2808 O O . THR B 1 72 ? -0.306 0.273 17.047 1 97.38 72 THR B O 1
ATOM 2811 N N . ILE B 1 73 ? 0.458 0.318 14.969 1 97.25 73 ILE B N 1
ATOM 2812 C CA . ILE B 1 73 ? 1.738 0.884 15.383 1 97.25 73 ILE B CA 1
ATOM 2813 C C . ILE B 1 73 ? 1.522 2.281 15.961 1 97.25 73 ILE B C 1
ATOM 2815 O O . ILE B 1 73 ? 2.096 2.629 17 1 97.25 73 ILE B O 1
ATOM 2819 N N . VAL B 1 74 ? 0.703 3.078 15.328 1 97.75 74 VAL B N 1
ATOM 2820 C CA . VAL B 1 74 ? 0.45 4.426 15.82 1 97.75 74 VAL B CA 1
ATOM 2821 C C . VAL B 1 74 ? -0.164 4.359 17.219 1 97.75 74 VAL B C 1
ATOM 2823 O O . VAL B 1 74 ? 0.224 5.117 18.109 1 97.75 74 VAL B O 1
ATOM 2826 N N . GLN B 1 75 ? -1.127 3.471 17.406 1 97.38 75 GLN B N 1
ATOM 2827 C CA . GLN B 1 75 ? -1.786 3.328 18.688 1 97.38 75 GLN B CA 1
ATOM 2828 C C . GLN B 1 75 ? -0.801 2.869 19.766 1 97.38 75 GLN B C 1
ATOM 2830 O O . GLN B 1 75 ? -0.758 3.436 20.859 1 97.38 75 GLN B O 1
ATOM 2835 N N . GLU B 1 76 ? -0.003 1.902 19.438 1 96.56 76 GLU B N 1
ATOM 2836 C CA . GLU B 1 76 ? 0.942 1.347 20.406 1 96.56 76 GLU B CA 1
ATOM 2837 C C . GLU B 1 76 ? 2.01 2.369 20.781 1 96.56 76 GLU B C 1
ATOM 2839 O O . GLU B 1 76 ? 2.328 2.533 21.953 1 96.56 76 GLU B O 1
ATOM 2844 N N . LEU B 1 77 ? 2.477 3.084 19.844 1 94.81 77 LEU B N 1
ATOM 2845 C CA . LEU B 1 77 ? 3.584 4.004 20.078 1 94.81 77 LEU B CA 1
ATOM 2846 C C . LEU B 1 77 ? 3.078 5.328 20.641 1 94.81 77 LEU B C 1
ATOM 2848 O O . LEU B 1 77 ? 3.863 6.125 21.156 1 94.81 77 LEU B O 1
ATOM 2852 N N . GLY B 1 78 ? 1.759 5.527 20.516 1 94.5 78 GLY B N 1
ATOM 2853 C CA . GLY B 1 78 ? 1.178 6.723 21.109 1 94.5 78 GLY B CA 1
ATOM 2854 C C . GLY B 1 78 ? 1.456 6.844 22.594 1 94.5 78 GLY B C 1
ATOM 2855 O O . GLY B 1 78 ? 1.723 7.938 23.094 1 94.5 78 GLY B O 1
ATOM 2856 N N . ASP B 1 79 ? 1.509 5.723 23.25 1 92 79 ASP B N 1
ATOM 2857 C CA . ASP B 1 79 ? 1.733 5.707 24.703 1 92 79 ASP B CA 1
ATOM 2858 C C . ASP B 1 79 ? 3.15 6.16 25.031 1 92 79 ASP B C 1
ATOM 2860 O O . ASP B 1 79 ? 3.4 6.672 26.125 1 92 79 ASP B O 1
ATOM 2864 N N . GLU B 1 80 ? 3.977 6.043 24.141 1 91.31 80 GLU B N 1
ATOM 2865 C CA . GLU B 1 80 ? 5.363 6.441 24.359 1 91.31 80 GLU B CA 1
ATOM 2866 C C . GLU B 1 80 ? 5.586 7.898 23.953 1 91.31 80 GLU B C 1
ATOM 2868 O O . GLU B 1 80 ? 6.258 8.648 24.672 1 91.31 80 GLU B O 1
ATOM 2873 N N . VAL B 1 81 ? 4.992 8.328 22.875 1 94.12 81 VAL B N 1
ATOM 2874 C CA . VAL B 1 81 ? 5.32 9.625 22.297 1 94.12 81 VAL B CA 1
ATOM 2875 C C . VAL B 1 81 ? 4.531 10.727 23 1 94.12 81 VAL B C 1
ATOM 2877 O O . VAL B 1 81 ? 5.035 11.836 23.203 1 94.12 81 VAL B O 1
ATOM 2880 N N . LEU B 1 82 ? 3.305 10.477 23.391 1 95.94 82 LEU B N 1
ATOM 2881 C CA . LEU B 1 82 ? 2.406 11.5 23.922 1 95.94 82 LEU B CA 1
ATOM 2882 C C . LEU B 1 82 ? 2.941 12.078 25.219 1 95.94 82 LEU B C 1
ATOM 2884 O O . LEU B 1 82 ? 2.973 13.305 25.391 1 95.94 82 LEU B O 1
ATOM 2888 N N . PRO B 1 83 ? 3.498 11.219 26.156 1 94.06 83 PRO B N 1
ATOM 2889 C CA . PRO B 1 83 ? 4.051 11.789 27.375 1 94.06 83 PRO B CA 1
ATOM 2890 C C . PRO B 1 83 ? 5.312 12.617 27.141 1 94.06 83 PRO B C 1
ATOM 2892 O O . PRO B 1 83 ? 5.668 13.469 27.953 1 94.06 83 PRO B O 1
ATOM 2895 N N . ALA B 1 84 ? 5.906 12.453 25.984 1 93.56 84 ALA B N 1
ATOM 2896 C CA . ALA B 1 84 ? 7.18 13.109 25.688 1 93.56 84 ALA B CA 1
ATOM 2897 C C . ALA B 1 84 ? 6.953 14.5 25.094 1 93.56 84 ALA B C 1
ATOM 2899 O O . ALA B 1 84 ? 7.875 15.32 25.062 1 93.56 84 ALA B O 1
ATOM 2900 N N . VAL B 1 85 ? 5.816 14.82 24.578 1 95.5 85 VAL B N 1
ATOM 2901 C CA . VAL B 1 85 ? 5.461 16.094 23.953 1 95.5 85 VAL B CA 1
ATOM 2902 C C . VAL B 1 85 ? 4.531 16.875 24.891 1 95.5 85 VAL B C 1
ATOM 2904 O O . VAL B 1 85 ? 3.445 16.406 25.219 1 95.5 85 VAL B O 1
ATOM 2907 N N . ARG B 1 86 ? 4.906 18.141 25.25 1 92.56 86 ARG B N 1
ATOM 2908 C CA . ARG B 1 86 ? 4.199 18.797 26.328 1 92.56 86 ARG B CA 1
ATOM 2909 C C . ARG B 1 86 ? 3.512 20.078 25.844 1 92.56 86 ARG B C 1
ATOM 2911 O O . ARG B 1 86 ? 2.482 20.484 26.391 1 92.56 86 ARG B O 1
ATOM 2918 N N . LYS B 1 87 ? 3.982 20.641 24.812 1 95.75 87 LYS B N 1
ATOM 2919 C CA . LYS B 1 87 ? 3.562 22 24.5 1 95.75 87 LYS B CA 1
ATOM 2920 C C . LYS B 1 87 ? 2.801 22.062 23.188 1 95.75 87 LYS B C 1
ATOM 2922 O O . LYS B 1 87 ? 2.129 23.047 22.891 1 95.75 87 LYS B O 1
ATOM 2927 N N . THR B 1 88 ? 2.902 21.031 22.391 1 97.62 88 THR B N 1
ATOM 2928 C CA . THR B 1 88 ? 2.404 21.031 21.016 1 97.62 88 THR B CA 1
ATOM 2929 C C . THR B 1 88 ? 1.324 19.969 20.844 1 97.62 88 THR B C 1
ATOM 2931 O O . THR B 1 88 ? 1.466 18.844 21.312 1 97.62 88 THR B O 1
ATOM 2934 N N . PRO B 1 89 ? 0.157 20.328 20.219 1 98.19 89 PRO B N 1
ATOM 2935 C CA . PRO B 1 89 ? -0.806 19.266 19.922 1 98.19 89 PRO B CA 1
ATOM 2936 C C . PRO B 1 89 ? -0.226 18.172 19.016 1 98.19 89 PRO B C 1
ATOM 2938 O O . PRO B 1 89 ? 0.538 18.469 18.094 1 98.19 89 PRO B O 1
ATOM 2941 N N . VAL B 1 90 ? -0.571 16.938 19.297 1 98.12 90 VAL B N 1
ATOM 2942 C CA . VAL B 1 90 ? -0.088 15.781 18.531 1 98.12 90 VAL B CA 1
ATOM 2943 C C . VAL B 1 90 ? -1.256 15.117 17.812 1 98.12 90 VAL B C 1
ATOM 2945 O O . VAL B 1 90 ? -2.254 14.75 18.438 1 98.12 90 VAL B O 1
ATOM 2948 N N . PHE B 1 91 ? -1.141 15.031 16.516 1 98.62 91 PHE B N 1
ATOM 2949 C CA . PHE B 1 91 ? -2.139 14.375 15.68 1 98.62 91 PHE B CA 1
ATOM 2950 C C . PHE B 1 91 ? -1.69 12.961 15.305 1 98.62 91 PHE B C 1
ATOM 2952 O O . PHE B 1 91 ? -0.509 12.734 15.047 1 98.62 91 PHE B O 1
ATOM 2959 N N . ALA B 1 92 ? -2.617 12.047 15.289 1 98.69 92 ALA B N 1
ATOM 2960 C CA . ALA B 1 92 ? -2.324 10.68 14.867 1 98.69 92 ALA B CA 1
ATOM 2961 C C . ALA B 1 92 ? -2.545 10.508 13.367 1 98.69 92 ALA B C 1
ATOM 2963 O O . ALA B 1 92 ? -3.557 10.961 12.828 1 98.69 92 ALA B O 1
ATOM 2964 N N . GLY B 1 93 ? -1.583 9.922 12.695 1 98.38 93 GLY B N 1
ATOM 2965 C CA . GLY B 1 93 ? -1.863 9.43 11.359 1 98.38 93 GLY B CA 1
ATOM 2966 C C . GLY B 1 93 ? -2.707 8.164 11.352 1 98.38 93 GLY B C 1
ATOM 2967 O O . GLY B 1 93 ? -2.303 7.141 11.898 1 98.38 93 GLY B O 1
ATOM 2968 N N . VAL B 1 94 ? -3.861 8.266 10.719 1 98.81 94 VAL B N 1
ATOM 2969 C CA . VAL B 1 94 ? -4.812 7.164 10.742 1 98.81 94 VAL B CA 1
ATOM 2970 C C . VAL B 1 94 ? -5.012 6.621 9.328 1 98.81 94 VAL B C 1
ATOM 2972 O O . VAL B 1 94 ? -5.305 7.379 8.406 1 98.81 94 VAL B O 1
ATOM 2975 N N . CYS B 1 95 ? -4.789 5.348 9.188 1 98.5 95 CYS B N 1
ATOM 2976 C CA . CYS B 1 95 ? -5.16 4.688 7.945 1 98.5 95 CYS B CA 1
ATOM 2977 C C . CYS B 1 95 ? -6.676 4.535 7.84 1 98.5 95 CYS B C 1
ATOM 2979 O O . CYS B 1 95 ? -7.238 3.545 8.305 1 98.5 95 CYS B O 1
ATOM 2981 N N . GLY B 1 96 ? -7.285 5.398 7.125 1 98.19 96 GLY B N 1
ATOM 2982 C CA . GLY B 1 96 ? -8.734 5.512 7.102 1 98.19 96 GLY B CA 1
ATOM 2983 C C . GLY B 1 96 ? -9.406 4.414 6.305 1 98.19 96 GLY B C 1
ATOM 2984 O O . GLY B 1 96 ? -10.602 4.156 6.48 1 98.19 96 GLY B O 1
ATOM 2985 N N . THR B 1 97 ? -8.672 3.721 5.461 1 97.12 97 THR B N 1
ATOM 2986 C CA . THR B 1 97 ? -9.266 2.689 4.613 1 97.12 97 THR B CA 1
ATOM 2987 C C . THR B 1 97 ? -9.203 1.328 5.305 1 97.12 97 THR B C 1
ATOM 2989 O O . THR B 1 97 ? -9.703 0.334 4.766 1 97.12 97 THR B O 1
ATOM 2992 N N . ASP B 1 98 ? -8.602 1.245 6.484 1 96.5 98 ASP B N 1
ATOM 2993 C CA . ASP B 1 98 ? -8.398 -0.015 7.191 1 96.5 98 ASP B CA 1
ATOM 2994 C C . ASP B 1 98 ? -9.734 -0.701 7.48 1 96.5 98 ASP B C 1
ATOM 2996 O O . ASP B 1 98 ? -10.531 -0.203 8.273 1 96.5 98 ASP B O 1
ATOM 3000 N N . PRO B 1 99 ? -9.914 -1.849 6.891 1 94.56 99 PRO B N 1
ATOM 3001 C CA . PRO B 1 99 ? -11.219 -2.502 7.055 1 94.56 99 PRO B CA 1
ATOM 3002 C C . PRO B 1 99 ? -11.344 -3.24 8.383 1 94.56 99 PRO B C 1
ATOM 3004 O O . PRO B 1 99 ? -12.414 -3.758 8.703 1 94.56 99 PRO B O 1
ATOM 3007 N N . PHE B 1 100 ? -10.375 -3.213 9.148 1 94.81 100 PHE B N 1
ATOM 3008 C CA . PHE B 1 100 ? -10.383 -4.035 10.352 1 94.81 100 PHE B CA 1
ATOM 3009 C C . PHE B 1 100 ? -10.57 -3.168 11.594 1 94.81 100 PHE B C 1
ATOM 3011 O O . PHE B 1 100 ? -10.43 -3.65 12.719 1 94.81 100 PHE B O 1
ATOM 3018 N N . ARG B 1 101 ? -10.805 -1.954 11.375 1 95.62 101 ARG B N 1
ATOM 3019 C CA . ARG B 1 101 ? -11.039 -1.035 12.484 1 95.62 101 ARG B CA 1
ATOM 3020 C C . ARG B 1 101 ? -12.477 -0.513 12.469 1 95.62 101 ARG B C 1
ATOM 3022 O O . ARG B 1 101 ? -12.969 -0.07 11.43 1 95.62 101 ARG B O 1
ATOM 3029 N N . LYS B 1 102 ? -13.109 -0.724 13.617 1 96.88 102 LYS B N 1
ATOM 3030 C CA . LYS B 1 102 ? -14.258 0.146 13.828 1 96.88 102 LYS B CA 1
ATOM 3031 C C . LYS B 1 102 ? -13.82 1.589 14.07 1 96.88 102 LYS B C 1
ATOM 3033 O O . LYS B 1 102 ? -13.461 1.954 15.188 1 96.88 102 LYS B O 1
ATOM 3038 N N . MET B 1 103 ? -13.953 2.35 13.094 1 98 103 MET B N 1
ATOM 3039 C CA . MET B 1 103 ? -13.242 3.623 13.016 1 98 103 MET B CA 1
ATOM 3040 C C . MET B 1 103 ? -13.648 4.547 14.156 1 98 103 MET B C 1
ATOM 3042 O O . MET B 1 103 ? -12.805 5.242 14.727 1 98 103 MET B O 1
ATOM 3046 N N . ASP B 1 104 ? -14.984 4.57 14.445 1 98.38 104 ASP B N 1
ATOM 3047 C CA . ASP B 1 104 ? -15.422 5.438 15.531 1 98.38 104 ASP B CA 1
ATOM 3048 C C . ASP B 1 104 ? -14.805 5.008 16.859 1 98.38 104 ASP B C 1
ATOM 3050 O O . ASP B 1 104 ? -14.32 5.848 17.625 1 98.38 104 ASP B O 1
ATOM 3054 N N . MET B 1 105 ? -14.734 3.725 17.109 1 98.5 105 MET B N 1
ATOM 3055 C CA . MET B 1 105 ? -14.148 3.217 18.359 1 98.5 105 MET B CA 1
ATOM 3056 C C . MET B 1 105 ? -12.641 3.418 18.359 1 98.5 105 MET B C 1
ATOM 3058 O O . MET B 1 105 ? -12.055 3.768 19.391 1 98.5 105 MET B O 1
ATOM 3062 N N . PHE B 1 106 ? -12.047 3.152 17.219 1 98.69 106 PHE B N 1
ATOM 3063 C CA . PHE B 1 106 ? -10.602 3.32 17.125 1 98.69 106 PHE B CA 1
ATOM 3064 C C . PHE B 1 106 ? -10.203 4.766 17.391 1 98.69 106 PHE B C 1
ATOM 3066 O O . PHE B 1 106 ? -9.281 5.031 18.156 1 98.69 106 PHE B O 1
ATOM 3073 N N . LEU B 1 107 ? -10.898 5.715 16.734 1 98.88 107 LEU B N 1
ATOM 3074 C CA . LEU B 1 107 ? -10.641 7.137 16.953 1 98.88 107 LEU B CA 1
ATOM 3075 C C . LEU B 1 107 ? -10.891 7.527 18.406 1 98.88 107 LEU B C 1
ATOM 3077 O O . LEU B 1 107 ? -10.148 8.336 18.969 1 98.88 107 LEU B O 1
ATOM 3081 N N . GLY B 1 108 ? -11.953 6.949 18.984 1 98.62 108 GLY B N 1
ATOM 3082 C CA . GLY B 1 108 ? -12.188 7.176 20.406 1 98.62 108 GLY B CA 1
ATOM 3083 C C . GLY B 1 108 ? -11.023 6.742 21.281 1 98.62 108 GLY B C 1
ATOM 3084 O O . GLY B 1 108 ? -10.656 7.441 22.219 1 98.62 108 GLY B O 1
ATOM 3085 N N . THR B 1 109 ? -10.453 5.602 20.969 1 98.25 109 THR B N 1
ATOM 3086 C CA . THR B 1 109 ? -9.305 5.082 21.703 1 98.25 109 THR B CA 1
ATOM 3087 C C . THR B 1 109 ? -8.117 6.027 21.578 1 98.25 109 THR B C 1
ATOM 3089 O O . THR B 1 109 ? -7.41 6.266 22.562 1 98.25 109 THR B O 1
ATOM 3092 N N . LEU B 1 110 ? -7.875 6.566 20.375 1 98.31 110 LEU B N 1
ATOM 3093 C CA . LEU B 1 110 ? -6.785 7.508 20.156 1 98.31 110 LEU B CA 1
ATOM 3094 C C . LEU B 1 110 ? -7.004 8.781 20.969 1 98.31 110 LEU B C 1
ATOM 3096 O O . LEU B 1 110 ? -6.062 9.312 21.562 1 98.31 110 LEU B O 1
ATOM 3100 N N . LYS B 1 111 ? -8.219 9.242 20.984 1 97.94 111 LYS B N 1
ATOM 3101 C CA . LYS B 1 111 ? -8.555 10.43 21.781 1 97.94 111 LYS B CA 1
ATOM 3102 C C . LYS B 1 111 ? -8.312 10.188 23.266 1 97.94 111 LYS B C 1
ATOM 3104 O O . LYS B 1 111 ? -7.719 11.023 23.938 1 97.94 111 LYS B O 1
ATOM 3109 N N . GLU B 1 112 ? -8.719 9.039 23.75 1 96.81 112 GLU B N 1
ATOM 3110 C CA . GLU B 1 112 ? -8.547 8.688 25.156 1 96.81 112 GLU B CA 1
ATOM 3111 C C . GLU B 1 112 ? -7.066 8.57 25.516 1 96.81 112 GLU B C 1
ATOM 3113 O O . GLU B 1 112 ? -6.668 8.898 26.641 1 96.81 112 GLU B O 1
ATOM 3118 N N . GLN B 1 113 ? -6.344 8.133 24.578 1 96.31 113 GLN B N 1
ATOM 3119 C CA . GLN B 1 113 ? -4.902 8.016 24.797 1 96.31 113 GLN B CA 1
ATOM 3120 C C . GLN B 1 113 ? -4.266 9.391 24.969 1 96.31 113 GLN B C 1
ATOM 3122 O O . GLN B 1 113 ? -3.215 9.523 25.594 1 96.31 113 GLN B O 1
ATOM 3127 N N . GLY B 1 114 ? -4.891 10.414 24.234 1 96.88 114 GLY B N 1
ATOM 3128 C CA . GLY B 1 114 ? -4.391 11.766 24.422 1 96.88 114 GLY B CA 1
ATOM 3129 C C . GLY B 1 114 ? -4.066 12.477 23.125 1 96.88 114 GLY B C 1
ATOM 3130 O O . GLY B 1 114 ? -3.609 13.625 23.141 1 96.88 114 GLY B O 1
ATOM 3131 N N . PHE B 1 115 ? -4.27 11.852 22.031 1 98.25 115 PHE B N 1
ATOM 3132 C CA . PHE B 1 115 ? -4.086 12.555 20.766 1 98.25 115 PHE B CA 1
ATOM 3133 C C . PHE B 1 115 ? -5.078 13.711 20.641 1 98.25 115 PHE B C 1
ATOM 3135 O O . PHE B 1 115 ? -6.242 13.578 21.031 1 98.25 115 PHE B O 1
ATOM 3142 N N . ASN B 1 116 ? -4.645 14.781 20.062 1 98.5 116 ASN B N 1
ATOM 3143 C CA . ASN B 1 116 ? -5.465 15.977 19.938 1 98.5 116 ASN B CA 1
ATOM 3144 C C . ASN B 1 116 ? -6.234 15.992 18.609 1 98.5 116 ASN B C 1
ATOM 3146 O O . ASN B 1 116 ? -7.203 16.75 18.469 1 98.5 116 ASN B O 1
ATOM 3150 N N . GLY B 1 117 ? -5.781 15.195 17.672 1 98.75 117 GLY B N 1
ATOM 3151 C CA . GLY B 1 117 ? -6.355 15.203 16.328 1 98.75 117 GLY B CA 1
ATOM 3152 C C . GLY B 1 117 ? -5.859 14.062 15.461 1 98.75 117 GLY B C 1
ATOM 3153 O O . GLY B 1 117 ? -5.215 13.133 15.953 1 98.75 117 GLY B O 1
ATOM 3154 N N . VAL B 1 118 ? -6.25 14.156 14.164 1 98.94 118 VAL B N 1
ATOM 3155 C CA . VAL B 1 118 ? -5.891 13.07 13.266 1 98.94 118 VAL B CA 1
ATOM 3156 C C . VAL B 1 118 ? -5.551 13.625 11.883 1 98.94 118 VAL B C 1
ATOM 3158 O O . VAL B 1 118 ? -5.98 14.727 11.531 1 98.94 118 VAL B O 1
ATOM 3161 N N . GLN B 1 119 ? -4.742 12.938 11.195 1 98.81 119 GLN B N 1
ATOM 3162 C CA . GLN B 1 119 ? -4.508 13.047 9.758 1 98.81 119 GLN B CA 1
ATOM 3163 C C . GLN B 1 119 ? -4.824 11.742 9.047 1 98.81 119 GLN B C 1
ATOM 3165 O O . GLN B 1 119 ? -4.742 10.664 9.641 1 98.81 119 GLN B O 1
ATOM 3170 N N . ASN B 1 120 ? -5.262 11.844 7.77 1 98.75 120 ASN B N 1
ATOM 3171 C CA . ASN B 1 120 ? -5.379 10.641 6.953 1 98.75 120 ASN B CA 1
ATOM 3172 C C . ASN B 1 120 ? -4.023 10.172 6.438 1 98.75 120 ASN B C 1
ATOM 3174 O O . ASN B 1 120 ? -3.568 10.617 5.383 1 98.75 120 ASN B O 1
ATOM 3178 N N . PHE B 1 121 ? -3.361 9.344 7.148 1 97.81 121 PHE B N 1
ATOM 3179 C CA . PHE B 1 121 ? -2.074 8.789 6.742 1 97.81 121 PHE B CA 1
ATOM 3180 C C . PHE B 1 121 ? -1.922 7.355 7.234 1 97.81 121 PHE B C 1
ATOM 3182 O O . PHE B 1 121 ? -2.08 7.086 8.43 1 97.81 121 PHE B O 1
ATOM 3189 N N . PRO B 1 122 ? -1.551 6.488 6.352 1 96.94 122 PRO B N 1
ATOM 3190 C CA . PRO B 1 122 ? -1.32 6.668 4.918 1 96.94 122 PRO B CA 1
ATOM 3191 C C . PRO B 1 122 ? -2.598 7.012 4.152 1 96.94 122 PRO B C 1
ATOM 3193 O O . PRO B 1 122 ? -3.701 6.793 4.656 1 96.94 122 PRO B O 1
ATOM 3196 N N . THR B 1 123 ? -2.457 7.602 2.949 1 97.5 123 THR B N 1
ATOM 3197 C CA . THR B 1 123 ? -3.627 8.07 2.213 1 97.5 123 THR B CA 1
ATOM 3198 C C . THR B 1 123 ? -3.596 7.57 0.773 1 97.5 123 THR B C 1
ATOM 3200 O O . THR B 1 123 ? -2.553 7.617 0.116 1 97.5 123 THR B O 1
ATOM 3203 N N . VAL B 1 124 ? -4.703 7.094 0.253 1 96.88 124 VAL B N 1
ATOM 3204 C CA . VAL B 1 124 ? -4.816 6.668 -1.139 1 96.88 124 VAL B CA 1
ATOM 3205 C C . VAL B 1 124 ? -4.949 7.891 -2.043 1 96.88 124 VAL B C 1
ATOM 3207 O O . VAL B 1 124 ? -4.883 7.773 -3.27 1 96.88 124 VAL B O 1
ATOM 3210 N N . GLY B 1 125 ? -5.039 9.07 -1.398 1 96.62 125 GLY B N 1
ATOM 3211 C CA . GLY B 1 125 ? -5.191 10.297 -2.158 1 96.62 125 GLY B CA 1
ATOM 3212 C C . GLY B 1 125 ? -4.039 10.555 -3.111 1 96.62 125 GLY B C 1
ATOM 3213 O O . GLY B 1 125 ? -4.207 11.25 -4.117 1 96.62 125 GLY B O 1
ATOM 3214 N N . ILE B 1 126 ? -2.887 9.992 -2.797 1 94.44 126 ILE B N 1
ATOM 3215 C CA . ILE B 1 126 ? -1.691 10.258 -3.59 1 94.44 126 ILE B CA 1
ATOM 3216 C C . ILE B 1 126 ? -1.641 9.297 -4.781 1 94.44 126 ILE B C 1
ATOM 3218 O O . ILE B 1 126 ? -0.826 9.469 -5.688 1 94.44 126 ILE B O 1
ATOM 3222 N N . VAL B 1 127 ? -2.48 8.25 -4.785 1 95.38 127 VAL B N 1
ATOM 3223 C CA . VAL B 1 127 ? -2.465 7.207 -5.805 1 95.38 127 VAL B CA 1
ATOM 3224 C C . VAL B 1 127 ? -3.246 7.668 -7.031 1 95.38 127 VAL B C 1
ATOM 3226 O O . VAL B 1 127 ? -4.207 8.43 -6.914 1 95.38 127 VAL B O 1
ATOM 3229 N N . ASP B 1 128 ? -2.812 7.27 -8.234 1 94.69 128 ASP B N 1
ATOM 3230 C CA . ASP B 1 128 ? -3.5 7.605 -9.477 1 94.69 128 ASP B CA 1
ATOM 3231 C C . ASP B 1 128 ? -3.525 6.418 -10.43 1 94.69 128 ASP B C 1
ATOM 3233 O O . ASP B 1 128 ? -3.232 5.289 -10.031 1 94.69 128 ASP B O 1
ATOM 3237 N N . GLY B 1 129 ? -4.109 6.609 -11.625 1 93.38 129 GLY B N 1
ATOM 3238 C CA . GLY B 1 129 ? -4.121 5.582 -12.656 1 93.38 129 GLY B CA 1
ATOM 3239 C C . GLY B 1 129 ? -5.207 4.543 -12.445 1 93.38 129 GLY B C 1
ATOM 3240 O O . GLY B 1 129 ? -6.16 4.773 -11.703 1 93.38 129 GLY B O 1
ATOM 3241 N N . ARG B 1 130 ? -5.066 3.436 -13.195 1 90.5 130 ARG B N 1
ATOM 3242 C CA . ARG B 1 130 ? -6.004 2.316 -13.109 1 90.5 130 ARG B CA 1
ATOM 3243 C C . ARG B 1 130 ? -5.984 1.698 -11.711 1 90.5 130 ARG B C 1
ATOM 3245 O O . ARG B 1 130 ? -7.02 1.245 -11.219 1 90.5 130 ARG B O 1
ATOM 3252 N N . PHE B 1 131 ? -4.852 1.786 -11.133 1 92.94 131 PHE B N 1
ATOM 3253 C CA . PHE B 1 131 ? -4.723 1.241 -9.789 1 92.94 131 PHE B CA 1
ATOM 3254 C C . PHE B 1 131 ? -5.629 1.984 -8.812 1 92.94 131 PHE B C 1
ATOM 3256 O O . PHE B 1 131 ? -6.324 1.363 -8.008 1 92.94 131 PHE B O 1
ATOM 3263 N N . ARG B 1 132 ? -5.641 3.312 -8.922 1 94.69 132 ARG B N 1
ATOM 3264 C CA . ARG B 1 132 ? -6.523 4.129 -8.094 1 94.69 132 ARG B CA 1
ATOM 3265 C C . ARG B 1 132 ? -7.988 3.801 -8.367 1 94.69 132 ARG B C 1
ATOM 3267 O O . ARG B 1 132 ? -8.781 3.652 -7.434 1 94.69 132 ARG B O 1
ATOM 3274 N N . ALA B 1 133 ? -8.281 3.684 -9.625 1 91.94 133 ALA B N 1
ATOM 3275 C CA . ALA B 1 133 ? -9.648 3.352 -10 1 91.94 133 ALA B CA 1
ATOM 3276 C C . ALA B 1 133 ? -10.07 2.01 -9.414 1 91.94 133 ALA B C 1
ATOM 3278 O O . ALA B 1 133 ? -11.211 1.848 -8.977 1 91.94 133 ALA B O 1
ATOM 3279 N N . ASN B 1 134 ? -9.156 1.049 -9.414 1 91.25 134 ASN B N 1
ATOM 3280 C CA . ASN B 1 134 ? -9.438 -0.262 -8.836 1 91.25 134 ASN B CA 1
ATOM 3281 C C . ASN B 1 134 ? -9.664 -0.173 -7.328 1 91.25 134 ASN B C 1
ATOM 3283 O O . ASN B 1 134 ? -10.523 -0.871 -6.785 1 91.25 134 ASN B O 1
ATOM 3287 N N . MET B 1 135 ? -8.883 0.682 -6.668 1 93.62 135 MET B N 1
ATOM 3288 C CA . MET B 1 135 ? -9.078 0.879 -5.234 1 93.62 135 MET B CA 1
ATOM 3289 C C . MET B 1 135 ? -10.461 1.455 -4.945 1 93.62 135 MET B C 1
ATOM 3291 O O . MET B 1 135 ? -11.148 1 -4.031 1 93.62 135 MET B O 1
ATOM 3295 N N . GLU B 1 136 ? -10.844 2.434 -5.766 1 93.38 136 GLU B N 1
ATOM 3296 C CA . GLU B 1 136 ? -12.172 3.037 -5.621 1 93.38 136 GLU B CA 1
ATOM 3297 C C . GLU B 1 136 ? -13.273 2.008 -5.84 1 93.38 136 GLU B C 1
ATOM 3299 O O . GLU B 1 136 ? -14.312 2.051 -5.176 1 93.38 136 GLU B O 1
ATOM 3304 N N . GLY B 1 137 ? -13.016 1.027 -6.719 1 89.75 137 GLY B N 1
ATOM 3305 C CA . GLY B 1 137 ? -14.023 0.038 -7.074 1 89.75 137 GLY B CA 1
ATOM 3306 C C . GLY B 1 137 ? -14.055 -1.149 -6.133 1 89.75 137 GLY B C 1
ATOM 3307 O O . GLY B 1 137 ? -14.945 -2 -6.227 1 89.75 137 GLY B O 1
ATOM 3308 N N . THR B 1 138 ? -13.086 -1.199 -5.211 1 89.31 138 THR B N 1
ATOM 3309 C CA . THR B 1 138 ? -13.016 -2.34 -4.309 1 89.31 138 THR B CA 1
ATOM 3310 C C . THR B 1 138 ? -13.039 -1.88 -2.852 1 89.31 138 THR B C 1
ATOM 3312 O O . THR B 1 138 ? -12.328 -2.434 -2.01 1 89.31 138 THR B O 1
ATOM 3315 N N . ASN B 1 139 ? -13.703 -0.791 -2.539 1 88.88 139 ASN B N 1
ATOM 3316 C CA . ASN B 1 139 ? -13.977 -0.29 -1.197 1 88.88 139 ASN B CA 1
ATOM 3317 C C . ASN B 1 139 ? -12.695 0.126 -0.48 1 88.88 139 ASN B C 1
ATOM 3319 O O . ASN B 1 139 ? -12.523 -0.173 0.702 1 88.88 139 ASN B O 1
ATOM 3323 N N . MET B 1 140 ? -11.773 0.676 -1.173 1 93.5 140 MET B N 1
ATOM 3324 C CA . MET B 1 140 ? -10.539 1.219 -0.613 1 93.5 140 MET B CA 1
ATOM 3325 C C . MET B 1 140 ? -10.305 2.643 -1.102 1 93.5 140 MET B C 1
ATOM 3327 O O . MET B 1 140 ? -9.156 3.053 -1.298 1 93.5 140 MET B O 1
ATOM 3331 N N . GLY B 1 141 ? -11.367 3.246 -1.395 1 95.75 141 GLY B N 1
ATOM 3332 C CA . GLY B 1 141 ? -11.273 4.562 -2.004 1 95.75 141 GLY B CA 1
ATOM 3333 C C . GLY B 1 141 ? -11.078 5.676 -0.992 1 95.75 141 GLY B C 1
ATOM 3334 O O . GLY B 1 141 ? -11.148 5.445 0.216 1 95.75 141 GLY B O 1
ATOM 3335 N N . TYR B 1 142 ? -10.914 6.922 -1.495 1 98.25 142 TYR B N 1
ATOM 3336 C CA . TYR B 1 142 ? -10.609 8.109 -0.711 1 98.25 142 TYR B CA 1
ATOM 3337 C C . TYR B 1 142 ? -11.789 8.492 0.177 1 98.25 142 TYR B C 1
ATOM 3339 O O . TYR B 1 142 ? -11.602 9.094 1.241 1 98.25 142 TYR B O 1
ATOM 3347 N N . GLN B 1 143 ? -13.008 8.102 -0.206 1 98.44 143 GLN B N 1
ATOM 3348 C CA . GLN B 1 143 ? -14.195 8.438 0.57 1 98.44 143 GLN B CA 1
ATOM 3349 C C . GLN B 1 143 ? -14.109 7.871 1.983 1 98.44 143 GLN B C 1
ATOM 3351 O O . GLN B 1 143 ? -14.625 8.477 2.932 1 98.44 143 GLN B O 1
ATOM 3356 N N . LEU B 1 144 ? -13.461 6.742 2.131 1 98.31 144 LEU B N 1
ATOM 3357 C CA . LEU B 1 144 ? -13.312 6.164 3.461 1 98.31 144 LEU B CA 1
ATOM 3358 C C . LEU B 1 144 ? -12.484 7.078 4.359 1 98.31 144 LEU B C 1
ATOM 3360 O O . LEU B 1 144 ? -12.734 7.156 5.566 1 98.31 144 LEU B O 1
ATOM 3364 N N . GLU B 1 145 ? -11.484 7.727 3.762 1 98.81 145 GLU B N 1
ATOM 3365 C CA . GLU B 1 145 ? -10.695 8.695 4.516 1 98.81 145 GLU B CA 1
ATOM 3366 C C . GLU B 1 145 ? -11.523 9.93 4.875 1 98.81 145 GLU B C 1
ATOM 3368 O O . GLU B 1 145 ? -11.383 10.477 5.969 1 98.81 145 GLU B O 1
ATOM 3373 N N . VAL B 1 146 ? -12.375 10.32 3.959 1 98.94 146 VAL B N 1
ATOM 3374 C CA . VAL B 1 146 ? -13.273 11.438 4.211 1 98.94 146 VAL B CA 1
ATOM 3375 C C . VAL B 1 146 ? -14.219 11.086 5.359 1 98.94 146 VAL B C 1
ATOM 3377 O O . VAL B 1 146 ? -14.43 11.898 6.27 1 98.94 146 VAL B O 1
ATOM 3380 N N . ASP B 1 147 ? -14.758 9.898 5.355 1 98.88 147 ASP B N 1
ATOM 3381 C CA . ASP B 1 147 ? -15.648 9.438 6.414 1 98.88 147 ASP B CA 1
ATOM 3382 C C . ASP B 1 147 ? -14.93 9.391 7.758 1 98.88 147 ASP B C 1
ATOM 3384 O O . ASP B 1 147 ? -15.508 9.719 8.797 1 98.88 147 ASP B O 1
ATOM 3388 N N . MET B 1 148 ? -13.703 8.945 7.688 1 98.94 148 MET B N 1
ATOM 3389 C CA . MET B 1 148 ? -12.898 8.906 8.906 1 98.94 148 MET B CA 1
ATOM 3390 C C . MET B 1 148 ? -12.719 10.312 9.477 1 98.94 148 MET B C 1
ATOM 3392 O O . MET B 1 148 ? -12.852 10.508 10.688 1 98.94 148 MET B O 1
ATOM 3396 N N . ILE B 1 149 ? -12.477 11.289 8.641 1 98.94 149 ILE B N 1
ATOM 3397 C CA . ILE B 1 149 ? -12.297 12.672 9.07 1 98.94 149 ILE B CA 1
ATOM 3398 C C . ILE B 1 149 ? -13.609 13.203 9.648 1 98.94 149 ILE B C 1
ATOM 3400 O O . ILE B 1 149 ? -13.609 13.883 10.68 1 98.94 149 ILE B O 1
ATOM 3404 N N . ARG B 1 150 ? -14.711 12.922 9.008 1 98.94 150 ARG B N 1
ATOM 3405 C CA . ARG B 1 150 ? -16.016 13.312 9.531 1 98.94 150 ARG B CA 1
ATOM 3406 C C . ARG B 1 150 ? -16.234 12.75 10.938 1 98.94 150 ARG B C 1
ATOM 3408 O O . ARG B 1 150 ? -16.641 13.477 11.844 1 98.94 150 ARG B O 1
ATOM 3415 N N . THR B 1 151 ? -15.984 11.445 11.086 1 98.94 151 THR B N 1
ATOM 3416 C CA . THR B 1 151 ? -16.156 10.781 12.375 1 98.94 151 THR B CA 1
ATOM 3417 C C . THR B 1 151 ? -15.258 11.422 13.438 1 98.94 151 THR B C 1
ATOM 3419 O O . THR B 1 151 ? -15.695 11.641 14.562 1 98.94 151 THR B O 1
ATOM 3422 N N . ALA B 1 152 ? -14.023 11.695 13.062 1 98.94 152 ALA B N 1
ATOM 3423 C CA . ALA B 1 152 ? -13.086 12.328 13.992 1 98.94 152 ALA B CA 1
ATOM 3424 C C . ALA B 1 152 ? -13.602 13.695 14.43 1 98.94 152 ALA B C 1
ATOM 3426 O O . ALA B 1 152 ? -13.523 14.047 15.609 1 98.94 152 ALA B O 1
ATOM 3427 N N . HIS B 1 153 ? -14.078 14.461 13.453 1 98.75 153 HIS B N 1
ATOM 3428 C CA . HIS B 1 153 ? -14.656 15.758 13.75 1 98.75 153 HIS B CA 1
ATOM 3429 C C . HIS B 1 153 ? -15.812 15.641 14.742 1 98.75 153 HIS B C 1
ATOM 3431 O O . HIS B 1 153 ? -15.906 16.422 15.695 1 98.75 153 HIS B O 1
ATOM 3437 N N . GLU B 1 154 ? -16.641 14.703 14.57 1 98.56 154 GLU B N 1
ATOM 3438 C CA . GLU B 1 154 ? -17.797 14.477 15.438 1 98.56 154 GLU B CA 1
ATOM 3439 C C . GLU B 1 154 ? -17.359 14.086 16.844 1 98.56 154 GLU B C 1
ATOM 3441 O O . GLU B 1 154 ? -18.078 14.336 17.812 1 98.56 154 GLU B O 1
ATOM 3446 N N . LEU B 1 155 ? -16.219 13.523 16.984 1 98.5 155 LEU B N 1
ATOM 3447 C CA . LEU B 1 155 ? -15.672 13.109 18.266 1 98.5 155 LEU B CA 1
ATOM 3448 C C . LEU B 1 155 ? -14.844 14.227 18.906 1 98.5 155 LEU B C 1
ATOM 3450 O O . LEU B 1 155 ? -14.156 14.016 19.891 1 98.5 155 LEU B O 1
ATOM 3454 N N . ASP B 1 156 ? -14.797 15.359 18.266 1 98.25 156 ASP B N 1
ATOM 3455 C CA . ASP B 1 156 ? -14.125 16.562 18.766 1 98.25 156 ASP B CA 1
ATOM 3456 C C . ASP B 1 156 ? -12.609 16.406 18.703 1 98.25 156 ASP B C 1
ATOM 3458 O O . ASP B 1 156 ? -11.891 16.906 19.578 1 98.25 156 ASP B O 1
ATOM 3462 N N . LEU B 1 157 ? -12.133 15.633 17.766 1 98.75 157 LEU B N 1
ATOM 3463 C CA . LEU B 1 157 ? -10.719 15.602 17.391 1 98.75 157 LEU B CA 1
ATOM 3464 C C . LEU B 1 157 ? -10.406 16.641 16.328 1 98.75 157 LEU B C 1
ATOM 3466 O O . LEU B 1 157 ? -11.203 16.844 15.398 1 98.75 157 LEU B O 1
ATOM 3470 N N . PHE B 1 158 ? -9.281 17.328 16.469 1 98.88 158 PHE B N 1
ATOM 3471 C CA . PHE B 1 158 ? -8.836 18.219 15.391 1 98.88 158 PHE B CA 1
ATOM 3472 C C . PHE B 1 158 ? -8.539 17.422 14.133 1 98.88 158 PHE B C 1
ATOM 3474 O O . PHE B 1 158 ? -7.949 16.328 14.195 1 98.88 158 PHE B O 1
ATOM 3481 N N . THR B 1 159 ? -8.977 17.891 12.953 1 98.88 159 THR B N 1
ATOM 3482 C CA . THR B 1 159 ? -8.805 17.172 11.703 1 98.88 159 THR B CA 1
ATOM 3483 C C . THR B 1 159 ? -7.934 17.953 10.734 1 98.88 159 THR B C 1
ATOM 3485 O O . THR B 1 159 ? -8.219 19.125 10.438 1 98.88 159 THR B O 1
ATOM 3488 N N . CYS B 1 160 ? -6.844 17.359 10.273 1 98.88 160 CYS B N 1
ATOM 3489 C CA . CYS B 1 160 ? -5.883 18 9.375 1 98.88 160 CYS B CA 1
ATOM 3490 C C . CYS B 1 160 ? -5.512 17.062 8.227 1 98.88 160 CYS B C 1
ATOM 3492 O O . CYS B 1 160 ? -4.344 16.703 8.07 1 98.88 160 CYS B O 1
ATOM 3494 N N . PRO B 1 161 ? -6.457 16.734 7.363 1 98.88 161 PRO B N 1
ATOM 3495 C CA . PRO B 1 161 ? -6.207 15.734 6.332 1 98.88 161 PRO B CA 1
ATOM 3496 C C . PRO B 1 161 ? -5.32 16.25 5.203 1 98.88 161 PRO B C 1
ATOM 3498 O O . PRO B 1 161 ? -5.344 17.438 4.891 1 98.88 161 PRO B O 1
ATOM 3501 N N . PHE B 1 162 ? -4.625 15.344 4.629 1 98.56 162 PHE B N 1
ATOM 3502 C CA . PHE B 1 162 ? -3.949 15.57 3.359 1 98.56 162 PHE B CA 1
ATOM 3503 C C . PHE B 1 162 ? -4.949 15.602 2.209 1 98.56 162 PHE B C 1
ATOM 3505 O O . PHE B 1 162 ? -5.883 14.789 2.174 1 98.56 162 PHE B O 1
ATOM 3512 N N . VAL B 1 163 ? -4.758 16.531 1.315 1 98.69 163 VAL B N 1
ATOM 3513 C CA . VAL B 1 163 ? -5.496 16.594 0.059 1 98.69 163 VAL B CA 1
ATOM 3514 C C . VAL B 1 163 ? -4.527 16.828 -1.099 1 98.69 163 VAL B C 1
ATOM 3516 O O . VAL B 1 163 ? -3.457 17.406 -0.909 1 98.69 163 VAL B O 1
ATOM 3519 N N . PHE B 1 164 ? -4.949 16.438 -2.305 1 97.06 164 PHE B N 1
ATOM 3520 C CA . PHE B 1 164 ? -4.035 16.5 -3.438 1 97.06 164 PHE B CA 1
ATOM 3521 C C . PHE B 1 164 ? -4.664 17.266 -4.598 1 97.06 164 PHE B C 1
ATOM 3523 O O . PHE B 1 164 ? -3.994 17.562 -5.59 1 97.06 164 PHE B O 1
ATOM 3530 N N . ASP B 1 165 ? -5.934 17.547 -4.473 1 97 165 ASP B N 1
ATOM 3531 C CA . ASP B 1 165 ? -6.621 18.359 -5.473 1 97 165 ASP B CA 1
ATOM 3532 C C . ASP B 1 165 ? -7.863 19.016 -4.883 1 97 165 ASP B C 1
ATOM 3534 O O . ASP B 1 165 ? -8.172 18.828 -3.703 1 97 165 ASP B O 1
ATOM 3538 N N . ALA B 1 166 ? -8.523 19.828 -5.742 1 98.31 166 ALA B N 1
ATOM 3539 C CA . ALA B 1 166 ? -9.641 20.641 -5.281 1 98.31 166 ALA B CA 1
ATOM 3540 C C . ALA B 1 166 ? -10.828 19.766 -4.887 1 98.31 166 ALA B C 1
ATOM 3542 O O . ALA B 1 166 ? -11.562 20.078 -3.947 1 98.31 166 ALA B O 1
ATOM 3543 N N . GLU B 1 167 ? -11.055 18.672 -5.555 1 98.38 167 GLU B N 1
ATOM 3544 C CA . GLU B 1 167 ? -12.164 17.781 -5.246 1 98.38 167 GLU B CA 1
ATOM 3545 C C . GLU B 1 167 ? -11.992 17.125 -3.875 1 98.38 167 GLU B C 1
ATOM 3547 O O . GLU B 1 167 ? -12.945 17.047 -3.094 1 98.38 167 GLU B O 1
ATOM 3552 N N . GLN B 1 168 ? -10.812 16.688 -3.625 1 98.62 168 GLN B N 1
ATOM 3553 C CA . GLN B 1 168 ? -10.516 16.125 -2.309 1 98.62 168 GLN B CA 1
ATOM 3554 C C . GLN B 1 168 ? -10.656 17.188 -1.22 1 98.62 168 GLN B C 1
ATOM 3556 O O . GLN B 1 168 ? -11.211 16.922 -0.15 1 98.62 168 GLN B O 1
ATOM 3561 N N . GLY B 1 169 ? -10.141 18.375 -1.519 1 98.81 169 GLY B N 1
ATOM 3562 C CA . GLY B 1 169 ? -10.297 19.469 -0.572 1 98.81 169 GLY B CA 1
ATOM 3563 C C . GLY B 1 169 ? -11.75 19.766 -0.237 1 98.81 169 GLY B C 1
ATOM 3564 O O . GLY B 1 169 ? -12.102 19.938 0.934 1 98.81 169 GLY B O 1
ATOM 3565 N N . GLU B 1 170 ? -12.516 19.828 -1.25 1 98.81 170 GLU B N 1
ATOM 3566 C CA . GLU B 1 170 ? -13.938 20.094 -1.061 1 98.81 170 GLU B CA 1
ATOM 3567 C C . GLU B 1 170 ? -14.602 19.016 -0.214 1 98.81 170 GLU B C 1
ATOM 3569 O O . GLU B 1 170 ? -15.367 19.312 0.704 1 98.81 170 GLU B O 1
ATOM 3574 N N . ALA B 1 171 ? -14.312 17.766 -0.52 1 98.81 171 ALA B N 1
ATOM 3575 C CA . ALA B 1 171 ? -14.891 16.641 0.217 1 98.81 171 ALA B CA 1
ATOM 3576 C C . ALA B 1 171 ? -14.508 16.703 1.693 1 98.81 171 ALA B C 1
ATOM 3578 O O . ALA B 1 171 ? -15.359 16.516 2.568 1 98.81 171 ALA B O 1
ATOM 3579 N N . MET B 1 172 ? -13.234 16.953 1.938 1 98.94 172 MET B N 1
ATOM 3580 C CA . MET B 1 172 ? -12.75 17.031 3.314 1 98.94 172 MET B CA 1
ATOM 3581 C C . MET B 1 172 ? -13.367 18.219 4.047 1 98.94 172 MET B C 1
ATOM 3583 O O . MET B 1 172 ? -13.672 18.125 5.234 1 98.94 172 MET B O 1
ATOM 3587 N N . THR B 1 173 ? -13.555 19.328 3.326 1 98.88 173 THR B N 1
ATOM 3588 C CA . THR B 1 173 ? -14.188 20.5 3.938 1 98.88 173 THR B CA 1
ATOM 3589 C C . THR B 1 173 ? -15.633 20.188 4.32 1 98.88 173 THR B C 1
ATOM 3591 O O . THR B 1 173 ? -16.078 20.531 5.414 1 98.88 173 THR B O 1
ATOM 3594 N N . HIS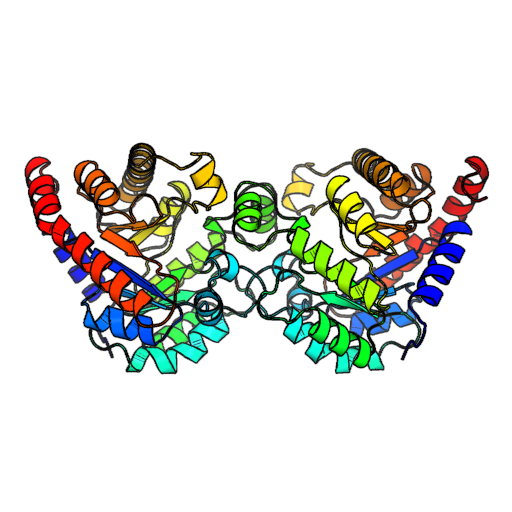 B 1 174 ? -16.375 19.5 3.447 1 98.88 174 HIS B N 1
ATOM 3595 C CA . HIS B 1 174 ? -17.734 19.094 3.754 1 98.88 174 HIS B CA 1
ATOM 3596 C C . HIS B 1 174 ? -17.766 18.156 4.953 1 98.88 174 HIS B C 1
ATOM 3598 O O . HIS B 1 174 ? -18.719 18.172 5.734 1 98.88 174 HIS B O 1
ATOM 3604 N N . ALA B 1 175 ? -16.703 17.406 5.137 1 98.88 175 ALA B N 1
ATOM 3605 C CA . ALA B 1 175 ? -16.641 16.422 6.215 1 98.88 175 ALA B CA 1
ATOM 3606 C C . ALA B 1 175 ? -16.359 17.094 7.555 1 98.88 175 ALA B C 1
ATOM 3608 O O . ALA B 1 175 ? -16.438 16.453 8.609 1 98.88 175 ALA B O 1
ATOM 3609 N N . GLY B 1 176 ? -15.961 18.359 7.504 1 98.75 176 GLY B N 1
ATOM 3610 C CA . GLY B 1 176 ? -15.727 19.109 8.734 1 98.75 176 GLY B CA 1
ATOM 3611 C C . GLY B 1 176 ? -14.258 19.281 9.047 1 98.75 176 GLY B C 1
ATOM 3612 O O . GLY B 1 176 ? -13.898 19.625 10.18 1 98.75 176 GLY B O 1
ATOM 3613 N N . ALA B 1 177 ? -13.398 19.109 8.086 1 98.88 177 ALA B N 1
ATOM 3614 C CA . ALA B 1 177 ? -11.961 19.281 8.312 1 98.88 177 ALA B CA 1
ATOM 3615 C C . ALA B 1 177 ? -11.656 20.656 8.883 1 98.88 177 ALA B C 1
ATOM 3617 O O . ALA B 1 177 ? -12.227 21.656 8.438 1 98.88 177 ALA B O 1
ATOM 3618 N N . ASP B 1 178 ? -10.797 20.734 9.875 1 98.81 178 ASP B N 1
ATOM 3619 C CA . ASP B 1 178 ? -10.422 22 10.5 1 98.81 178 ASP B CA 1
ATOM 3620 C C . ASP B 1 178 ? -9.328 22.719 9.703 1 98.81 178 ASP B C 1
ATOM 3622 O O . ASP B 1 178 ? -9.352 23.938 9.562 1 98.81 178 ASP B O 1
ATOM 3626 N N . MET B 1 179 ? -8.383 21.984 9.266 1 98.81 179 MET B N 1
ATOM 3627 C CA . MET B 1 179 ? -7.273 22.453 8.438 1 98.81 179 MET B CA 1
ATOM 3628 C C . MET B 1 179 ? -6.926 21.438 7.367 1 98.81 179 MET B C 1
ATOM 3630 O O . MET B 1 179 ? -6.918 20.234 7.629 1 98.81 179 MET B O 1
ATOM 3634 N N . LEU B 1 180 ? -6.738 21.891 6.152 1 98.88 180 LEU B N 1
ATOM 3635 C CA . LEU B 1 180 ? -6.277 21.016 5.082 1 98.88 180 LEU B CA 1
ATOM 3636 C C . LEU B 1 180 ? -4.766 21.125 4.902 1 98.88 180 LEU B C 1
ATOM 3638 O O . LEU B 1 180 ? -4.188 22.203 5.113 1 98.88 180 LEU B O 1
ATOM 3642 N N . LEU B 1 181 ? -4.188 20.094 4.566 1 98.62 181 LEU B N 1
ATOM 3643 C CA . LEU B 1 181 ? -2.799 20.094 4.117 1 98.62 181 LEU B CA 1
ATOM 3644 C C . LEU B 1 181 ? -2.705 19.672 2.65 1 98.62 181 LEU B C 1
ATOM 3646 O O . LEU B 1 181 ? -2.791 18.484 2.328 1 98.62 181 LEU B O 1
ATOM 3650 N N . LEU B 1 182 ? -2.514 20.625 1.811 1 98.38 182 LEU B N 1
ATOM 3651 C CA . LEU B 1 182 ? -2.354 20.375 0.383 1 98.38 182 LEU B CA 1
ATOM 3652 C C . LEU B 1 182 ? -0.952 19.859 0.078 1 98.38 182 LEU B C 1
ATOM 3654 O O . LEU B 1 182 ? 0.038 20.547 0.321 1 98.38 182 LEU B O 1
ATOM 3658 N N . HIS B 1 183 ? -0.906 18.688 -0.342 1 96.62 183 HIS B N 1
ATOM 3659 C CA . HIS B 1 183 ? 0.361 18.062 -0.725 1 96.62 183 HIS B CA 1
ATOM 3660 C C . HIS B 1 183 ? 0.625 18.234 -2.217 1 96.62 183 HIS B C 1
ATOM 3662 O O . HIS B 1 183 ? -0.216 17.875 -3.045 1 96.62 183 HIS B O 1
ATOM 3668 N N . PHE B 1 184 ? 1.782 18.734 -2.568 1 93.5 184 PHE B N 1
ATOM 3669 C CA . PHE B 1 184 ? 2.078 19.094 -3.951 1 93.5 184 PHE B CA 1
ATOM 3670 C C . PHE B 1 184 ? 2.648 17.891 -4.707 1 93.5 184 PHE B C 1
ATOM 3672 O O . PHE B 1 184 ? 3.09 18.031 -5.852 1 93.5 184 PHE B O 1
ATOM 3679 N N . GLY B 1 185 ? 2.602 16.719 -4.102 1 83.62 185 GLY B N 1
ATOM 3680 C CA . GLY B 1 185 ? 3.143 15.539 -4.742 1 83.62 185 GLY B CA 1
ATOM 3681 C C . GLY B 1 185 ? 4.582 15.258 -4.359 1 83.62 185 GLY B C 1
ATOM 3682 O O . GLY B 1 185 ? 5.262 16.109 -3.797 1 83.62 185 GLY B O 1
ATOM 3683 N N . LEU B 1 186 ? 5.004 14.055 -4.699 1 77.62 186 LEU B N 1
ATOM 3684 C CA . LEU B 1 186 ? 6.371 13.641 -4.406 1 77.62 186 LEU B CA 1
ATOM 3685 C C . LEU B 1 186 ? 7.301 13.969 -5.57 1 77.62 186 LEU B C 1
ATOM 3687 O O . LEU B 1 186 ? 6.926 13.805 -6.734 1 77.62 186 LEU B O 1
ATOM 3691 N N . VAL B 1 187 ? 8.367 14.508 -5.211 1 70.94 187 VAL B N 1
ATOM 3692 C CA . VAL B 1 187 ? 9.406 14.719 -6.223 1 70.94 187 VAL B CA 1
ATOM 3693 C C . VAL B 1 187 ? 10.555 13.75 -5.98 1 70.94 187 VAL B C 1
ATOM 3695 O O . VAL B 1 187 ? 11.273 13.859 -4.98 1 70.94 187 VAL B O 1
ATOM 3698 N N . THR B 1 188 ? 10.664 12.828 -6.812 1 73.5 188 THR B N 1
ATOM 3699 C CA . THR B 1 188 ? 11.75 11.859 -6.695 1 73.5 188 THR B CA 1
ATOM 3700 C C . THR B 1 188 ? 13.07 12.477 -7.137 1 73.5 188 THR B C 1
ATOM 3702 O O . THR B 1 188 ? 13.086 13.5 -7.824 1 73.5 188 THR B O 1
ATOM 3705 N N . LYS B 1 189 ? 14.133 11.812 -6.707 1 74.19 189 LYS B N 1
ATOM 3706 C CA . LYS B 1 189 ? 15.445 12.242 -7.172 1 74.19 189 LYS B CA 1
ATOM 3707 C C . LYS B 1 189 ? 15.531 12.211 -8.695 1 74.19 189 LYS B C 1
ATOM 3709 O O . LYS B 1 189 ? 16.078 13.125 -9.305 1 74.19 189 LYS B O 1
ATOM 3714 N N . ARG B 1 190 ? 14.953 11.18 -9.281 1 74.94 190 ARG B N 1
ATOM 3715 C CA . ARG B 1 190 ? 14.969 11.023 -10.734 1 74.94 190 ARG B CA 1
ATOM 3716 C C . ARG B 1 190 ? 14.211 12.156 -11.414 1 74.94 190 ARG B C 1
ATOM 3718 O O . ARG B 1 190 ? 14.641 12.664 -12.453 1 74.94 190 ARG B O 1
ATOM 3725 N N . ALA B 1 191 ? 13.125 12.461 -10.789 1 76.69 191 ALA B N 1
ATOM 3726 C CA . ALA B 1 191 ? 12.344 13.562 -11.336 1 76.69 191 ALA B CA 1
ATOM 3727 C C . ALA B 1 191 ? 13.102 14.883 -11.227 1 76.69 191 ALA B C 1
ATOM 3729 O O . ALA B 1 191 ? 13.047 15.719 -12.133 1 76.69 191 ALA B O 1
ATOM 3730 N N . LEU B 1 192 ? 13.781 15.031 -10.188 1 73.44 192 LEU B N 1
ATOM 3731 C CA . LEU B 1 192 ? 14.578 16.234 -9.969 1 73.44 192 LEU B CA 1
ATOM 3732 C C . LEU B 1 192 ? 15.688 16.344 -11.008 1 73.44 192 LEU B C 1
ATOM 3734 O O . LEU B 1 192 ? 15.891 17.422 -11.586 1 73.44 192 LEU B O 1
ATOM 3738 N N . GLU B 1 193 ? 16.281 15.227 -11.258 1 77.75 193 GLU B N 1
ATOM 3739 C CA . GLU B 1 193 ? 17.391 15.188 -12.211 1 77.75 193 GLU B CA 1
ATOM 3740 C C . GLU B 1 193 ? 16.922 15.484 -13.625 1 77.75 193 GLU B C 1
ATOM 3742 O O . GLU B 1 193 ? 17.641 16.078 -14.422 1 77.75 193 GLU B O 1
ATOM 3747 N N . ARG B 1 194 ? 15.711 15.148 -13.93 1 79.25 194 ARG B N 1
ATOM 3748 C CA . ARG B 1 194 ? 15.172 15.336 -15.273 1 79.25 194 ARG B CA 1
ATOM 3749 C C . ARG B 1 194 ? 14.523 16.719 -15.414 1 79.25 194 ARG B C 1
ATOM 3751 O O . ARG B 1 194 ? 14.117 17.109 -16.5 1 79.25 194 ARG B O 1
ATOM 3758 N N . GLY B 1 195 ? 14.461 17.391 -14.266 1 73 195 GLY B N 1
ATOM 3759 C CA . GLY B 1 195 ? 13.805 18.688 -14.273 1 73 195 GLY B CA 1
ATOM 3760 C C . GLY B 1 195 ? 12.289 18.594 -14.344 1 73 195 GLY B C 1
ATOM 3761 O O . GLY B 1 195 ? 11.625 19.531 -14.766 1 73 195 GLY B O 1
ATOM 3762 N N . ASP B 1 196 ? 11.797 17.406 -14.023 1 78.31 196 ASP B N 1
ATOM 3763 C CA . ASP B 1 196 ? 10.359 17.156 -14.055 1 78.31 196 ASP B CA 1
ATOM 3764 C C . ASP B 1 196 ? 9.734 17.3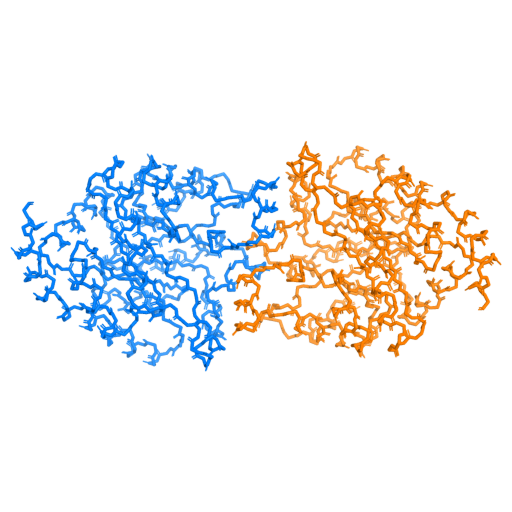91 -12.68 1 78.31 196 ASP B C 1
ATOM 3766 O O . ASP B 1 196 ? 9.219 16.469 -12.062 1 78.31 196 ASP B O 1
ATOM 3770 N N . THR B 1 197 ? 9.867 18.641 -12.219 1 80.69 197 THR B N 1
ATOM 3771 C CA . THR B 1 197 ? 9.297 19.016 -10.938 1 80.69 197 THR B CA 1
ATOM 3772 C C . THR B 1 197 ? 8.305 20.172 -11.109 1 80.69 197 THR B C 1
ATOM 3774 O O . THR B 1 197 ? 8.539 21.078 -11.906 1 80.69 197 THR B O 1
ATOM 3777 N N . PRO B 1 198 ? 7.242 20.031 -10.453 1 85.5 198 PRO B N 1
ATOM 3778 C CA . PRO B 1 198 ? 6.312 21.156 -10.523 1 85.5 198 PRO B CA 1
ATOM 3779 C C . PRO B 1 198 ? 6.938 22.469 -10.039 1 85.5 198 PRO B C 1
ATOM 3781 O O . PRO B 1 198 ? 7.699 22.469 -9.07 1 85.5 198 PRO B O 1
ATOM 3784 N N . SER B 1 199 ? 6.668 23.531 -10.727 1 89.62 199 SER B N 1
ATOM 3785 C CA . SER B 1 199 ? 7.148 24.844 -10.32 1 89.62 199 SER B CA 1
ATOM 3786 C C . SER B 1 199 ? 6.352 25.391 -9.141 1 89.62 199 SER B C 1
ATOM 3788 O O . SER B 1 199 ? 5.234 24.938 -8.883 1 89.62 199 SER B O 1
ATOM 3790 N N . VAL B 1 200 ? 6.93 26.312 -8.469 1 92.69 200 VAL B N 1
ATOM 3791 C CA . VAL B 1 200 ? 6.219 26.969 -7.375 1 92.69 200 VAL B CA 1
ATOM 3792 C C . VAL B 1 200 ? 4.969 27.656 -7.906 1 92.69 200 VAL B C 1
ATOM 3794 O O . VAL B 1 200 ? 3.938 27.703 -7.23 1 92.69 200 VAL B O 1
ATOM 3797 N N . GLU B 1 201 ? 5.078 28.156 -9.117 1 93.56 201 GLU B N 1
ATOM 3798 C CA . GLU B 1 201 ? 3.93 28.797 -9.742 1 93.56 201 GLU B CA 1
ATOM 3799 C C . GLU B 1 201 ? 2.787 27.812 -9.961 1 93.56 201 GLU B C 1
ATOM 3801 O O . GLU B 1 201 ? 1.623 28.141 -9.719 1 93.56 201 GLU B O 1
ATOM 3806 N N . SER B 1 202 ? 3.186 26.688 -10.422 1 94.06 202 SER B N 1
ATOM 3807 C CA . SER B 1 202 ? 2.17 25.656 -10.617 1 94.06 202 SER B CA 1
ATOM 3808 C C . SER B 1 202 ? 1.554 25.234 -9.289 1 94.06 202 SER B C 1
ATOM 3810 O O . SER B 1 202 ? 0.359 24.938 -9.219 1 94.06 202 SER B O 1
ATOM 3812 N N . CYS B 1 203 ? 2.355 25.156 -8.281 1 95.06 203 CYS B N 1
ATOM 3813 C CA . CYS B 1 203 ? 1.869 24.844 -6.941 1 95.06 203 CYS B CA 1
ATOM 3814 C C . CYS B 1 203 ? 0.922 25.922 -6.43 1 95.06 203 CYS B C 1
ATOM 3816 O O . CYS B 1 203 ? -0.106 25.609 -5.824 1 95.06 203 CYS B O 1
ATOM 3818 N N . ALA B 1 204 ? 1.267 27.188 -6.68 1 95.75 204 ALA B N 1
ATOM 3819 C CA . ALA B 1 204 ? 0.405 28.297 -6.297 1 95.75 204 ALA B CA 1
ATOM 3820 C C . ALA B 1 204 ? -0.952 28.203 -6.992 1 95.75 204 ALA B C 1
ATOM 3822 O O . ALA B 1 204 ? -1.989 28.469 -6.375 1 95.75 204 ALA B O 1
ATOM 3823 N N . ASP B 1 205 ? -0.887 27.844 -8.25 1 96.62 205 ASP B N 1
ATOM 3824 C CA . ASP B 1 205 ? -2.131 27.688 -9 1 96.62 205 ASP B CA 1
ATOM 3825 C C . ASP B 1 205 ? -2.996 26.578 -8.398 1 96.62 205 ASP B C 1
ATOM 3827 O O . ASP B 1 205 ? -4.215 26.734 -8.281 1 96.62 205 ASP B O 1
ATOM 3831 N N . LYS B 1 206 ? -2.361 25.484 -8.094 1 96.31 206 LYS B N 1
ATOM 3832 C CA . LYS B 1 206 ? -3.078 24.391 -7.453 1 96.31 206 LYS B CA 1
ATOM 3833 C C . LYS B 1 206 ? -3.674 24.828 -6.117 1 96.31 206 LYS B C 1
ATOM 3835 O O . LYS B 1 206 ? -4.824 24.5 -5.812 1 96.31 206 LYS B O 1
ATOM 3840 N N . LEU B 1 207 ? -2.922 25.484 -5.328 1 97.5 207 LEU B N 1
ATOM 3841 C CA . LEU B 1 207 ? -3.398 25.984 -4.043 1 97.5 207 LEU B CA 1
ATOM 3842 C C . LEU B 1 207 ? -4.586 26.922 -4.23 1 97.5 207 LEU B C 1
ATOM 3844 O O . LEU B 1 207 ? -5.555 26.859 -3.473 1 97.5 207 LEU B O 1
ATOM 3848 N N . ARG B 1 208 ? -4.52 27.828 -5.23 1 96.94 208 ARG B N 1
ATOM 3849 C CA . ARG B 1 208 ? -5.617 28.75 -5.508 1 96.94 208 ARG B CA 1
ATOM 3850 C C . ARG B 1 208 ? -6.898 27.984 -5.836 1 96.94 208 ARG B C 1
ATOM 3852 O O . ARG B 1 208 ? -7.977 28.344 -5.359 1 96.94 208 ARG B O 1
ATOM 3859 N N . GLN B 1 209 ? -6.758 26.953 -6.629 1 97.69 209 GLN B N 1
ATOM 3860 C CA . GLN B 1 209 ? -7.914 26.141 -7 1 97.69 209 GLN B CA 1
ATOM 3861 C C . GLN B 1 209 ? -8.539 25.484 -5.777 1 97.69 209 GLN B C 1
ATOM 3863 O O . GLN B 1 209 ? -9.758 25.484 -5.617 1 97.69 209 GLN B O 1
ATOM 3868 N N . VAL B 1 210 ? -7.699 24.875 -4.941 1 98.06 210 VAL B N 1
ATOM 3869 C CA . VAL B 1 210 ? -8.172 24.219 -3.729 1 98.06 210 VAL B CA 1
ATOM 3870 C C . VAL B 1 210 ? -8.812 25.25 -2.799 1 98.06 210 VAL B C 1
ATOM 3872 O O . VAL B 1 210 ? -9.898 25.016 -2.252 1 98.06 210 VAL B O 1
ATOM 3875 N N . TRP B 1 211 ? -8.133 26.344 -2.672 1 96.31 211 TRP B N 1
ATOM 3876 C CA . TRP B 1 211 ? -8.602 27.406 -1.791 1 96.31 211 TRP B CA 1
ATOM 3877 C C . TRP B 1 211 ? -9.977 27.906 -2.217 1 96.31 211 TRP B C 1
ATOM 3879 O O . TRP B 1 211 ? -10.883 28.031 -1.39 1 96.31 211 TRP B O 1
ATOM 3889 N N . GLU B 1 212 ? -10.148 28.25 -3.465 1 96.62 212 GLU B N 1
ATOM 3890 C CA . GLU B 1 212 ? -11.406 28.766 -3.979 1 96.62 212 GLU B CA 1
ATOM 3891 C C . GLU B 1 212 ? -12.539 27.766 -3.779 1 96.62 212 GLU B C 1
ATOM 3893 O O . GLU B 1 212 ? -13.625 28.125 -3.307 1 96.62 212 GLU B O 1
ATOM 3898 N N . LYS B 1 213 ? -12.25 26.516 -4.094 1 97.94 213 LYS B N 1
ATOM 3899 C CA . LYS B 1 213 ? -13.273 25.484 -3.984 1 97.94 213 LYS B CA 1
ATOM 3900 C C . LYS B 1 213 ? -13.656 25.234 -2.527 1 97.94 213 LYS B C 1
ATOM 3902 O O . LYS B 1 213 ? -14.836 25.078 -2.209 1 97.94 213 LYS B O 1
ATOM 3907 N N . CYS B 1 214 ? -12.711 25.188 -1.662 1 98.25 214 CYS B N 1
ATOM 3908 C CA . CYS B 1 214 ? -12.953 24.859 -0.26 1 98.25 214 CYS B CA 1
ATOM 3909 C C . CYS B 1 214 ? -13.609 26.047 0.462 1 98.25 214 CYS B C 1
ATOM 3911 O O . CYS B 1 214 ? -14.461 25.844 1.326 1 98.25 214 CYS B O 1
ATOM 3913 N N . ARG B 1 215 ? -13.242 27.266 0.13 1 95.56 215 ARG B N 1
ATOM 3914 C CA . ARG B 1 215 ? -13.812 28.453 0.778 1 95.56 215 ARG B CA 1
ATOM 3915 C C . ARG B 1 215 ? -15.266 28.656 0.367 1 95.56 215 ARG B C 1
ATOM 3917 O O . ARG B 1 215 ? -16.047 29.266 1.099 1 95.56 215 ARG B O 1
ATOM 3924 N N . ALA B 1 216 ? -15.57 28.156 -0.766 1 97.5 216 ALA B N 1
ATOM 3925 C CA . ALA B 1 216 ? -16.969 28.188 -1.18 1 97.5 216 ALA B CA 1
ATOM 3926 C C . ALA B 1 216 ? -17.828 27.328 -0.266 1 97.5 216 ALA B C 1
ATOM 3928 O O . ALA B 1 216 ? -19.031 27.578 -0.102 1 97.5 216 ALA B O 1
ATOM 3929 N N . VAL B 1 217 ? -17.266 26.312 0.31 1 98.12 217 VAL B N 1
ATOM 3930 C CA . VAL B 1 217 ? -17.969 25.438 1.239 1 98.12 217 VAL B CA 1
ATOM 3931 C C . VAL B 1 217 ? -17.953 26.031 2.641 1 98.12 217 VAL B C 1
ATOM 3933 O O . VAL B 1 217 ? -18.984 26.078 3.322 1 98.12 217 VAL B O 1
ATOM 3936 N N . ARG B 1 218 ? -16.812 26.5 3.053 1 98 218 ARG B N 1
ATOM 3937 C CA . ARG B 1 218 ? -16.609 27.094 4.371 1 98 218 ARG B CA 1
ATOM 3938 C C . ARG B 1 218 ? -15.516 28.156 4.324 1 98 218 ARG B C 1
ATOM 3940 O O . ARG B 1 218 ? -14.336 27.828 4.152 1 98 218 ARG B O 1
ATOM 3947 N N . ARG B 1 219 ? -15.758 29.297 4.68 1 95.31 219 ARG B N 1
ATOM 3948 C CA . ARG B 1 219 ? -14.914 30.469 4.434 1 95.31 219 ARG B CA 1
ATOM 3949 C C . ARG B 1 219 ? -13.711 30.484 5.363 1 95.31 219 ARG B C 1
ATOM 3951 O O . ARG B 1 219 ? -12.656 31.016 5.012 1 95.31 219 ARG B O 1
ATOM 3958 N N . ASP B 1 220 ? -13.805 29.891 6.527 1 94.44 220 ASP B N 1
ATOM 3959 C CA . ASP B 1 220 ? -12.75 30.031 7.527 1 94.44 220 ASP B CA 1
ATOM 3960 C C . ASP B 1 220 ? -11.82 28.828 7.52 1 94.44 220 ASP B C 1
ATOM 3962 O O . ASP B 1 220 ? -11.039 28.625 8.453 1 94.44 220 ASP B O 1
ATOM 3966 N N . ILE B 1 221 ? -11.898 27.953 6.527 1 97.19 221 ILE B N 1
ATOM 3967 C CA . ILE B 1 221 ? -11.062 26.766 6.457 1 97.19 221 ILE B CA 1
ATOM 3968 C C . ILE B 1 221 ? -9.594 27.156 6.332 1 97.19 221 ILE B C 1
ATOM 3970 O O . ILE B 1 221 ? -9.258 28.094 5.594 1 97.19 221 ILE B O 1
ATOM 3974 N N . LEU B 1 222 ? -8.734 26.594 7.172 1 98.31 222 LEU B N 1
ATOM 3975 C CA . LEU B 1 222 ? -7.289 26.781 7.094 1 98.31 222 LEU B CA 1
ATOM 3976 C C . LEU B 1 222 ? -6.668 25.828 6.082 1 98.31 222 LEU B C 1
ATOM 3978 O O . LEU B 1 222 ? -7.062 24.672 6 1 98.31 222 LEU B O 1
ATOM 3982 N N . ILE B 1 223 ? -5.715 26.312 5.27 1 98.56 223 ILE B N 1
ATOM 3983 C CA . ILE B 1 223 ? -5.039 25.453 4.301 1 98.56 223 ILE B CA 1
ATOM 3984 C C . ILE B 1 223 ? -3.529 25.656 4.41 1 98.56 223 ILE B C 1
ATOM 3986 O O . ILE B 1 223 ? -3.025 26.766 4.234 1 98.56 223 ILE B O 1
ATOM 3990 N N . GLY B 1 224 ? -2.869 24.641 4.816 1 98.31 224 GLY B N 1
ATOM 3991 C CA . GLY B 1 224 ? -1.419 24.562 4.727 1 98.31 224 GLY B CA 1
ATOM 3992 C C . GLY B 1 224 ? -0.931 23.75 3.541 1 98.31 224 GLY B C 1
ATOM 3993 O O . GLY B 1 224 ? -1.732 23.156 2.82 1 98.31 224 GLY B O 1
ATOM 3994 N N . CYS B 1 225 ? 0.394 23.75 3.359 1 97.38 225 CYS B N 1
ATOM 3995 C CA . CYS B 1 225 ? 0.958 23.047 2.209 1 97.38 225 CYS B CA 1
ATOM 3996 C C . CYS B 1 225 ? 2.18 22.234 2.611 1 97.38 225 CYS B C 1
ATOM 3998 O O . CYS B 1 225 ? 2.812 22.516 3.631 1 97.38 225 CYS B O 1
ATOM 4000 N N . CYS B 1 226 ? 2.43 21.234 1.843 1 94.5 226 CYS B N 1
ATOM 4001 C CA . CYS B 1 226 ? 3.66 20.469 1.989 1 94.5 226 CYS B CA 1
ATOM 4002 C C . CYS B 1 226 ? 4.117 19.906 0.647 1 94.5 226 CYS B C 1
ATOM 4004 O O . CYS B 1 226 ? 3.311 19.75 -0.271 1 94.5 226 CYS B O 1
ATOM 4006 N N . GLY B 1 227 ? 5.426 19.641 0.571 1 90.44 227 GLY B N 1
ATOM 4007 C CA . GLY B 1 227 ? 6.086 19.188 -0.643 1 90.44 227 GLY B CA 1
ATOM 4008 C C . GLY B 1 227 ? 7.469 19.781 -0.83 1 90.44 227 GLY B C 1
ATOM 4009 O O . GLY B 1 227 ? 7.828 20.75 -0.159 1 90.44 227 GLY B O 1
ATOM 4010 N N . GLN B 1 228 ? 8.117 19.281 -1.811 1 85.88 228 GLN B N 1
ATOM 4011 C CA . GLN B 1 228 ? 9.508 19.688 -2.018 1 85.88 228 GLN B CA 1
ATOM 4012 C C . GLN B 1 228 ? 9.594 21.141 -2.469 1 85.88 228 GLN B C 1
ATOM 4014 O O . GLN B 1 228 ? 10.562 21.844 -2.152 1 85.88 228 GLN B O 1
ATOM 4019 N N . GLN B 1 229 ? 8.648 21.641 -3.123 1 87.75 229 GLN B N 1
ATOM 4020 C CA . GLN B 1 229 ? 8.641 22.984 -3.68 1 87.75 229 GLN B CA 1
ATOM 4021 C C . GLN B 1 229 ? 8.641 24.031 -2.574 1 87.75 229 GLN B C 1
ATOM 4023 O O . GLN B 1 229 ? 9.109 25.156 -2.777 1 87.75 229 GLN B O 1
ATOM 4028 N N . VAL B 1 230 ? 8.164 23.656 -1.448 1 90.88 230 VAL B N 1
ATOM 4029 C CA . VAL B 1 230 ? 8.07 24.641 -0.373 1 90.88 230 VAL B CA 1
ATOM 4030 C C . VAL B 1 230 ? 9 24.25 0.771 1 90.88 230 VAL B C 1
ATOM 4032 O O . VAL B 1 230 ? 8.922 24.812 1.863 1 90.88 230 VAL B O 1
ATOM 4035 N N . ASP B 1 231 ? 9.883 23.312 0.433 1 86.75 231 ASP B N 1
ATOM 4036 C CA . ASP B 1 231 ? 10.875 22.922 1.428 1 86.75 231 ASP B CA 1
ATOM 4037 C C . ASP B 1 231 ? 11.961 23.984 1.566 1 86.75 231 ASP B C 1
ATOM 4039 O O . ASP B 1 231 ? 12.547 24.156 2.639 1 86.75 231 ASP B O 1
ATOM 4043 N N . SER B 1 232 ? 12.195 24.641 0.469 1 88.44 232 SER B N 1
ATOM 4044 C CA . SER B 1 232 ? 13.164 25.734 0.522 1 88.44 232 SER B CA 1
ATOM 4045 C C . SER B 1 232 ? 12.523 27.031 0.998 1 88.44 232 SER B C 1
ATOM 4047 O O . SER B 1 232 ? 11.336 27.266 0.77 1 88.44 232 SER B O 1
ATOM 4049 N N . LEU B 1 233 ? 13.344 27.812 1.629 1 94.25 233 LEU B N 1
ATOM 4050 C CA . LEU B 1 233 ? 12.875 29.125 2.057 1 94.25 233 LEU B CA 1
ATOM 4051 C C . LEU B 1 233 ? 12.367 29.938 0.868 1 94.25 233 LEU B C 1
ATOM 4053 O O . LEU B 1 233 ? 11.336 30.609 0.962 1 94.25 233 LEU B O 1
ATOM 4057 N N . GLU B 1 234 ? 13.109 29.828 -0.207 1 95.06 234 GLU B N 1
ATOM 4058 C CA . GLU B 1 234 ? 12.742 30.594 -1.404 1 95.06 234 GLU B CA 1
ATOM 4059 C C . GLU B 1 234 ? 11.383 30.141 -1.944 1 95.06 234 GLU B C 1
ATOM 4061 O O . GLU B 1 234 ? 10.547 30.984 -2.295 1 95.06 234 GLU B O 1
ATOM 4066 N N . GLY B 1 235 ? 11.195 28.859 -2.027 1 94.5 235 GLY B N 1
ATOM 4067 C CA . GLY B 1 235 ? 9.93 28.344 -2.506 1 94.5 235 GLY B CA 1
ATOM 4068 C C . GLY B 1 235 ? 8.758 28.703 -1.606 1 94.5 235 GLY B C 1
ATOM 4069 O O . GLY B 1 235 ? 7.699 29.094 -2.088 1 94.5 235 GLY B O 1
ATOM 4070 N N . ALA B 1 236 ? 8.969 28.594 -0.321 1 96.5 236 ALA B N 1
ATOM 4071 C CA . ALA B 1 236 ? 7.938 28.938 0.648 1 96.5 236 ALA B CA 1
ATOM 4072 C C . ALA B 1 236 ? 7.613 30.438 0.581 1 96.5 236 ALA B C 1
ATOM 4074 O O . ALA B 1 236 ? 6.441 30.828 0.615 1 96.5 236 ALA B O 1
ATOM 4075 N N . ALA B 1 237 ? 8.656 31.234 0.47 1 97.19 237 ALA B N 1
ATOM 4076 C CA . ALA B 1 237 ? 8.469 32.688 0.387 1 97.19 237 ALA B CA 1
ATOM 4077 C C . ALA B 1 237 ? 7.656 33.062 -0.846 1 97.19 237 ALA B C 1
ATOM 4079 O O . ALA B 1 237 ? 6.766 33.906 -0.771 1 97.19 237 ALA B O 1
ATOM 4080 N N . GLN B 1 238 ? 8 32.438 -1.9 1 96.06 238 GLN B N 1
ATOM 4081 C CA . GLN B 1 238 ? 7.289 32.719 -3.141 1 96.06 238 GLN B CA 1
ATOM 4082 C C . GLN B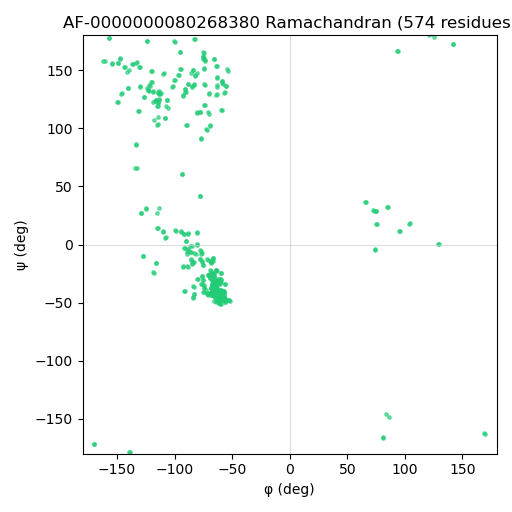 1 238 ? 5.809 32.375 -3.02 1 96.06 238 GLN B C 1
ATOM 4084 O O . GLN B 1 238 ? 4.945 33.094 -3.516 1 96.06 238 GLN B O 1
ATOM 4089 N N . LEU B 1 239 ? 5.523 31.266 -2.414 1 96.25 239 LEU B N 1
ATOM 4090 C CA . LEU B 1 239 ? 4.141 30.844 -2.24 1 96.25 239 LEU B CA 1
ATOM 4091 C C . LEU B 1 239 ? 3.383 31.812 -1.335 1 96.25 239 LEU B C 1
ATOM 4093 O O . LEU B 1 239 ? 2.242 32.188 -1.628 1 96.25 239 LEU B O 1
ATOM 4097 N N . VAL B 1 240 ? 4.016 32.25 -0.234 1 96.19 240 VAL B N 1
ATOM 4098 C CA . VAL B 1 240 ? 3.406 33.156 0.723 1 96.19 240 VAL B CA 1
ATOM 4099 C C . VAL B 1 240 ? 3.105 34.5 0.041 1 96.19 240 VAL B C 1
ATOM 4101 O O . VAL B 1 240 ? 2.059 35.094 0.285 1 96.19 240 VAL B O 1
ATOM 4104 N N . GLN B 1 241 ? 4.008 34.906 -0.791 1 94.06 241 GLN B N 1
ATOM 4105 C CA . GLN B 1 241 ? 3.805 36.156 -1.516 1 94.06 241 GLN B CA 1
ATOM 4106 C C . GLN B 1 241 ? 2.627 36.031 -2.48 1 94.06 241 GLN B C 1
ATOM 4108 O O . GLN B 1 241 ? 1.866 37 -2.646 1 94.06 241 GLN B O 1
ATOM 4113 N N . SER B 1 242 ? 2.529 34.938 -3.082 1 93.06 242 SER B N 1
ATOM 4114 C CA . SER B 1 242 ? 1.495 34.75 -4.09 1 93.06 242 SER B CA 1
ATOM 4115 C C . SER B 1 242 ? 0.125 34.562 -3.445 1 93.06 242 SER B C 1
ATOM 4117 O O . SER B 1 242 ? -0.889 35 -3.992 1 93.06 242 SER B O 1
ATOM 4119 N N . ILE B 1 243 ? 0.103 33.781 -2.344 1 94.19 243 ILE B N 1
ATOM 4120 C CA . ILE B 1 243 ? -1.133 33.5 -1.627 1 94.19 243 ILE B CA 1
ATOM 4121 C C . ILE B 1 243 ? -0.917 33.688 -0.127 1 94.19 243 ILE B C 1
ATOM 4123 O O . ILE B 1 243 ? -0.778 32.719 0.613 1 94.19 243 ILE B O 1
ATOM 4127 N N . PRO B 1 244 ? -1.074 34.875 0.338 1 93.12 244 PRO B N 1
ATOM 4128 C CA . PRO B 1 244 ? -0.748 35.156 1.735 1 93.12 244 PRO B CA 1
ATOM 4129 C C . PRO B 1 244 ? -1.699 34.469 2.719 1 93.12 244 PRO B C 1
ATOM 4131 O O . PRO B 1 244 ? -1.405 34.406 3.914 1 93.12 244 PRO B O 1
ATOM 4134 N N . SER B 1 245 ? -2.812 34 2.193 1 92.38 245 SER B N 1
ATOM 4135 C CA . SER B 1 245 ? -3.803 33.344 3.055 1 92.38 245 SER B CA 1
ATOM 4136 C C . SER B 1 245 ? -3.375 31.938 3.434 1 92.38 245 SER B C 1
ATOM 4138 O O . SER B 1 245 ? -4.016 31.297 4.266 1 92.38 245 SER B O 1
ATOM 4140 N N . VAL B 1 246 ? -2.281 31.438 2.844 1 96.75 246 VAL B N 1
ATOM 4141 C CA . VAL B 1 246 ? -1.781 30.109 3.223 1 96.75 246 VAL B CA 1
ATOM 4142 C C . VAL B 1 246 ? -1.505 30.078 4.727 1 96.75 246 VAL B C 1
ATOM 4144 O O . VAL B 1 246 ? -0.883 31 5.27 1 96.75 246 VAL B O 1
ATOM 4147 N N . ALA B 1 247 ? -1.997 29.094 5.387 1 97.88 247 ALA B N 1
ATOM 4148 C CA . ALA B 1 247 ? -1.905 29.016 6.844 1 97.88 247 ALA B CA 1
ATOM 4149 C C . ALA B 1 247 ? -0.484 28.688 7.289 1 97.88 247 ALA B C 1
ATOM 4151 O O . ALA B 1 247 ? -0.029 29.156 8.336 1 97.88 247 ALA B O 1
ATOM 4152 N N . GLY B 1 248 ? 0.146 27.812 6.535 1 97.88 248 GLY B N 1
ATOM 4153 C CA . GLY B 1 248 ? 1.492 27.406 6.918 1 97.88 248 GLY B CA 1
ATOM 4154 C C . GLY B 1 248 ? 2.014 26.219 6.133 1 97.88 248 GLY B C 1
ATOM 4155 O O . GLY B 1 248 ? 1.557 25.969 5.02 1 97.88 248 GLY B O 1
ATOM 4156 N N . PHE B 1 249 ? 3.094 25.609 6.727 1 97.69 249 PHE B N 1
ATOM 4157 C CA . PHE B 1 249 ? 3.799 24.547 6.02 1 97.69 249 PHE B CA 1
ATOM 4158 C C . PHE B 1 249 ? 3.982 23.328 6.918 1 97.69 249 PHE B C 1
ATOM 4160 O O . PHE B 1 249 ? 3.996 23.453 8.141 1 97.69 249 PHE B O 1
ATOM 4167 N N . PHE B 1 250 ? 4.066 22.172 6.277 1 96.75 250 PHE B N 1
ATOM 4168 C CA . PHE B 1 250 ? 4.242 20.875 6.941 1 96.75 250 PHE B CA 1
ATOM 4169 C C . PHE B 1 250 ? 5.488 20.172 6.422 1 96.75 250 PHE B C 1
ATOM 4171 O O . PHE B 1 250 ? 5.715 20.109 5.211 1 96.75 250 PHE B O 1
ATOM 4178 N N . ILE B 1 251 ? 6.277 19.672 7.371 1 91.5 251 ILE B N 1
ATOM 4179 C CA . ILE B 1 251 ? 7.578 19.125 6.996 1 91.5 251 ILE B CA 1
ATOM 4180 C C . ILE B 1 251 ? 7.672 17.656 7.438 1 91.5 251 ILE B C 1
ATOM 4182 O O . ILE B 1 251 ? 7.195 17.297 8.516 1 91.5 251 ILE B O 1
ATOM 4186 N N . PHE B 1 252 ? 8.117 16.859 6.516 1 83.62 252 PHE B N 1
ATOM 4187 C CA . PHE B 1 252 ? 8.602 15.523 6.824 1 83.62 252 PHE B CA 1
ATOM 4188 C C . PHE B 1 252 ? 10.125 15.461 6.707 1 83.62 252 PHE B C 1
ATOM 4190 O O . PHE B 1 252 ? 10.695 15.883 5.699 1 83.62 252 PHE B O 1
ATOM 4197 N N . PHE B 1 253 ? 10.766 15.156 7.758 1 73.5 253 PHE B N 1
ATOM 4198 C CA . PHE B 1 253 ? 12.219 15.125 7.66 1 73.5 253 PHE B CA 1
ATOM 4199 C C . PHE B 1 253 ? 12.758 13.727 7.953 1 73.5 253 PHE B C 1
ATOM 4201 O O . PHE B 1 253 ? 12.68 13.258 9.094 1 73.5 253 PHE B O 1
ATOM 4208 N N . PRO B 1 254 ? 13.211 13.039 6.887 1 69.44 254 PRO B N 1
ATOM 4209 C CA . PRO B 1 254 ? 13.789 11.719 7.109 1 69.44 254 PRO B CA 1
ATOM 4210 C C . PRO B 1 254 ? 15.172 11.773 7.746 1 69.44 254 PRO B C 1
ATOM 4212 O O . PRO B 1 254 ? 15.828 12.828 7.727 1 69.44 254 PRO B O 1
ATOM 4215 N N . GLY B 1 255 ? 15.609 10.75 8.359 1 70.5 255 GLY B N 1
ATOM 4216 C CA . GLY B 1 255 ? 16.953 10.664 8.898 1 70.5 255 GLY B CA 1
ATOM 4217 C C . GLY B 1 255 ? 16.984 10.414 10.398 1 70.5 255 GLY B C 1
ATOM 4218 O O . GLY B 1 255 ? 15.961 10.094 11 1 70.5 255 GLY B O 1
ATOM 4219 N N . LYS B 1 256 ? 18.188 10.336 10.883 1 71.06 256 LYS B N 1
ATOM 4220 C CA . LYS B 1 256 ? 18.344 10.086 12.312 1 71.06 256 LYS B CA 1
ATOM 4221 C C . LYS B 1 256 ? 19.469 10.906 12.906 1 71.06 256 LYS B C 1
ATOM 4223 O O . LYS B 1 256 ? 20.328 11.414 12.172 1 71.06 256 LYS B O 1
ATOM 4228 N N . GLY B 1 257 ? 19.312 11.195 14.078 1 77.69 257 GLY B N 1
ATOM 4229 C CA . GLY B 1 257 ? 20.422 11.734 14.859 1 77.69 257 GLY B CA 1
ATOM 4230 C C . GLY B 1 257 ? 20.562 13.242 14.734 1 77.69 257 GLY B C 1
ATOM 4231 O O . GLY B 1 257 ? 19.562 13.953 14.617 1 77.69 257 GLY B O 1
ATOM 4232 N N . GLU B 1 258 ? 21.734 13.719 14.82 1 80.88 258 GLU B N 1
ATOM 4233 C CA . GLU B 1 258 ? 22.062 15.141 14.898 1 80.88 258 GLU B CA 1
ATOM 4234 C C . GLU B 1 258 ? 21.734 15.852 13.586 1 80.88 258 GLU B C 1
ATOM 4236 O O . GLU B 1 258 ? 21.297 17.016 13.594 1 80.88 258 GLU B O 1
ATOM 4241 N N . GLU B 1 259 ? 21.906 15.156 12.594 1 82.38 259 GLU B N 1
ATOM 4242 C CA . GLU B 1 259 ? 21.641 15.766 11.297 1 82.38 259 GLU B CA 1
ATOM 4243 C C . GLU B 1 259 ? 20.156 16.094 11.133 1 82.38 259 GLU B C 1
ATOM 4245 O O . GLU B 1 259 ? 19.797 17.156 10.617 1 82.38 259 GLU B O 1
ATOM 4250 N N . LEU B 1 260 ? 19.328 15.234 11.555 1 84.25 260 LEU B N 1
ATOM 4251 C CA . LEU B 1 260 ? 17.875 15.469 11.531 1 84.25 260 LEU B CA 1
ATOM 4252 C C . LEU B 1 260 ? 17.5 16.656 12.406 1 84.25 260 LEU B C 1
ATOM 4254 O O . LEU B 1 260 ? 16.734 17.531 11.977 1 84.25 260 LEU B O 1
ATOM 4258 N N . GLU B 1 261 ? 18.141 16.75 13.547 1 88.56 261 GLU B N 1
ATOM 4259 C CA . GLU B 1 261 ? 17.797 17.812 14.484 1 88.56 261 GLU B CA 1
ATOM 4260 C C . GLU B 1 261 ? 18.219 19.172 13.945 1 88.56 261 GLU B C 1
ATOM 4262 O O . GLU B 1 261 ? 17.469 20.141 14.031 1 88.56 261 GLU B O 1
ATOM 4267 N N . LYS B 1 262 ? 19.391 19.172 13.391 1 89.94 262 LYS B N 1
ATOM 4268 C CA . LYS B 1 262 ? 19.875 20.406 12.812 1 89.94 262 LYS B CA 1
ATOM 4269 C C . LYS B 1 262 ? 19.031 20.844 11.625 1 89.94 262 LYS B C 1
ATOM 4271 O O . LYS B 1 262 ? 18.719 22.031 11.469 1 89.94 262 LYS B O 1
ATOM 4276 N N . GLY B 1 263 ? 18.719 19.906 10.836 1 89.94 263 GLY B N 1
ATOM 4277 C CA . GLY B 1 263 ? 17.891 20.203 9.68 1 89.94 263 GLY B CA 1
ATOM 4278 C C . GLY B 1 263 ? 16.516 20.719 10.039 1 89.94 263 GLY B C 1
ATOM 4279 O O . GLY B 1 263 ? 16.047 21.703 9.461 1 89.94 263 GLY B O 1
ATOM 4280 N N . LEU B 1 264 ? 15.938 20.094 11 1 91.94 264 LEU B N 1
ATOM 4281 C CA . LEU B 1 264 ? 14.617 20.5 11.445 1 91.94 264 LEU B CA 1
ATOM 4282 C C . LEU B 1 264 ? 14.648 21.891 12.086 1 91.94 264 LEU B C 1
ATOM 4284 O O . LEU B 1 264 ? 13.75 22.703 11.867 1 91.94 264 LEU B O 1
ATOM 4288 N N . THR B 1 265 ? 15.656 22.109 12.859 1 94 265 THR B N 1
ATOM 4289 C CA . THR B 1 265 ? 15.82 23.422 13.492 1 94 265 THR B CA 1
ATOM 4290 C C . THR B 1 265 ? 15.914 24.516 12.438 1 94 265 THR B C 1
ATOM 4292 O O . THR B 1 265 ? 15.25 25.562 12.547 1 94 265 THR B O 1
ATOM 4295 N N . THR B 1 266 ? 16.703 24.234 11.453 1 93.69 266 THR B N 1
ATOM 4296 C CA . THR B 1 266 ? 16.875 25.203 10.375 1 93.69 266 THR B CA 1
ATOM 4297 C C . THR B 1 266 ? 15.562 25.469 9.656 1 93.69 266 THR B C 1
ATOM 4299 O O . THR B 1 266 ? 15.203 26.609 9.406 1 93.69 266 THR B O 1
ATOM 4302 N N . LYS B 1 267 ? 14.828 24.438 9.367 1 92.75 267 LYS B N 1
ATOM 4303 C CA . LYS B 1 267 ? 13.57 24.578 8.625 1 92.75 267 LYS B CA 1
ATOM 4304 C C . LYS B 1 267 ? 12.539 25.375 9.422 1 92.75 267 LYS B C 1
ATOM 4306 O O . LYS B 1 267 ? 11.867 26.234 8.867 1 92.75 267 LYS B O 1
ATOM 4311 N N . VAL B 1 268 ? 12.414 25.078 10.664 1 94.19 268 VAL B N 1
ATOM 4312 C CA . VAL B 1 268 ? 11.438 25.766 11.508 1 94.19 268 VAL B CA 1
ATOM 4313 C C . VAL B 1 268 ? 11.789 27.25 11.602 1 94.19 268 VAL B C 1
ATOM 4315 O O . VAL B 1 268 ? 10.906 28.109 11.516 1 94.19 268 VAL B O 1
ATOM 4318 N N . ARG B 1 269 ? 13.055 27.547 11.695 1 95.06 269 ARG B N 1
ATOM 4319 C CA . ARG B 1 269 ? 13.508 28.938 11.758 1 95.06 269 ARG B CA 1
ATOM 4320 C C . ARG B 1 269 ? 13.242 29.656 10.445 1 95.06 269 ARG B C 1
ATOM 4322 O O . ARG B 1 269 ? 12.859 30.828 10.445 1 95.06 269 ARG B O 1
ATOM 4329 N N . GLU B 1 270 ? 13.508 28.953 9.422 1 95.69 270 GLU B N 1
ATOM 4330 C CA . GLU B 1 270 ? 13.258 29.531 8.102 1 95.69 270 GLU B CA 1
ATOM 4331 C C . GLU B 1 270 ? 11.789 29.891 7.922 1 95.69 270 GLU B C 1
ATOM 4333 O O . GLU B 1 270 ? 11.469 31 7.469 1 95.69 270 GLU B O 1
ATOM 4338 N N . TYR B 1 271 ? 10.914 29.016 8.289 1 96.62 271 TYR B N 1
ATOM 4339 C CA . TYR B 1 271 ? 9.492 29.297 8.141 1 96.62 271 TYR B CA 1
ATOM 4340 C C . TYR B 1 271 ? 9.062 30.453 9.039 1 96.62 271 TYR B C 1
ATOM 4342 O O . TYR B 1 271 ? 8.266 31.312 8.633 1 96.62 271 TYR B O 1
ATOM 4350 N N . ARG B 1 272 ? 9.617 30.531 10.211 1 95.94 272 ARG B N 1
ATOM 4351 C CA . ARG B 1 272 ? 9.297 31.609 11.148 1 95.94 272 ARG B CA 1
ATOM 4352 C C . ARG B 1 272 ? 9.734 32.969 10.602 1 95.94 272 ARG B C 1
ATOM 4354 O O . ARG B 1 272 ? 9.102 33.969 10.867 1 95.94 272 ARG B O 1
ATOM 4361 N N . SER B 1 273 ? 10.773 32.938 9.859 1 97.12 273 SER B N 1
ATOM 4362 C CA . SER B 1 273 ? 11.312 34.188 9.297 1 97.12 273 SER B CA 1
ATOM 4363 C C . SER B 1 273 ? 10.359 34.781 8.266 1 97.12 273 SER B C 1
ATOM 4365 O O . SER B 1 273 ? 10.492 35.938 7.895 1 97.12 273 SER B O 1
ATOM 4367 N N . LEU B 1 274 ? 9.414 34 7.859 1 97.44 274 LEU B N 1
ATOM 4368 C CA . LEU B 1 274 ? 8.484 34.438 6.828 1 97.44 274 LEU B CA 1
ATOM 4369 C C . LEU B 1 274 ? 7.293 35.156 7.445 1 97.44 274 LEU B C 1
ATOM 4371 O O . LEU B 1 274 ? 6.449 35.719 6.727 1 97.44 274 LEU B O 1
ATOM 4375 N N . ASP B 1 275 ? 7.207 35.219 8.773 1 97.5 275 ASP B N 1
ATOM 4376 C CA . ASP B 1 275 ? 6.062 35.812 9.453 1 97.5 275 ASP B CA 1
ATOM 4377 C C . ASP B 1 275 ? 5.875 37.25 9.023 1 97.5 275 ASP B C 1
ATOM 4379 O O . ASP B 1 275 ? 4.754 37.688 8.727 1 97.5 275 ASP B O 1
ATOM 4383 N N . LYS B 1 276 ? 6.969 37.969 9.039 1 96.19 276 LYS B N 1
ATOM 4384 C CA . LYS B 1 276 ? 6.906 39.406 8.688 1 96.19 276 LYS B CA 1
ATOM 4385 C C . LYS B 1 276 ? 6.402 39.594 7.258 1 96.19 276 LYS B C 1
ATOM 4387 O O . LYS B 1 276 ? 5.598 40.5 6.996 1 96.19 276 LYS B O 1
ATOM 4392 N N . MET B 1 277 ? 6.949 38.781 6.438 1 96.12 277 MET B N 1
ATOM 4393 C CA . MET B 1 277 ? 6.531 38.844 5.039 1 96.12 277 MET B CA 1
ATOM 4394 C C . MET B 1 277 ? 5.039 38.562 4.906 1 96.12 277 MET B C 1
ATOM 4396 O O . MET B 1 277 ? 4.336 39.25 4.16 1 96.12 277 MET B O 1
ATOM 4400 N N . LYS B 1 278 ? 4.578 37.562 5.551 1 96.38 278 LYS B N 1
ATOM 4401 C CA . LYS B 1 278 ? 3.162 37.188 5.508 1 96.38 278 LYS B CA 1
ATOM 4402 C C . LYS B 1 278 ? 2.297 38.344 6.043 1 96.38 278 LYS B C 1
ATOM 4404 O O . LYS B 1 278 ? 1.273 38.688 5.445 1 96.38 278 LYS B O 1
ATOM 4409 N N . ARG B 1 279 ? 2.654 38.938 7.141 1 95.88 279 ARG B N 1
ATOM 4410 C CA . ARG B 1 279 ? 1.913 40.031 7.734 1 95.88 279 ARG B CA 1
ATOM 4411 C C . ARG B 1 279 ? 1.788 41.188 6.754 1 95.88 279 ARG B C 1
ATOM 4413 O O . ARG B 1 279 ? 0.712 41.781 6.605 1 95.88 279 ARG B O 1
ATOM 4420 N N . ALA B 1 280 ? 2.879 41.469 6.145 1 95.38 280 ALA B N 1
ATOM 4421 C CA . ALA B 1 280 ? 2.895 42.562 5.176 1 95.38 280 ALA B CA 1
ATOM 4422 C C . ALA B 1 280 ? 1.988 42.281 3.988 1 95.38 280 ALA B C 1
ATOM 4424 O O . ALA B 1 280 ? 1.286 43.156 3.49 1 95.38 280 ALA B O 1
ATOM 4425 N N . ALA B 1 281 ? 2.074 41.031 3.559 1 93.38 281 ALA B N 1
ATOM 4426 C CA . ALA B 1 281 ? 1.278 40.625 2.404 1 93.38 281 ALA B CA 1
ATOM 4427 C C . ALA B 1 281 ? -0.213 40.656 2.725 1 93.38 281 ALA B C 1
ATOM 4429 O O . ALA B 1 281 ? -1.028 41.031 1.878 1 93.38 281 ALA B O 1
ATOM 4430 N N . LEU B 1 282 ? -0.588 40.25 3.898 1 92.94 282 LEU B N 1
ATOM 4431 C CA . LEU B 1 282 ? -1.982 40.25 4.328 1 92.94 282 LEU B CA 1
ATOM 4432 C C . LEU B 1 282 ? -2.516 41.688 4.414 1 92.94 282 LEU B C 1
ATOM 4434 O O . LEU B 1 282 ? -3.674 41.938 4.074 1 92.94 282 LEU B O 1
ATOM 4438 N N . GLN B 1 283 ? -1.768 42.594 4.891 1 90.25 283 GLN B N 1
ATOM 4439 C CA . GLN B 1 283 ? -2.166 44 5.012 1 90.25 283 GLN B CA 1
ATOM 4440 C C . GLN B 1 283 ? -2.404 44.625 3.641 1 90.25 283 GLN B C 1
ATOM 4442 O O . GLN B 1 283 ? -3.299 45.469 3.48 1 90.25 283 GLN B O 1
ATOM 4447 N N . ARG B 1 284 ? -1.677 44.25 2.691 1 86.88 284 ARG B N 1
ATOM 4448 C CA . ARG B 1 284 ? -1.807 44.812 1.344 1 86.88 284 ARG B CA 1
ATOM 4449 C C . ARG B 1 284 ? -3.084 44.312 0.674 1 86.88 284 ARG B C 1
ATOM 4451 O O . ARG B 1 284 ? -3.701 45.031 -0.109 1 86.88 284 ARG B O 1
ATOM 4458 N N . THR B 1 285 ? -3.361 43.094 0.814 1 77.38 285 THR B N 1
ATOM 4459 C CA . THR B 1 285 ? -4.5 42.5 0.122 1 77.38 285 THR B CA 1
ATOM 4460 C C . THR B 1 285 ? -5.797 42.781 0.882 1 77.38 285 THR B C 1
ATOM 4462 O O . THR B 1 285 ? -6.887 42.594 0.342 1 77.38 285 THR B O 1
ATOM 4465 N N . GLY B 1 286 ? -5.727 43.312 2.039 1 64.06 286 GLY B N 1
ATOM 4466 C CA . GLY B 1 286 ? -6.91 43.469 2.869 1 64.06 286 GLY B CA 1
ATOM 4467 C C . GLY B 1 286 ? -7.391 42.156 3.477 1 64.06 286 GLY B C 1
ATOM 4468 O O . GLY B 1 286 ? -8.508 42.094 3.979 1 64.06 286 GLY B O 1
ATOM 4469 N N . ALA B 1 287 ? -6.805 41.094 3.162 1 52.69 287 ALA B N 1
ATOM 4470 C CA . ALA B 1 287 ? -7.219 39.75 3.574 1 52.69 287 ALA B CA 1
ATOM 4471 C C . ALA B 1 287 ? -6.938 39.5 5.055 1 52.69 287 ALA B C 1
ATOM 4473 O O . ALA B 1 287 ? -7.301 38.469 5.613 1 52.69 287 ALA B O 1
ATOM 4474 N N . GLY B 1 288 ? -6.18 40.281 5.801 1 42 288 GLY B N 1
ATOM 4475 C CA . GLY B 1 288 ? -6.023 40.125 7.234 1 42 288 GLY B CA 1
ATOM 4476 C C . GLY B 1 288 ? -7.301 40.406 8.008 1 42 288 GLY B C 1
ATOM 4477 O O . GLY B 1 288 ? -7.398 40.062 9.188 1 42 288 GLY B O 1
ATOM 4478 N N . ARG B 1 289 ? -8.141 41.312 7.559 1 38.78 289 ARG B N 1
ATOM 4479 C CA . ARG B 1 289 ? -9.352 41.75 8.25 1 38.78 289 ARG B CA 1
ATOM 4480 C C . ARG B 1 289 ? -10.562 40.906 7.84 1 38.78 289 ARG B C 1
ATOM 4482 O O . ARG B 1 289 ? -10.688 40.531 6.676 1 38.78 289 ARG B O 1
#

Secondary structure (DSSP, 8-state):
-----HHHHHHHHHHHHHTT--EEEEEES-HHHHHHHHHHT-SEEEE-STHHHHHTT--GGGGGBTTS-HHHHHHHHHHHHGGG--SS-EEEEE-TT-TTS-HHHHHHHHHHHT--EEEE-S-GGG--HHHHHHHHHTT-STHHHHHHHHHHHHTT-EE--EESSHHHHHHHHHTT-SEEEEE-----HHHHHHT----HHHHHHHHHHHHHHHHHH-TT-EEEEESGGGTSHHHHHHHHHH-TT--EEEEE----HHHHHHHHHHHHHHHHTTHHHHHHHHHHHTTT-/-----HHHHHHHHHHHHHTT--EEEEEES-HHHHHHHHHHT-SEEEE-S-HHHHHTT--GGGGGBTTS-HHHHHHHHHHHHGGG--SS-EEEEE-TT-TTS-HHHHHHHHHHHT--EEEE-S-GGG--HHHHHHHHHTT-STHHHHHHHHHHHHTT-EE--EESSHHHHHHHHHTT-SEEEEE-----HHHHHHT----HHHHHHHHHHHHHHHHHH-TT-EEEEESGGGTSHHHHHHHHHH-TT--EEEEE----HHHHHHHHHHHHHHHHTTHHHHHHHHHHHTTT-

Solvent-accessible surface area (backbone atoms only — not comparable to full-atom values): 28871 Å² total; per-residue (Å²): 98,47,81,65,52,32,65,57,49,51,52,50,53,49,51,40,32,53,69,14,36,50,41,36,33,42,44,41,36,39,58,69,58,48,35,50,39,35,73,74,61,38,61,30,37,35,39,34,55,38,28,66,43,26,68,68,66,45,52,74,73,58,53,39,29,23,70,35,32,32,52,60,43,27,60,62,47,42,72,62,38,47,78,60,26,57,80,26,47,39,21,38,26,34,41,38,52,44,85,85,50,61,58,68,60,51,52,49,50,42,43,72,73,53,41,38,22,35,27,46,32,50,56,63,67,74,48,35,51,66,40,36,53,46,30,49,50,56,77,45,28,58,63,39,36,35,50,45,42,27,50,36,35,74,71,54,28,32,27,44,34,68,27,66,46,38,68,50,33,32,51,33,44,75,31,53,43,53,28,38,30,40,40,74,54,85,74,34,65,61,31,55,74,71,64,66,54,78,48,56,65,57,49,45,51,51,49,49,49,23,48,55,49,25,38,72,77,41,73,81,60,40,39,28,35,31,36,72,53,49,67,40,62,67,34,36,49,51,41,35,70,74,39,42,76,53,24,28,41,44,44,74,73,69,51,62,67,69,61,34,52,53,51,50,50,50,50,56,51,50,48,53,64,42,19,64,56,24,36,54,44,20,64,71,70,54,69,49,110,100,48,82,66,51,30,65,57,49,52,52,51,53,47,54,39,34,54,69,16,36,50,42,36,33,40,44,41,37,39,58,68,57,48,36,50,39,35,72,73,59,39,60,31,37,35,39,34,54,37,28,67,41,21,64,69,65,43,52,74,72,58,52,40,30,23,71,36,32,34,51,61,43,27,60,62,48,40,72,63,40,48,78,60,26,57,80,27,47,39,20,37,27,35,43,40,53,45,85,86,52,59,57,67,61,51,49,49,51,44,44,72,74,53,42,38,22,37,27,46,31,51,57,61,66,74,48,35,52,68,42,35,52,46,29,50,49,55,78,46,28,57,62,40,35,34,51,44,42,26,51,36,34,75,70,53,29,33,29,44,34,67,26,67,47,38,67,50,33,32,50,33,45,74,31,51,44,53,28,38,28,39,41,74,53,86,73,35,66,61,31,55,74,70,64,66,55,80,48,55,66,57,49,45,51,51,49,50,49,24,49,55,49,24,37,73,77,40,73,82,60,40,40,26,36,32,38,68,54,49,67,40,62,67,34,36,50,52,40,36,70,75,41,42,78,52,24,28,42,44,43,75,72,65,48,62,66,68,63,36,52,52,51,50,53,51,51,53,51,48,47,52,66,42,18,64,56,25,36,52,46,20,63,72,70,53,67,50,110

Radius of gyration: 26.07 Å; Cα contacts (8 Å, |Δi|>4): 1195; chains: 2; bounding box: 43×79×62 Å

Foldseek 3Di:
DDDDFQVRLLVVLLVCLLQQFAQEEEEEQDLVLLLLCLVLPHQAYEHWLCHVVLAVVHDLVCQVDPPDDTLVSQLVCLLVNVVSHDRHAYAYADQLQDPVDPLLVSLVSSVVSPHQAYEPPPACQQPDDVVQVVCVVPSNHRVSVLQSLLSNVVVRHAAEYEHAAQVSLQSNLVSPHSEYEHEPHAQDPVCVVVVVDDELVNVLVRVVSNQVSSCVSPVSYAYAYEYDQCQDLVSVLVSCLSPLSHSHYYDYFGDDDPVSSVSVSVSSVSRRVCSVVSNVSCVVVVVSD/DDDDFQVRLLVVLLVCLLQQFAQEEEEEQDLVLLLLCLVLPHQAYEHWLCHVVLAVVHDLVCQVDPPDDTLVSQLVCLLVNVVSHDRHAYAYADQQQDPVDPLLVSLVSSVVSPHQAYEPPPACQQPDDVVQVVCVVPSNHRVSVLQSLLSNVVVRHAAEYEHAAQVSLQSNLVSPHSEYEHEPHAQDPVCVVVVVDDELVNVLVRVVSNQVSSCVSPVSYAYAYEYDQCQDLVSVLVSCLSPLSHSHYYDYFGHDDPVSSVSVSVSSVSSRVCSVVSSVSCVVVVVSD

InterPro domains:
  IPR009215 TIM-barrel domain, IGPS-like [PF09370] (9-250)
  IPR009215 TIM-barrel domain, IGPS-like [PIRSF034452] (2-252)
  IPR013785 Aldolase-type TIM barrel [G3DSA:3.20.20.70] (1-251)
  IPR015813 Pyruvate/Phosphoenolpyruvate kinase-like domain superfamily [SSF51621] (4-192)
  IPR051353 Tobamovirus Resistance UPF0261 [PTHR31862] (19-274)

pLDDT: mean 93.24, std 8.33, range [38.78, 98.94]